Protein 6KFW (pdb70)

Organism: NCBI:txid2039464

Solvent-accessible surface area: 17484 Å² total; per-residue (Å²): 238,156,188,142,127,90,58,0,64,22,88,24,14,24,108,47,36,87,92,18,14,70,64,7,34,102,46,29,86,155,38,48,6,23,77,0,47,0,4,77,70,2,60,0,17,0,0,0,7,14,129,16,0,63,64,0,8,36,18,111,70,9,4,5,28,10,90,60,5,37,52,144,14,82,90,79,3,77,60,1,2,19,20,12,36,2,0,14,14,16,0,36,89,116,49,19,91,87,0,59,108,25,0,32,191,20,9,91,85,80,61,2,48,145,34,99,91,106,1,54,63,6,0,9,62,18,0,66,98,5,56,80,112,13,120,14,44,4,14,75,34,0,0,52,2,0,0,2,11,6,3,2,64,39,0,20,6,59,52,92,40,80,84,68,1,48,90,12,1,84,15,0,16,3,27,10,20,52,49,88,70,69,77,0,87,47,2,17,116,78,2,42,77,43,0,62,155,20,3,51,125,28,86,110,118,68,181,130,29,6,0,0,80,0,0,95,9,75,81,82,62,36,3,55,61,66,19,0,9,0,0,0,0,34,13,1,12,45,15,2,26,53,9,1,17,6,0,0,0,0,2,17,3,1,32,136,44,84,146,30,13,97,66,1,58,82,59,68,146,49,1,65,31,1,3,34,0,1,10,2,11,10,8,9,26,12,13,12,29,32,11,0,0,36,89,108,12,98,7,59,59,35,96,1,56,144,12,2,2,1,21,1,4,9,32,1,0,3,11,12,81,139,73,12,126,104,24,86,21,10,58,0,64,37,94,124,17,174,16,14,15,31,12,75,35,81,48,82,45,39,19,1,37,8,9,77,24,1,0,38,1,0,3,30,7,4,9,129,4,2,50,161,12,72,41,32,36,65,96,148,113,26,39,44,57,54,25,11,6,64,26,11,2,6,104,35,0,36,2,122,0,19,97,64,59,107,128

Structure (mmCIF, N/CA/C/O backbone):
data_6KFW
#
_entry.id   6KFW
#
_cell.length_a   70.460
_cell.length_b   76.291
_cell.length_c   80.029
_cell.angle_alpha   90.000
_cell.angle_beta   90.000
_cell.angle_gamma   90.000
#
_symmetry.space_group_name_H-M   'P 21 21 21'
#
loop_
_entity.id
_entity.type
_entity.pdbx_description
1 polymer CxnD
2 non-polymer 'PROTOPORPHYRIN IX CONTAINING FE'
3 non-polymer 'SULFATE ION'
4 non-polymer '(2R)-3-(1H-indol-3-yl)-2-methylsulfanyl-propanoic acid'
5 water water
#
loop_
_atom_site.group_PDB
_atom_site.id
_atom_site.type_symbol
_atom_site.label_atom_id
_atom_site.label_alt_id
_atom_site.label_comp_id
_atom_site.label_asym_id
_atom_site.label_entity_id
_atom_site.label_seq_id
_atom_site.pdbx_PDB_ins_code
_atom_site.Cartn_x
_atom_site.Cartn_y
_atom_site.Cartn_z
_atom_site.occupancy
_atom_site.B_iso_or_equiv
_atom_site.auth_seq_id
_atom_site.auth_comp_id
_atom_site.auth_asym_id
_atom_site.auth_atom_id
_atom_site.pdbx_PDB_model_num
ATOM 1 N N . HIS A 1 4 ? 56.19200 25.37500 91.28100 1.000 50.88060 -2 HIS A N 1
ATOM 2 C CA . HIS A 1 4 ? 56.01200 24.97000 89.85100 1.000 48.61941 -2 HIS A CA 1
ATOM 3 C C . HIS A 1 4 ? 54.51900 24.75000 89.60300 1.000 45.00755 -2 HIS A C 1
ATOM 4 O O . HIS A 1 4 ? 53.89000 23.99000 90.37100 1.000 49.12734 -2 HIS A O 1
ATOM 11 N N . HIS A 1 5 ? 53.95800 25.39400 88.58700 1.000 41.30078 -1 HIS A N 1
ATOM 12 C CA . HIS A 1 5 ? 52.51800 25.26500 88.24200 1.000 42.19103 -1 HIS A CA 1
ATOM 13 C C . HIS A 1 5 ? 52.40900 24.92100 86.76600 1.000 41.83061 -1 HIS A C 1
ATOM 14 O O . HIS A 1 5 ? 53.24200 25.44300 86.01400 1.000 41.43104 -1 HIS A O 1
ATOM 21 N N . HIS A 1 6 ? 51.44300 24.10200 86.34200 1.000 42.00402 0 HIS A N 1
ATOM 22 C CA . HIS A 1 6 ? 51.36100 23.81600 84.88800 1.000 41.41857 0 HIS A CA 1
ATOM 23 C C . HIS A 1 6 ? 50.59000 24.94900 84.19000 1.000 34.73270 0 HIS A C 1
ATOM 24 O O . HIS A 1 6 ? 49.66800 25.54500 84.80100 1.000 34.92260 0 HIS A O 1
ATOM 31 N N . HIS A 1 7 ? 51.10000 25.32700 83.01500 1.000 33.66349 1 HIS A N 1
ATOM 32 C CA . HIS A 1 7 ? 50.68200 26.49300 82.18900 1.000 33.17408 1 HIS A CA 1
ATOM 33 C C . HIS A 1 7 ? 50.07400 25.94900 80.90300 1.000 31.15204 1 HIS A C 1
ATOM 34 O O . HIS A 1 7 ? 50.63700 24.99600 80.34100 1.000 25.02769 1 HIS A O 1
ATOM 41 N N . THR A 1 8 ? 48.96400 26.53100 80.46200 1.000 22.36500 2 THR A N 1
ATOM 42 C CA . THR A 1 8 ? 48.17000 26.00900 79.32200 1.000 27.69496 2 THR A CA 1
ATOM 43 C C . THR A 1 8 ? 48.04300 27.09200 78.25100 1.000 25.64957 2 THR A C 1
ATOM 44 O O . THR A 1 8 ? 46.99300 27.12800 77.55900 1.000 27.38236 2 THR A O 1
ATOM 48 N N . ASP A 1 9 ? 49.07700 27.91800 78.08700 1.000 24.46554 3 ASP A N 1
ATOM 49 C CA . ASP A 1 9 ? 49.00100 29.07200 77.15300 1.000 25.44236 3 ASP A CA 1
ATOM 50 C C . ASP A 1 9 ? 49.09100 28.58000 75.69800 1.000 22.25983 3 ASP A C 1
ATOM 51 O O . ASP A 1 9 ? 49.76600 27.63600 75.38200 1.000 22.43357 3 ASP A O 1
ATOM 56 N N . VAL A 1 10 ? 48.38300 29.25800 74.83500 1.000 17.65153 4 VAL A N 1
ATOM 57 C CA . VAL A 1 10 ? 48.26900 28.91100 73.40900 1.000 17.44627 4 VAL A CA 1
ATOM 58 C C . VAL A 1 10 ? 48.84400 30.12400 72.67200 1.000 13.80214 4 VAL A C 1
ATOM 59 O O . VAL A 1 10 ? 48.33900 31.22000 72.91100 1.000 13.37887 4 VAL A O 1
ATOM 63 N N . ILE A 1 11 ? 49.88600 29.91500 71.86800 1.000 11.00693 5 ILE A N 1
ATOM 64 C CA . ILE A 1 11 ? 50.52300 30.98900 71.06000 1.000 9.66890 5 ILE A CA 1
ATOM 65 C C . ILE A 1 11 ? 49.42000 31.65400 70.24600 1.000 11.10500 5 ILE A C 1
ATOM 66 O O . ILE A 1 11 ? 48.56300 30.99700 69.67000 1.000 9.64076 5 ILE A O 1
ATOM 71 N N . PRO A 1 12 ? 49.34700 32.99500 70.22000 1.000 12.09285 6 PRO A N 1
ATOM 72 C CA . PRO A 1 12 ? 48.27300 33.65200 69.48500 1.000 12.68704 6 PRO A CA 1
ATOM 73 C C . PRO A 1 12 ? 48.44700 33.47600 67.96500 1.000 13.41875 6 PRO A C 1
ATOM 74 O O . PRO A 1 12 ? 49.56500 33.28500 67.49700 1.000 11.57105 6 PRO A O 1
ATOM 78 N N . THR A 1 13 ? 47.32400 33.52800 67.24500 1.000 11.85940 7 THR A N 1
ATOM 79 C CA . THR A 1 13 ? 47.25000 33.44800 65.77800 1.000 10.11373 7 THR A CA 1
ATOM 80 C C . THR A 1 13 ? 48.27400 34.40100 65.17800 1.000 13.74932 7 THR A C 1
ATOM 81 O O . THR A 1 13 ? 48.86700 34.04900 64.13700 1.000 12.15079 7 THR A O 1
ATOM 85 N N . GLU A 1 14 ? 48.35600 35.61000 65.73400 1.000 10.97140 8 GLU A N 1
ATOM 86 C CA . GLU A 1 14 ? 49.21700 36.71200 65.22400 1.000 12.30626 8 GLU A CA 1
ATOM 87 C C . GLU A 1 14 ? 50.69200 36.27300 65.14500 1.000 13.25412 8 GLU A C 1
ATOM 88 O O . GLU A 1 14 ? 51.40200 36.80200 64.29700 1.000 14.81303 8 GLU A O 1
ATOM 94 N N . PHE A 1 15 ? 51.17200 35.36300 65.98600 1.000 11.27886 9 PHE A N 1
ATOM 95 C CA . PHE A 1 15 ? 52.55100 34.83100 65.87000 1.000 11.41048 9 PHE A CA 1
ATOM 96 C C . PHE A 1 15 ? 52.79100 34.29000 64.45400 1.000 11.39887 9 PHE A C 1
ATOM 97 O O . PHE A 1 15 ? 53.91100 34.35600 63.92900 1.000 11.13835 9 PHE A O 1
ATOM 105 N N . PHE A 1 16 ? 51.75800 33.71600 63.83900 1.000 15.13361 10 PHE A N 1
ATOM 106 C CA . PHE A 1 16 ? 51.78800 33.24900 62.43000 1.000 14.63290 10 PHE A CA 1
ATOM 107 C C . PHE A 1 16 ? 51.40500 34.37200 61.45100 1.000 15.10134 10 PHE A C 1
ATOM 108 O O . PHE A 1 16 ? 52.11000 34.57000 60.46100 1.000 13.65494 10 PHE A O 1
ATOM 116 N N . THR A 1 17 ? 50.25200 35.01100 61.62600 1.000 13.77687 11 THR A N 1
ATOM 117 C CA . THR A 1 17 ? 49.63100 35.89700 60.60200 1.000 15.88065 11 THR A CA 1
ATOM 118 C C . THR A 1 17 ? 50.19200 37.32300 60.59800 1.000 14.65213 11 THR A C 1
ATOM 119 O O . THR A 1 17 ? 50.10600 37.95300 59.56200 1.000 17.40581 11 THR A O 1
ATOM 123 N N . GLU A 1 18 ? 50.71700 37.81500 61.70800 1.000 14.70961 12 GLU A N 1
ATOM 124 C CA . GLU A 1 18 ? 51.10900 39.23600 61.88900 1.000 17.31555 12 GLU A CA 1
ATOM 125 C C . GLU A 1 18 ? 52.34700 39.30900 62.77700 1.000 16.40339 12 GLU A C 1
ATOM 126 O O . GLU A 1 18 ? 52.35300 39.93300 63.84500 1.000 18.89033 12 GLU A O 1
ATOM 132 N N . PRO A 1 19 ? 53.44900 38.65900 62.37700 1.000 17.19981 13 PRO A N 1
ATOM 133 C CA . PRO A 1 19 ? 54.61700 38.57900 63.24900 1.000 23.37194 13 PRO A CA 1
ATOM 134 C C . PRO A 1 19 ? 55.23900 39.93500 63.64000 1.000 26.27977 13 PRO A C 1
ATOM 135 O O . PRO A 1 19 ? 55.64000 40.06100 64.78500 1.000 29.72714 13 PRO A O 1
ATOM 139 N N . GLY A 1 20 ? 55.36300 40.87000 62.69000 1.000 23.46143 14 GLY A N 1
ATOM 140 C CA . GLY A 1 20 ? 56.06100 42.16400 62.89600 1.000 28.84291 14 GLY A CA 1
ATOM 141 C C . GLY A 1 20 ? 57.48000 42.20100 62.34800 1.000 30.69362 14 GLY A C 1
ATOM 142 O O . GLY A 1 20 ? 57.95200 41.20100 61.75200 1.000 22.08185 14 GLY A O 1
ATOM 143 N N . SER A 1 21 ? 58.15600 43.34500 62.50300 1.000 29.68888 15 SER A N 1
ATOM 144 C CA . SER A 1 21 ? 59.50900 43.57500 61.93600 1.000 25.68303 15 SER A CA 1
ATOM 145 C C . SER A 1 21 ? 60.52100 42.61100 62.58200 1.000 25.32032 15 SER A C 1
ATOM 146 O O . SER A 1 21 ? 61.24800 41.96200 61.81100 1.000 26.29442 15 SER A O 1
ATOM 149 N N . ASN A 1 22 ? 60.57100 42.49400 63.92500 1.000 23.95964 16 ASN A N 1
ATOM 150 C CA . ASN A 1 22 ? 61.46200 41.51500 64.63700 1.000 26.52635 16 ASN A CA 1
ATOM 151 C C . ASN A 1 22 ? 60.62700 40.56200 65.49400 1.000 23.10796 16 ASN A C 1
ATOM 152 O O . ASN A 1 22 ? 60.50800 40.74700 66.69900 1.000 24.45953 16 ASN A O 1
ATOM 157 N N . PRO A 1 23 ? 60.13100 39.45700 64.90800 1.000 20.29766 17 PRO A N 1
ATOM 158 C CA . PRO A 1 23 ? 59.48700 38.38200 65.66300 1.000 26.60604 17 PRO A CA 1
ATOM 159 C C . PRO A 1 23 ? 60.45600 37.35500 66.29300 1.000 21.63011 17 PRO A C 1
ATOM 160 O O . PRO A 1 23 ? 60.02000 36.41400 66.98100 1.000 15.47165 17 PRO A O 1
ATOM 164 N N . HIS A 1 24 ? 61.76000 37.54300 66.07500 1.000 18.72261 18 HIS A N 1
ATOM 165 C CA . HIS A 1 24 ? 62.80800 36.57600 66.49500 1.000 17.29212 18 HIS A CA 1
ATOM 166 C C . HIS A 1 24 ? 62.90300 36.49800 68.03000 1.000 14.54162 18 HIS A C 1
ATOM 167 O O . HIS A 1 24 ? 63.00400 35.37800 68.51200 1.000 13.12311 18 HIS A O 1
ATOM 174 N N . ALA A 1 25 ? 62.85100 37.60900 68.78600 1.000 13.84172 19 ALA A N 1
ATOM 175 C CA . ALA A 1 25 ? 62.89900 37.58400 70.27400 1.000 14.70579 19 ALA A CA 1
ATOM 176 C C . ALA A 1 25 ? 61.73000 36.75100 70.84900 1.000 13.69355 19 ALA A C 1
ATOM 177 O O . ALA A 1 25 ? 61.91900 35.94000 71.81100 1.000 13.17666 19 ALA A O 1
ATOM 179 N N . THR A 1 26 ? 60.54300 36.91900 70.29400 1.000 13.76959 20 THR A N 1
ATOM 180 C CA . THR A 1 26 ? 59.31500 36.19500 70.73800 1.000 16.94313 20 THR A CA 1
ATOM 181 C C . THR A 1 26 ? 59.48600 34.69400 70.50900 1.000 12.51289 20 THR A C 1
ATOM 182 O O . THR A 1 26 ? 59.14600 33.88000 71.39400 1.000 13.23247 20 THR A O 1
ATOM 186 N N . ALA A 1 27 ? 59.90300 34.31500 69.31900 1.000 13.97737 21 ALA A N 1
ATOM 187 C CA . ALA A 1 27 ? 60.15400 32.89400 68.98200 1.000 14.77019 21 ALA A CA 1
ATOM 188 C C . ALA A 1 27 ? 61.19300 32.33300 69.95800 1.000 13.82500 21 ALA A C 1
ATOM 189 O O . ALA A 1 27 ? 60.98600 31.21700 70.44700 1.000 14.97294 21 ALA A O 1
ATOM 191 N N . ALA A 1 28 ? 62.25900 33.09300 70.25200 1.000 15.13841 22 ALA A N 1
ATOM 192 C CA . ALA A 1 28 ? 63.34800 32.64700 71.15700 1.000 16.54745 22 ALA A CA 1
ATOM 193 C C . ALA A 1 28 ? 62.78000 32.39400 72.55900 1.000 16.45616 22 ALA A C 1
ATOM 194 O O . ALA A 1 28 ? 63.19300 31.44200 73.20400 1.000 15.73439 22 ALA A O 1
ATOM 196 N N . GLU A 1 29 ? 61.87100 33.24000 73.01900 1.000 18.43325 23 GLU A N 1
ATOM 197 C CA . GLU A 1 29 ? 61.30300 33.13900 74.38800 1.000 17.21360 23 GLU A CA 1
ATOM 198 C C . GLU A 1 29 ? 60.45100 31.86300 74.43200 1.000 15.54044 23 GLU A C 1
ATOM 199 O O . GLU A 1 29 ? 60.58600 31.07500 75.37300 1.000 16.34284 23 GLU A O 1
ATOM 205 N N . TYR A 1 30 ? 59.63700 31.61700 73.41300 1.000 12.20601 24 TYR A N 1
ATOM 206 C CA . TYR A 1 30 ? 58.78700 30.40400 73.37400 1.000 15.35488 24 TYR A CA 1
ATOM 207 C C . TYR A 1 30 ? 59.70200 29.16400 73.30800 1.000 18.76174 24 TYR A C 1
ATOM 208 O O . TYR A 1 30 ? 59.49200 28.18700 74.08800 1.000 17.88350 24 TYR A O 1
ATOM 217 N N . ARG A 1 31 ? 60.70700 29.21400 72.42500 1.000 16.11371 25 ARG A N 1
ATOM 218 C CA . ARG A 1 31 ? 61.64400 28.09600 72.15500 1.000 18.15203 25 ARG A CA 1
ATOM 219 C C . ARG A 1 31 ? 62.43700 27.75600 73.41900 1.000 18.46483 25 ARG A C 1
ATOM 220 O O . ARG A 1 31 ? 62.64200 26.55300 73.62300 1.000 19.67993 25 ARG A O 1
ATOM 228 N N . SER A 1 32 ? 62.84200 28.74700 74.22900 1.000 16.59105 26 SER A N 1
ATOM 229 C CA . SER A 1 32 ? 63.67700 28.53200 75.43800 1.000 21.86288 26 SER A CA 1
ATOM 230 C C . SER A 1 32 ? 62.88200 27.71800 76.47800 1.000 25.88670 26 SER A C 1
ATOM 231 O O . SER A 1 32 ? 63.49600 26.96800 77.22800 1.000 26.72390 26 SER A O 1
ATOM 234 N N . LYS A 1 33 ? 61.55400 27.84600 76.48600 1.000 23.92110 27 LYS A N 1
ATOM 235 C CA . LYS A 1 33 ? 60.64500 27.16500 77.43300 1.000 23.67963 27 LYS A CA 1
ATOM 236 C C . LYS A 1 33 ? 60.34400 25.74700 76.94400 1.000 27.30247 27 LYS A C 1
ATOM 237 O O . LYS A 1 33 ? 60.29900 24.81400 77.77100 1.000 16.73013 27 LYS A O 1
ATOM 243 N N . CYS A 1 34 ? 60.13700 25.58900 75.64200 1.000 20.35574 28 CYS A N 1
ATOM 244 C CA . CYS A 1 34 ? 59.75700 24.28700 75.05000 1.000 23.96696 28 CYS A CA 1
ATOM 245 C C . CYS A 1 34 ? 59.86700 24.30900 73.52300 1.000 20.65995 28 CYS A C 1
ATOM 246 O O . CYS A 1 34 ? 59.51500 25.29200 72.88500 1.000 22.02510 28 CYS A O 1
ATOM 249 N N . PRO A 1 35 ? 60.36400 23.22300 72.89400 1.000 19.26430 29 PRO A N 1
ATOM 250 C CA . PRO A 1 35 ? 60.35600 23.10900 71.43400 1.000 17.56515 29 PRO A CA 1
ATOM 251 C C . PRO A 1 35 ? 58.95600 23.02100 70.78700 1.000 16.75543 29 PRO A C 1
ATOM 252 O O . PRO A 1 35 ? 58.82300 23.30800 69.60900 1.000 13.68641 29 PRO A O 1
ATOM 256 N N . VAL A 1 36 ? 57.93000 22.63000 71.53400 1.000 17.59261 30 VAL A N 1
ATOM 257 C CA . VAL A 1 36 ? 56.59400 22.34900 70.94700 1.000 11.73583 30 VAL A CA 1
ATOM 258 C C . VAL A 1 36 ? 55.50600 22.99800 71.79900 1.000 17.50444 30 VAL A C 1
ATOM 259 O O . VAL A 1 36 ? 55.56400 22.86500 73.04200 1.000 15.62227 30 VAL A O 1
ATOM 263 N N . HIS A 1 37 ? 54.59800 23.74500 71.16500 1.000 10.61280 31 HIS A N 1
ATOM 264 C CA . HIS A 1 37 ? 53.61400 24.61300 71.87200 1.000 12.18394 31 HIS A CA 1
ATOM 265 C C . HIS A 1 37 ? 52.26800 24.52800 71.17500 1.000 13.65978 31 HIS A C 1
ATOM 266 O O . HIS A 1 37 ? 52.24600 24.46700 69.92500 1.000 15.41996 31 HIS A O 1
ATOM 273 N N . ARG A 1 38 ? 51.18900 24.58000 71.93600 1.000 10.70840 32 ARG A N 1
ATOM 274 C CA . ARG A 1 38 ? 49.84900 24.86600 71.37900 1.000 14.76030 32 ARG A CA 1
ATOM 275 C C . ARG A 1 38 ? 49.92300 26.21800 70.62700 1.000 12.02151 32 ARG A C 1
ATOM 276 O O . ARG A 1 38 ? 50.57500 27.15100 71.13300 1.000 12.38138 32 ARG A O 1
ATOM 284 N N . ILE A 1 39 ? 49.31200 26.30300 69.45300 1.000 9.86646 33 ILE A N 1
ATOM 285 C CA . ILE A 1 39 ? 49.19000 27.57200 68.67300 1.000 9.21732 33 ILE A CA 1
ATOM 286 C C . ILE A 1 39 ? 47.77600 27.66500 68.09800 1.000 8.82532 33 ILE A C 1
ATOM 287 O O . ILE A 1 39 ? 47.24000 26.65100 67.69000 1.000 12.52642 33 ILE A O 1
ATOM 292 N N . ASN A 1 40 ? 47.22900 28.87700 68.02300 1.000 11.44391 34 ASN A N 1
ATOM 293 C CA . ASN A 1 40 ? 45.84000 29.14800 67.58600 1.000 11.83899 34 ASN A CA 1
ATOM 294 C C . ASN A 1 40 ? 45.79500 29.34300 66.07000 1.000 12.66303 34 ASN A C 1
ATOM 295 O O . ASN A 1 40 ? 45.27500 30.35500 65.63200 1.000 12.37975 34 ASN A O 1
ATOM 300 N N . VAL A 1 41 ? 46.32800 28.40200 65.28800 1.000 13.81578 35 VAL A N 1
ATOM 301 C CA . VAL A 1 41 ? 46.33500 28.51000 63.80100 1.000 14.49838 35 VAL A CA 1
ATOM 302 C C . VAL A 1 41 ? 45.89200 27.18800 63.17700 1.000 11.67360 35 VAL A C 1
ATOM 303 O O . VAL A 1 41 ? 46.47800 26.15200 63.46600 1.000 10.92554 35 VAL A O 1
ATOM 307 N N . PRO A 1 42 ? 44.85100 27.15700 62.31200 1.000 13.11125 36 PRO A N 1
ATOM 308 C CA . PRO A 1 42 ? 43.88900 28.25700 62.17800 1.000 15.68018 36 PRO A CA 1
ATOM 309 C C . PRO A 1 42 ? 43.13500 28.54400 63.48000 1.000 13.56489 36 PRO A C 1
ATOM 310 O O . PRO A 1 42 ? 43.07500 27.68800 64.36000 1.000 10.22699 36 PRO A O 1
ATOM 314 N N . PRO A 1 43 ? 42.48100 29.71700 63.64000 1.000 13.26358 37 PRO A N 1
ATOM 315 C CA . PRO A 1 43 ? 41.73300 29.99900 64.86300 1.000 12.85840 37 PRO A CA 1
ATOM 316 C C . PRO A 1 43 ? 40.71400 28.91100 65.25100 1.000 16.63877 37 PRO A C 1
ATOM 317 O O . PRO A 1 43 ? 39.93600 28.44600 64.42600 1.000 16.11529 37 PRO A O 1
ATOM 321 N N . GLY A 1 44 ? 40.75000 28.50700 66.51300 1.000 13.24479 38 GLY A N 1
ATOM 322 C CA . GLY A 1 44 ? 39.81500 27.52600 67.09100 1.000 13.68876 38 GLY A CA 1
ATOM 323 C C . GLY A 1 44 ? 40.29000 26.09900 66.93200 1.000 15.17283 38 GLY A C 1
ATOM 324 O O . GLY A 1 44 ? 39.66000 25.21500 67.49000 1.000 13.63705 38 GLY A O 1
ATOM 325 N N . ALA A 1 45 ? 41.37700 25.85300 66.20900 1.000 12.82569 39 ALA A N 1
ATOM 326 C CA . ALA A 1 45 ? 41.81000 24.48300 65.87000 1.000 12.91532 39 ALA A CA 1
ATOM 327 C C . ALA A 1 45 ? 42.78400 23.97300 66.92000 1.000 13.56155 39 ALA A C 1
ATOM 328 O O . ALA A 1 45 ? 43.59000 24.76000 67.43100 1.000 15.21528 39 ALA A O 1
ATOM 330 N N . ASP A 1 46 ? 42.77500 22.66900 67.12200 1.000 12.40232 40 ASP A N 1
ATOM 331 C CA . ASP A 1 46 ? 43.84600 21.95000 67.83700 1.000 13.19113 40 ASP A CA 1
ATOM 332 C C . ASP A 1 46 ? 45.04900 21.94900 66.89800 1.000 14.86550 40 ASP A C 1
ATOM 333 O O . ASP A 1 46 ? 44.97900 21.37300 65.78400 1.000 11.54506 40 ASP A O 1
ATOM 338 N N . ALA A 1 47 ? 46.10300 22.62500 67.33200 1.000 12.44471 41 ALA A N 1
ATOM 339 C CA . ALA A 1 47 ? 47.29200 22.89700 66.51600 1.000 12.97194 41 ALA A CA 1
ATOM 340 C C . ALA A 1 47 ? 48.47000 23.16400 67.44400 1.000 11.24627 41 ALA A C 1
ATOM 341 O O . ALA A 1 47 ? 48.28800 23.71000 68.57800 1.000 12.10656 41 ALA A O 1
ATOM 343 N N . TYR A 1 48 ? 49.63800 22.78800 66.96000 1.000 11.82270 42 TYR A N 1
ATOM 344 C CA . TYR A 1 48 ? 50.93700 22.92600 67.64500 1.000 11.31696 42 TYR A CA 1
ATOM 345 C C . TYR A 1 48 ? 51.92500 23.65400 66.73200 1.000 12.65753 42 TYR A C 1
ATOM 346 O O . TYR A 1 48 ? 51.84900 23.44800 65.50300 1.000 10.05612 42 TYR A O 1
ATOM 355 N N . ALA A 1 49 ? 52.82300 24.45000 67.33200 1.000 11.13694 43 ALA A N 1
ATOM 356 C CA . ALA A 1 49 ? 54.01900 25.03400 66.69400 1.000 10.08352 43 ALA A CA 1
ATOM 357 C C . ALA A 1 49 ? 55.25600 24.30300 67.20300 1.000 8.69981 43 ALA A C 1
ATOM 358 O O . ALA A 1 49 ? 55.38100 24.01300 68.41000 1.000 10.96628 43 ALA A O 1
ATOM 360 N N . VAL A 1 50 ? 56.17100 24.03000 66.30600 1.000 8.81085 44 VAL A N 1
ATOM 361 C CA . VAL A 1 50 ? 57.45900 23.38700 66.63700 1.000 10.07549 44 VAL A CA 1
ATOM 362 C C . VAL A 1 50 ? 58.51800 24.44700 66.36300 1.000 8.94547 44 VAL A C 1
ATOM 363 O O . VAL A 1 50 ? 58.56300 24.93200 65.21900 1.000 9.66978 44 VAL A O 1
ATOM 367 N N . LEU A 1 51 ? 59.32600 24.78000 67.35100 1.000 9.85008 45 LEU A N 1
ATOM 368 C CA . LEU A 1 51 ? 60.23600 25.95500 67.31100 1.000 8.21381 45 LEU A CA 1
ATOM 369 C C . LEU A 1 51 ? 61.71500 25.55200 67.38200 1.000 10.84569 45 LEU A C 1
ATOM 370 O O . LEU A 1 51 ? 62.56600 26.34400 66.94200 1.000 14.39687 45 LEU A O 1
ATOM 375 N N . GLY A 1 52 ? 62.03700 24.41800 67.96600 1.000 9.63621 46 GLY A N 1
ATOM 376 C CA . GLY A 1 52 ? 63.44200 23.99700 68.11300 1.000 13.90990 46 GLY A CA 1
ATOM 377 C C . GLY A 1 52 ? 63.97500 23.47200 66.80000 1.000 12.09836 46 GLY A C 1
ATOM 378 O O . GLY A 1 52 ? 63.22300 22.77300 66.11000 1.000 12.61683 46 GLY A O 1
ATOM 379 N N . ASN A 1 53 ? 65.21200 23.80000 66.43800 1.000 12.71138 47 ASN A N 1
ATOM 380 C CA . ASN A 1 53 ? 65.84300 23.28100 65.19800 1.000 11.36217 47 ASN A CA 1
ATOM 381 C C . ASN A 1 53 ? 65.74800 21.74900 65.14200 1.000 11.73677 47 ASN A C 1
ATOM 382 O O . ASN A 1 53 ? 65.24300 21.24000 64.13600 1.000 8.80081 47 ASN A O 1
ATOM 387 N N . LYS A 1 54 ? 66.25600 21.01700 66.15200 1.000 15.49263 48 LYS A N 1
ATOM 388 C CA . LYS A 1 54 ? 66.38800 19.54000 66.03200 1.000 12.07287 48 LYS A CA 1
ATOM 389 C C . LYS A 1 54 ? 64.98300 18.91700 65.90000 1.000 13.43658 48 LYS A C 1
ATOM 390 O O . LYS A 1 54 ? 64.81600 17.99900 65.04200 1.000 16.99326 48 LYS A O 1
ATOM 396 N N . VAL A 1 55 ? 63.98700 19.40400 66.65000 1.000 9.73564 49 VAL A N 1
ATOM 397 C CA . VAL A 1 55 ? 62.60400 18.85800 66.59900 1.000 12.76747 49 VAL A CA 1
ATOM 398 C C . VAL A 1 55 ? 61.93200 19.25200 65.27300 1.000 10.76888 49 VAL A C 1
ATOM 399 O O . VAL A 1 55 ? 61.17300 18.44400 64.75100 1.000 10.47302 49 VAL A O 1
ATOM 403 N N . VAL A 1 56 ? 62.21400 20.42900 64.73400 1.000 9.95583 50 VAL A N 1
ATOM 404 C CA . VAL A 1 56 ? 61.71900 20.79200 63.37600 1.000 11.12497 5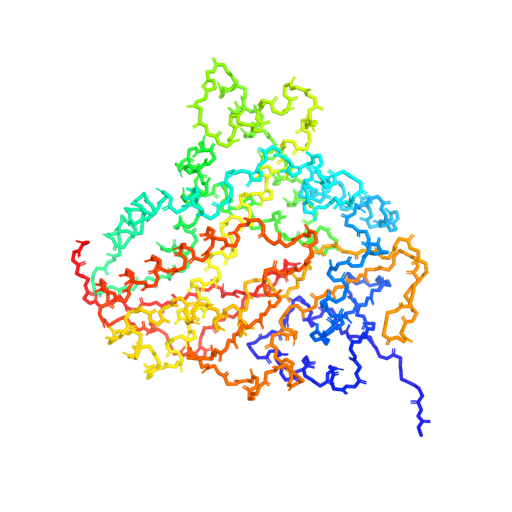0 VAL A CA 1
ATOM 405 C C . VAL A 1 56 ? 62.28900 19.75900 62.40600 1.000 10.71786 50 VAL A C 1
ATOM 406 O O . VAL A 1 56 ? 61.51000 19.22600 61.58100 1.000 9.87555 50 VAL A O 1
ATOM 410 N N . GLU A 1 57 ? 63.59800 19.49000 62.49100 1.000 11.05536 51 GLU A N 1
ATOM 411 C CA . GLU A 1 57 ? 64.27400 18.53000 61.58400 1.000 11.96859 51 GLU A CA 1
ATOM 412 C C . GLU A 1 57 ? 63.59100 17.15900 61.68000 1.000 12.27074 51 GLU A C 1
ATOM 413 O O . GLU A 1 57 ? 63.26400 16.58300 60.64400 1.000 12.32230 51 GLU A O 1
ATOM 419 N N . GLU A 1 58 ? 63.37100 16.64400 62.88100 1.000 11.46783 52 GLU A N 1
ATOM 420 C CA . GLU A 1 58 ? 62.63200 15.36700 63.04200 1.000 12.09436 52 GLU A CA 1
ATOM 421 C C . GLU A 1 58 ? 61.25300 15.48300 62.39600 1.000 11.44552 52 GLU A C 1
ATOM 422 O O . GLU A 1 58 ? 60.88100 14.57400 61.64400 1.000 13.84384 52 GLU A O 1
ATOM 428 N N . ALA A 1 59 ? 60.48100 16.51900 62.71900 1.000 9.30859 53 ALA A N 1
ATOM 429 C CA . ALA A 1 59 ? 59.06600 16.59200 62.31300 1.000 13.11258 53 ALA A CA 1
ATOM 430 C C . ALA A 1 59 ? 58.97800 16.63300 60.78200 1.000 12.42700 53 ALA A C 1
ATOM 431 O O . ALA A 1 59 ? 58.08500 15.96400 60.21600 1.000 13.26386 53 ALA A O 1
ATOM 433 N N . LEU A 1 60 ? 59.88800 17.36000 60.14500 1.000 12.53635 54 LEU A N 1
ATOM 434 C CA . LEU A 1 60 ? 59.94700 17.54900 58.66700 1.000 13.85727 54 LEU A CA 1
ATOM 435 C C . LEU A 1 60 ? 59.87500 16.18600 57.98700 1.000 13.38889 54 LEU A C 1
ATOM 436 O O . LEU A 1 60 ? 59.21000 16.10700 56.93800 1.000 21.28627 54 LEU A O 1
ATOM 441 N N . GLY A 1 61 ? 60.52000 15.17100 58.58800 1.000 14.22865 55 GLY A N 1
ATOM 442 C CA . GLY A 1 61 ? 60.62100 13.81500 58.02600 1.000 16.39047 55 GLY A CA 1
ATOM 443 C C . GLY A 1 61 ? 59.69700 12.79100 58.67200 1.000 20.64199 55 GLY A C 1
ATOM 444 O O . GLY A 1 61 ? 59.70300 11.65100 58.18200 1.000 20.24067 55 GLY A O 1
ATOM 445 N N . ASP A 1 62 ? 58.92600 13.14400 59.70900 1.000 16.37069 56 ASP A N 1
ATOM 446 C CA . ASP A 1 62 ? 58.12700 12.17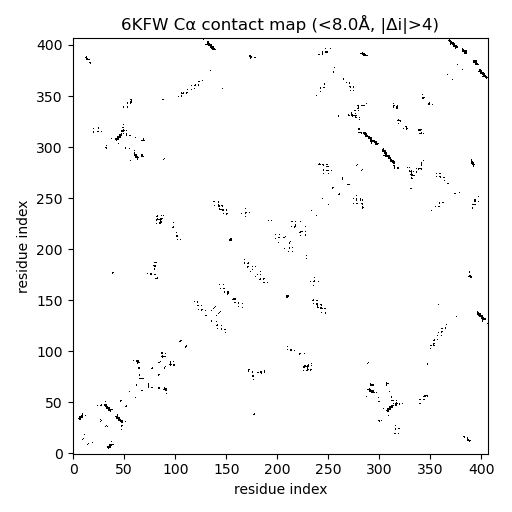300 60.51300 1.000 13.92263 56 ASP A CA 1
ATOM 447 C C . ASP A 1 62 ? 56.86400 11.74800 59.75800 1.000 13.54923 56 ASP A C 1
ATOM 448 O O . ASP A 1 62 ? 55.97500 12.58800 59.53900 1.000 14.89592 56 ASP A O 1
ATOM 453 N N . SER A 1 63 ? 56.76400 10.48400 59.36700 1.000 15.31671 57 SER A N 1
ATOM 454 C CA . SER A 1 63 ? 55.63200 9.98900 58.54200 1.000 12.52448 57 SER A CA 1
ATOM 455 C C . SER A 1 63 ? 54.33000 9.92500 59.36500 1.000 13.41630 57 SER A C 1
ATOM 456 O O . SER A 1 63 ? 53.27500 9.68200 58.75600 1.000 13.01115 57 SER A O 1
ATOM 459 N N . ARG A 1 64 ? 54.35100 10.13200 60.68900 1.000 11.45411 58 ARG A N 1
ATOM 460 C CA . ARG A 1 64 ? 53.09400 10.22800 61.47300 1.000 14.04396 58 ARG A CA 1
ATOM 461 C C . ARG A 1 64 ? 52.41700 11.57900 61.21300 1.000 15.40267 58 ARG A C 1
ATOM 462 O O . ARG A 1 64 ? 51.24300 11.73000 61.60300 1.000 16.18959 58 ARG A O 1
ATOM 470 N N . LEU A 1 65 ? 53.12700 12.55400 60.64400 1.000 12.52335 59 LEU A N 1
ATOM 471 C CA . LEU A 1 65 ? 52.51400 13.82100 60.17800 1.000 14.41855 59 LEU A CA 1
ATOM 472 C C . LEU A 1 65 ? 52.16000 13.65000 58.70000 1.000 16.21619 59 LEU A C 1
ATOM 473 O O . LEU A 1 65 ? 53.08700 13.47700 57.91500 1.000 23.77343 59 LEU A O 1
ATOM 478 N N . SER A 1 66 ? 50.87800 13.71300 58.33800 1.000 13.69358 60 SER A N 1
ATOM 479 C CA . SER A 1 66 ? 50.40500 13.60500 56.93100 1.000 13.81251 60 SER A CA 1
ATOM 480 C C . SER A 1 66 ? 50.33500 14.99000 56.26300 1.000 10.81521 60 SER A C 1
ATOM 481 O O . SER A 1 66 ? 49.96200 15.97300 56.94000 1.000 10.91372 60 SER A O 1
ATOM 484 N N . LYS A 1 67 ? 50.65600 15.06900 54.97200 1.000 11.88652 61 LYS A N 1
ATOM 485 C CA . LYS A 1 67 ? 50.46200 16.29100 54.14100 1.000 9.46376 61 LYS A CA 1
ATOM 486 C C . LYS A 1 67 ? 49.22100 16.13400 53.25700 1.000 13.22961 61 LYS A C 1
ATOM 487 O O . LYS A 1 67 ? 49.01500 16.99200 52.40800 1.000 11.79896 61 LYS A O 1
ATOM 493 N N . GLN A 1 68 ? 48.43100 15.06700 53.44900 1.000 11.31468 62 GLN A N 1
ATOM 494 C CA . GLN A 1 68 ? 47.23900 14.78400 52.61600 1.000 11.25771 62 GLN A CA 1
ATOM 495 C C . GLN A 1 68 ? 46.02200 15.43400 53.27500 1.000 12.84574 62 GLN A C 1
ATOM 496 O O . GLN A 1 68 ? 45.74000 15.20100 54.48500 1.000 13.98679 62 GLN A O 1
ATOM 502 N N . VAL A 1 69 ? 45.30000 16.22500 52.49500 1.000 13.73939 63 VAL A N 1
ATOM 503 C CA . VAL A 1 69 ? 44.21600 17.10900 53.00700 1.000 15.28481 63 VAL A CA 1
ATOM 504 C C . VAL A 1 69 ? 43.06800 16.26500 53.60000 1.000 14.90358 63 VAL A C 1
ATOM 505 O O . VAL A 1 69 ? 42.39700 16.77800 54.53100 1.000 19.04681 63 VAL A O 1
ATOM 509 N N . GLU A 1 70 ? 42.89100 15.01900 53.15900 1.000 18.01559 64 GLU A N 1
ATOM 510 C CA . GLU A 1 70 ? 41.83500 14.06800 53.65000 1.000 24.54387 64 GLU A CA 1
ATOM 511 C C . GLU A 1 70 ? 42.07500 13.70000 55.11800 1.000 22.49678 64 GLU A C 1
ATOM 512 O O . GLU A 1 70 ? 41.15200 13.17800 55.72200 1.000 20.80426 64 GLU A O 1
ATOM 518 N N . ASN A 1 71 ? 43.26900 13.93900 55.65300 1.000 17.64849 65 ASN A N 1
ATOM 519 C CA . ASN A 1 71 ? 43.60800 13.61100 57.05900 1.000 15.36108 65 ASN A CA 1
ATOM 520 C C . ASN A 1 71 ? 43.30300 14.79300 57.97400 1.000 14.74653 65 ASN A C 1
ATOM 521 O O . ASN A 1 71 ? 43.48000 14.62900 59.20000 1.000 17.20532 65 ASN A O 1
ATOM 526 N N . LEU A 1 72 ? 42.84900 15.92600 57.42100 1.000 13.56389 66 LEU A N 1
ATOM 527 C CA . LEU A 1 72 ? 42.33400 17.06900 58.21800 1.000 13.13856 66 LEU A CA 1
ATOM 528 C C . LEU A 1 72 ? 40.99300 16.65900 58.80900 1.000 15.99867 66 LEU A C 1
ATOM 529 O O . LEU A 1 72 ? 40.28600 15.83700 58.22300 1.000 15.30316 66 LEU A O 1
ATOM 534 N N . PRO A 1 73 ? 40.62100 17.22200 59.97700 1.000 16.90536 67 PRO A N 1
ATOM 535 C CA . PRO A 1 73 ? 39.24000 17.12800 60.46500 1.000 20.10128 67 PRO A CA 1
ATOM 536 C C . PRO A 1 73 ? 38.30200 17.67600 59.36300 1.000 18.41873 67 PRO A C 1
ATOM 537 O O . PRO A 1 73 ? 38.66900 18.56700 58.66200 1.000 15.68335 67 PRO A O 1
ATOM 541 N N . ALA A 1 74 ? 37.11000 17.08800 59.24000 1.000 24.56699 68 ALA A N 1
ATOM 542 C CA . ALA A 1 74 ? 36.14600 17.25500 58.12500 1.000 24.00567 68 ALA A CA 1
ATOM 543 C C . ALA A 1 74 ? 35.88200 18.73500 57.85100 1.000 18.20094 68 ALA A C 1
ATOM 544 O O . ALA A 1 74 ? 35.91100 19.11700 56.67100 1.000 26.04379 68 ALA A O 1
ATOM 546 N N . ARG A 1 75 ? 35.63600 19.52000 58.89200 1.000 18.85759 69 ARG A N 1
ATOM 547 C CA . ARG A 1 75 ? 35.29000 20.95400 58.75000 1.000 19.10668 69 ARG A CA 1
ATOM 548 C C . ARG A 1 75 ? 36.47300 21.70300 58.11100 1.000 24.56690 69 ARG A C 1
ATOM 549 O O . ARG A 1 75 ? 36.19900 22.64900 57.34500 1.000 24.49064 69 ARG A O 1
ATOM 557 N N . TYR A 1 76 ? 37.72300 21.27500 58.33700 1.000 18.79372 70 TYR A N 1
ATOM 558 C CA . TYR A 1 76 ? 38.92700 21.93200 57.75000 1.000 17.01085 70 TYR A CA 1
ATOM 559 C C . TYR A 1 76 ? 39.19400 21.36600 56.35000 1.000 15.70587 70 TYR A C 1
ATOM 560 O O . TYR A 1 76 ? 39.44900 22.15500 55.40500 1.000 17.17573 70 TYR A O 1
ATOM 569 N N . ARG A 1 77 ? 39.07900 20.04100 56.20200 1.000 16.38573 71 ARG A N 1
ATOM 570 C CA . ARG A 1 77 ? 39.24400 19.31200 54.91600 1.000 15.89678 71 ARG A CA 1
ATOM 571 C C . ARG A 1 77 ? 38.28000 19.88500 53.87800 1.000 18.30682 71 ARG A C 1
ATOM 572 O O . ARG A 1 77 ? 38.73500 20.20300 52.75900 1.000 13.94775 71 ARG A O 1
ATOM 580 N N . ASP A 1 78 ? 36.99100 19.96400 54.23600 1.000 18.85932 72 ASP A N 1
ATOM 581 C CA . ASP A 1 78 ? 35.90100 20.40300 53.32300 1.000 19.87116 72 ASP A CA 1
ATOM 582 C C . ASP A 1 78 ? 36.18100 21.83800 52.87200 1.000 15.46149 72 ASP A C 1
ATOM 583 O O . ASP A 1 78 ? 36.06800 22.12700 51.66900 1.000 13.99219 72 ASP A O 1
ATOM 588 N N . LYS A 1 79 ? 36.56000 22.69800 53.80600 1.000 13.88809 73 LYS A N 1
ATOM 589 C CA . LYS A 1 79 ? 36.86400 24.12200 53.53800 1.000 16.23335 73 LYS A CA 1
ATOM 590 C C . LYS A 1 79 ? 38.09000 24.23100 52.61600 1.000 13.28167 73 LYS A C 1
ATOM 591 O O . LYS A 1 79 ? 38.04900 25.02400 51.68400 1.000 15.66438 73 LYS A O 1
ATOM 597 N N . ALA A 1 80 ? 39.18000 23.53300 52.91700 1.000 13.50988 74 ALA A N 1
ATOM 598 C CA . ALA A 1 80 ? 40.43600 23.59100 52.12900 1.000 13.44064 74 ALA A CA 1
ATOM 599 C C . ALA A 1 80 ? 40.14100 23.13500 50.69900 1.000 15.45761 74 ALA A C 1
ATOM 600 O O . ALA A 1 80 ? 40.46400 23.85400 49.73100 1.000 16.04739 74 ALA A O 1
ATOM 602 N N . VAL A 1 81 ? 39.51800 21.97800 50.54700 1.000 11.92328 75 VAL A N 1
ATOM 603 C CA . VAL A 1 81 ? 39.25400 21.40400 49.19300 1.000 16.37395 75 VAL A CA 1
ATOM 604 C C . VAL A 1 81 ? 38.33200 22.31400 48.37200 1.000 15.46718 75 VAL A C 1
ATOM 605 O O . VAL A 1 81 ? 38.53300 22.38700 47.13400 1.000 17.32201 75 VAL A O 1
ATOM 609 N N . ALA A 1 82 ? 37.29100 22.89700 48.96400 1.000 15.72817 76 ALA A N 1
ATOM 610 C CA . ALA A 1 82 ? 36.32500 23.72700 48.19300 1.000 17.00417 76 ALA A CA 1
ATOM 611 C C . ALA A 1 82 ? 37.03400 24.98000 47.65700 1.000 13.57985 76 ALA A C 1
ATOM 612 O O . ALA A 1 82 ? 36.59700 25.50600 46.66600 1.000 17.18459 76 ALA A O 1
ATOM 614 N N . SER A 1 83 ? 38.11700 25.43100 48.29000 1.000 16.75268 77 SER A N 1
ATOM 615 C CA . SER A 1 83 ? 38.76000 26.75900 48.03600 1.000 18.75002 77 SER A CA 1
ATOM 616 C C . SER A 1 83 ? 40.01700 26.67100 47.18200 1.000 14.34263 77 SER A C 1
ATOM 617 O O . SER A 1 83 ? 40.16800 27.53400 46.31200 1.000 15.60220 77 SER A O 1
ATOM 620 N N . SER A 1 84 ? 40.94400 25.78300 47.55300 1.000 13.79877 78 SER A N 1
ATOM 621 C CA . SER A 1 84 ? 42.36600 25.83100 47.13400 1.000 13.95414 78 SER A CA 1
ATOM 622 C C . SER A 1 84 ? 42.74500 24.61800 46.27400 1.000 13.17810 78 SER A C 1
ATOM 623 O O . SER A 1 84 ? 42.81200 23.47800 46.80000 1.000 13.60713 78 SER A O 1
ATOM 626 N N . LEU A 1 85 ? 43.08600 24.87600 45.01200 1.000 15.02653 79 LEU A N 1
ATOM 627 C CA . LEU A 1 85 ? 43.64000 23.85200 44.07700 1.000 11.31686 79 LEU A CA 1
ATOM 628 C C . LEU A 1 85 ? 45.03400 23.42800 44.54200 1.000 10.86556 79 LEU A C 1
ATOM 629 O O . LEU A 1 85 ? 45.50600 22.33200 44.15700 1.000 10.41857 79 LEU A O 1
ATOM 634 N N . LEU A 1 86 ? 45.68100 24.24000 45.37700 1.000 10.99219 80 LEU A N 1
ATOM 635 C CA . LEU A 1 86 ? 47.07500 23.98300 45.81700 1.000 11.17213 80 LEU A CA 1
ATOM 636 C C . LEU A 1 86 ? 47.14700 22.74200 46.70900 1.000 11.59035 80 LEU A C 1
ATOM 637 O O . LEU A 1 86 ? 48.15400 22.00300 46.61000 1.000 11.42319 80 LEU A O 1
ATOM 642 N N . VAL A 1 87 ? 46.16600 22.52700 47.57700 1.000 13.17752 81 VAL A N 1
ATOM 643 C CA . VAL A 1 87 ? 46.34300 21.55700 48.70400 1.000 15.10076 81 VAL A CA 1
ATOM 644 C C . VAL A 1 87 ? 45.95700 20.13400 48.27600 1.000 15.54822 81 VAL A C 1
ATOM 645 O O . VAL A 1 87 ? 46.09300 19.24100 49.12100 1.000 17.06354 81 VAL A O 1
ATOM 649 N N . VAL A 1 88 ? 45.52400 19.89900 47.02800 1.000 16.67908 82 VAL A N 1
ATOM 650 C CA . VAL A 1 88 ? 44.75900 18.65100 46.71700 1.000 17.04935 82 VAL A CA 1
ATOM 651 C C . VAL A 1 88 ? 45.60100 17.66200 45.92600 1.000 20.11175 82 VAL A C 1
ATOM 652 O O . VAL A 1 88 ? 45.38100 16.47600 46.19800 1.000 25.63404 82 VAL A O 1
ATOM 656 N N . GLY A 1 89 ? 46.46300 18.05900 44.98300 1.000 15.57087 83 GLY A N 1
ATOM 657 C CA . GLY A 1 89 ? 47.06800 17.03500 44.10000 1.000 12.54186 83 GLY A CA 1
ATOM 658 C C . GLY A 1 89 ? 48.45300 17.33800 43.59100 1.000 12.86164 83 GLY A C 1
ATOM 659 O O . GLY A 1 89 ? 48.65900 17.38800 42.33900 1.000 16.98654 83 GLY A O 1
ATOM 660 N N . ASN A 1 90 ? 49.43000 17.41700 44.47500 1.000 13.96293 84 ASN A N 1
ATOM 661 C CA . ASN A 1 90 ? 50.83700 17.56900 44.03900 1.000 11.90295 84 ASN A CA 1
ATOM 662 C C . ASN A 1 90 ? 51.72300 16.91300 45.09100 1.000 10.74833 84 ASN A C 1
ATOM 663 O O . ASN A 1 90 ? 51.22500 16.65500 46.19500 1.000 10.41040 84 ASN A O 1
ATOM 668 N N . LEU A 1 91 ? 53.00000 16.74100 44.77100 1.000 10.75962 85 LEU A N 1
ATOM 669 C CA . LEU A 1 91 ? 53.97200 16.07700 45.68600 1.000 11.01753 85 LEU A CA 1
ATOM 670 C C . LEU A 1 91 ? 54.08500 16.85000 47.01100 1.000 11.46091 85 LEU A C 1
ATOM 671 O O . LEU A 1 91 ? 54.36900 16.20300 48.04100 1.000 11.91463 85 LEU A O 1
ATOM 676 N N . GLY A 1 92 ? 53.86900 18.16900 46.99600 1.000 12.63980 86 GLY A N 1
ATOM 677 C CA . GLY A 1 92 ? 53.93500 19.01600 48.20000 1.000 10.83495 86 GLY A CA 1
ATOM 678 C C . GLY A 1 92 ? 52.92600 18.58800 49.25100 1.000 11.78564 86 GLY A C 1
ATOM 679 O O . GLY A 1 92 ? 53.17000 18.86300 50.46600 1.000 12.04447 86 GLY A O 1
ATOM 680 N N . PHE A 1 93 ? 51.79100 18.01200 48.82400 1.000 11.72497 87 PHE A N 1
ATOM 681 C CA . PHE A 1 93 ? 50.63900 17.66900 49.71100 1.000 12.16781 87 PHE A CA 1
ATOM 682 C C . PHE A 1 93 ? 50.28300 16.18300 49.54300 1.000 13.16708 87 PHE A C 1
ATOM 683 O O . PHE A 1 93 ? 49.07300 15.84100 49.38800 1.000 10.96660 87 PHE A O 1
ATOM 691 N N . ALA A 1 94 ? 51.34100 15.35200 49.57100 1.000 13.82415 88 ALA A N 1
ATOM 692 C CA . ALA A 1 94 ? 51.35400 13.89600 49.30100 1.000 14.59025 88 ALA A CA 1
ATOM 693 C C . ALA A 1 94 ? 52.30500 13.19900 50.28800 1.000 14.80750 88 ALA A C 1
ATOM 694 O O . ALA A 1 94 ? 53.40900 13.74000 50.54600 1.000 11.68256 88 ALA A O 1
ATOM 696 N N . ASP A 1 95 ? 51.83600 12.07900 50.85200 1.000 13.53772 89 ASP A N 1
ATOM 697 C CA . ASP A 1 95 ? 52.62500 11.13700 51.68500 1.000 16.35431 89 ASP A CA 1
ATOM 698 C C . ASP A 1 95 ? 53.09800 10.00600 50.77500 1.000 15.14513 89 ASP A C 1
ATOM 699 O O . ASP A 1 95 ? 52.57100 9.88200 49.64100 1.000 13.70938 89 ASP A O 1
ATOM 704 N N . ALA A 1 96 ? 54.05800 9.20900 51.24000 1.000 14.14757 90 ALA A N 1
ATOM 705 C CA . ALA A 1 96 ? 54.44300 7.94400 50.57500 1.000 17.07338 90 ALA A CA 1
ATOM 706 C C . ALA A 1 96 ? 53.19400 7.07000 50.53000 1.000 19.10778 90 ALA A C 1
ATOM 707 O O . ALA A 1 96 ? 52.47000 7.03000 51.50500 1.000 18.47577 90 ALA A O 1
ATOM 709 N N . PRO A 1 97 ? 52.87200 6.33200 49.44200 1.000 20.28688 91 PRO A N 1
ATOM 710 C CA . PRO A 1 97 ? 53.65200 6.30300 48.20500 1.000 19.17445 91 PRO A CA 1
ATOM 711 C C . PRO A 1 97 ? 53.19300 7.31000 47.13100 1.000 15.59776 91 PRO A C 1
ATOM 712 O O . PRO A 1 97 ? 53.83200 7.37800 46.13500 1.000 17.65943 91 PRO A O 1
ATOM 716 N N . LYS A 1 98 ? 52.09700 8.04900 47.33100 1.000 13.86527 92 LYS A N 1
ATOM 717 C CA . LYS A 1 98 ? 51.61700 9.02700 46.32900 1.000 13.79851 92 LYS A CA 1
ATOM 718 C C . LYS A 1 98 ? 52.74800 10.01400 46.00400 1.000 14.33704 92 LYS A C 1
ATOM 719 O O . LYS A 1 98 ? 52.91500 10.37900 44.81400 1.000 13.04632 92 LYS A O 1
ATOM 725 N N . HIS A 1 99 ? 53.51300 10.41800 47.01700 1.000 14.33963 93 HIS A N 1
ATOM 726 C CA . HIS A 1 99 ? 54.61000 11.40500 46.86200 1.000 14.51721 93 HIS A CA 1
ATOM 727 C C . HIS A 1 99 ? 55.53200 10.95700 45.72600 1.000 14.48933 93 HIS A C 1
ATOM 728 O O . HIS A 1 99 ? 55.74900 11.75900 44.83000 1.000 11.08935 93 HIS A O 1
ATOM 735 N N . THR A 1 100 ? 56.03700 9.71200 45.73500 1.000 16.01326 94 THR A N 1
ATOM 736 C CA . THR A 1 100 ? 56.97000 9.22500 44.68600 1.000 18.80464 94 THR A CA 1
ATOM 737 C C . THR A 1 100 ? 56.31900 9.28700 43.30000 1.000 14.12994 94 THR A C 1
ATOM 738 O O . THR A 1 100 ? 57.00400 9.67600 42.35000 1.000 14.35529 94 THR A O 1
ATOM 742 N N . ARG A 1 101 ? 55.07300 8.83700 43.17500 1.000 16.58106 95 ARG A N 1
ATOM 743 C CA . ARG A 1 101 ? 54.35000 8.86200 41.87000 1.000 17.01857 95 ARG A CA 1
ATOM 744 C C . ARG A 1 101 ? 54.26800 10.31300 41.36500 1.000 17.07882 95 ARG A C 1
ATOM 745 O O . ARG A 1 101 ? 54.51600 10.57000 40.19100 1.000 13.39337 95 ARG A O 1
ATOM 753 N N . LEU A 1 102 ? 53.86700 11.23700 42.23700 1.000 15.55669 96 LEU A N 1
ATOM 754 C CA . LEU A 1 102 ? 53.64900 12.65700 41.86600 1.000 15.64848 96 LEU A CA 1
ATOM 755 C C . LEU A 1 102 ? 54.99300 13.35100 41.63100 1.000 13.38975 96 LEU A C 1
ATOM 756 O O . LEU A 1 102 ? 54.99800 14.35200 40.87100 1.000 15.85906 96 LEU A O 1
ATOM 761 N N . LYS A 1 103 ? 56.08800 12.85400 42.21300 1.000 14.10379 97 LYS A N 1
ATOM 762 C CA . LYS A 1 103 ? 57.41100 13.52200 42.08300 1.000 13.71887 97 LYS A CA 1
ATOM 763 C C . LYS A 1 103 ? 58.13900 13.05200 40.81700 1.000 16.54068 97 LYS A C 1
ATOM 764 O O . LYS A 1 103 ? 58.90200 13.85300 40.20900 1.000 15.32326 97 LYS A O 1
ATOM 770 N N . LYS A 1 104 ? 57.94600 11.79500 40.44400 1.000 16.01605 98 LYS A N 1
ATOM 771 C CA . LYS A 1 104 ? 58.78500 11.10900 39.41000 1.000 21.47402 98 LYS A CA 1
ATOM 772 C C . LYS A 1 104 ? 58.78200 11.86900 38.08300 1.000 18.62213 98 LYS A C 1
ATOM 773 O O . LYS A 1 104 ? 59.83900 12.05600 37.50700 1.000 16.20392 98 LYS A O 1
ATOM 779 N N . PRO A 1 105 ? 57.65100 12.35400 37.52100 1.000 19.95093 99 PRO A N 1
ATOM 780 C CA . PRO A 1 105 ? 57.71600 13.03100 36.22400 1.000 17.55958 99 PRO A CA 1
ATOM 781 C C . PRO A 1 105 ? 58.54700 14.32500 36.18200 1.000 16.87472 99 PRO A C 1
ATOM 782 O O . PRO A 1 105 ? 58.91800 14.71200 35.09600 1.000 15.88087 99 PRO A O 1
ATOM 786 N N . ILE A 1 106 ? 58.78300 14.99600 37.32000 1.000 14.72579 100 ILE A N 1
ATOM 787 C CA . ILE A 1 106 ? 59.40200 16.36600 37.35100 1.000 17.69784 100 ILE A CA 1
ATOM 788 C C . ILE A 1 106 ? 60.81600 16.32900 37.94200 1.000 18.87256 100 ILE A C 1
ATOM 789 O O . ILE A 1 106 ? 61.46000 17.34500 37.84700 1.000 18.13792 100 ILE A O 1
ATOM 794 N N . SER A 1 107 ? 61.27100 15.25100 38.58500 1.000 16.51804 101 SER A N 1
ATOM 795 C CA . SER A 1 107 ? 62.50800 15.29100 39.42400 1.000 23.29056 101 SER A CA 1
ATOM 796 C C . SER A 1 107 ? 63.76300 15.55600 38.57500 1.000 18.27448 101 SER A C 1
ATOM 797 O O . SER A 1 107 ? 64.56700 16.42700 38.98900 1.000 19.11935 101 SER A O 1
ATOM 800 N N . ARG A 1 108 ? 63.88700 14.93100 37.40000 1.000 19.59334 102 ARG A N 1
ATOM 801 C CA . ARG A 1 108 ? 65.05300 15.08700 36.47200 1.000 23.36627 102 ARG A CA 1
ATOM 802 C C . ARG A 1 108 ? 65.26200 16.56300 36.06700 1.000 18.33267 102 ARG A C 1
ATOM 803 O O . ARG A 1 108 ? 66.42600 17.05200 36.10400 1.000 21.18136 102 ARG A O 1
ATOM 811 N N . ALA A 1 109 ? 64.17700 17.28000 35.75100 1.000 18.54800 103 ALA A N 1
ATOM 812 C CA . ALA A 1 109 ? 64.20000 18.71600 35.35200 1.000 19.21369 103 ALA A CA 1
ATOM 813 C C . ALA A 1 109 ? 64.87300 19.57600 36.43300 1.000 16.88388 103 ALA A C 1
ATOM 814 O O . ALA A 1 109 ? 65.34300 20.66900 36.08600 1.000 13.35754 103 ALA A O 1
ATOM 816 N N . PHE A 1 110 ? 64.94200 19.12300 37.69100 1.000 13.53440 104 PHE A N 1
ATOM 817 C CA . PHE A 1 110 ? 65.43200 19.96900 38.81200 1.000 13.97449 104 PHE A CA 1
ATOM 818 C C . PHE A 1 110 ? 66.81200 19.53700 39.31900 1.000 16.38142 104 PHE A C 1
ATOM 819 O O . PHE A 1 110 ? 67.35200 20.22800 40.22200 1.000 16.08382 104 PHE A O 1
ATOM 827 N N . LEU A 1 111 ? 67.44100 18.53000 38.71000 1.000 17.62603 105 LEU A N 1
ATOM 828 C CA . LEU A 1 111 ? 68.80900 18.11400 39.14200 1.000 23.14365 105 LEU A CA 1
ATOM 829 C C . LEU A 1 111 ? 69.81400 19.25600 38.92900 1.000 20.56810 105 LEU A C 1
ATOM 830 O O . LEU A 1 111 ? 69.72100 20.04300 37.97100 1.000 17.81135 105 LEU A O 1
ATOM 835 N N . PRO A 1 112 ? 70.82200 19.35800 39.83200 1.000 19.00467 106 PRO A N 1
ATOM 836 C CA . PRO A 1 112 ? 71.81100 20.43000 39.79400 1.000 18.41224 106 PRO A CA 1
ATOM 837 C C . PRO A 1 112 ? 72.49000 20.65800 38.43400 1.000 19.51064 106 PRO A C 1
ATOM 838 O O . PRO A 1 112 ? 72.57700 21.77600 38.02800 1.000 16.83404 106 PRO A O 1
ATOM 842 N N . ALA A 1 113 ? 72.99600 19.61400 37.78800 1.000 21.33060 107 ALA A N 1
ATOM 843 C CA . ALA A 1 113 ? 73.80100 19.76400 36.55100 1.000 21.79735 107 ALA A CA 1
ATOM 844 C C . ALA A 1 113 ? 72.88600 20.22500 35.40200 1.000 22.31216 107 ALA A C 1
ATOM 845 O O . ALA A 1 113 ? 73.37300 20.99300 34.53100 1.000 18.16837 107 ALA A O 1
ATOM 847 N N . THR A 1 114 ? 71.62200 19.76000 35.39700 1.000 17.00210 108 THR A N 1
ATOM 848 C CA . THR A 1 114 ? 70.54600 20.14900 34.44800 1.000 19.46843 108 THR A CA 1
ATOM 849 C C . THR A 1 114 ? 70.18000 21.62500 34.62500 1.000 22.06784 108 THR A C 1
ATOM 850 O O . THR A 1 114 ? 70.21300 22.37500 33.61700 1.000 18.10889 108 THR A O 1
ATOM 854 N N . VAL A 1 115 ? 69.81600 22.00200 35.85200 1.000 16.02794 109 VAL A N 1
ATOM 855 C CA . VAL A 1 115 ? 69.45700 23.39200 36.23200 1.000 17.01888 109 VAL A CA 1
ATOM 856 C C . VAL A 1 115 ? 70.64800 24.27900 35.86900 1.000 17.22399 109 VAL A C 1
ATOM 857 O O . VAL A 1 115 ? 70.43100 25.41800 35.41700 1.000 13.31757 109 VAL A O 1
ATOM 861 N N . ALA A 1 116 ? 71.87800 23.77900 36.03700 1.000 16.07447 110 ALA A N 1
ATOM 862 C CA . ALA A 1 116 ? 73.09100 24.59500 35.79500 1.000 15.83289 110 ALA A CA 1
ATOM 863 C C . ALA A 1 116 ? 73.14200 25.05800 34.33400 1.000 15.23193 110 ALA A C 1
ATOM 864 O O . ALA A 1 116 ? 73.76300 26.11000 34.08400 1.000 16.32626 110 ALA A O 1
ATOM 866 N N . GLN A 1 117 ? 72.52200 24.34000 33.39600 1.000 16.64503 111 GLN A N 1
ATOM 867 C CA . GLN A 1 117 ? 72.50600 24.76300 31.96900 1.000 17.08463 111 GLN A CA 1
ATOM 868 C C . GLN A 1 117 ? 71.57200 25.97300 31.77400 1.000 18.99486 111 GLN A C 1
ATOM 869 O O . GLN A 1 117 ? 71.65400 26.59100 30.69300 1.000 13.51336 111 GLN A O 1
ATOM 875 N N . LEU A 1 118 ? 70.72600 26.33700 32.75200 1.000 12.40815 112 LEU A N 1
ATOM 876 C CA . LEU A 1 118 ? 69.83500 27.52900 32.57100 1.000 14.20814 112 LEU A CA 1
ATOM 877 C C . LEU A 1 118 ? 70.62000 28.82500 32.80000 1.000 14.75571 112 LEU A C 1
ATOM 878 O O . LEU A 1 118 ? 70.05700 29.91900 32.54800 1.000 13.17723 112 LEU A O 1
ATOM 883 N N . ARG A 1 119 ? 71.84700 28.73500 33.31100 1.000 12.31459 113 ARG A N 1
ATOM 884 C CA . ARG A 1 119 ? 72.65500 29.92400 33.69200 1.000 14.80871 113 ARG A CA 1
ATOM 885 C C . ARG A 1 119 ? 72.61800 30.99300 32.59000 1.000 13.38297 113 ARG A C 1
ATOM 886 O O . ARG A 1 119 ? 72.29200 32.15100 32.87100 1.000 13.83443 113 ARG A O 1
ATOM 894 N N . PRO A 1 120 ? 72.98100 30.72000 31.31900 1.000 15.47934 114 PRO A N 1
ATOM 895 C CA . PRO A 1 120 ? 72.95800 31.78500 30.31300 1.000 12.78050 114 PRO A CA 1
ATOM 896 C C . PRO A 1 120 ? 71.60500 32.48700 30.13200 1.000 15.04393 114 PRO A C 1
ATOM 897 O O . PRO A 1 120 ? 71.61800 33.69600 30.06300 1.000 14.27241 114 PRO A O 1
ATOM 901 N N . ARG A 1 121 ? 70.49500 31.74100 30.06200 1.000 12.12094 115 ARG A N 1
ATOM 902 C CA . ARG A 1 121 ? 69.15100 32.33700 29.89900 1.000 14.05105 115 ARG A CA 1
ATOM 903 C C . ARG A 1 121 ? 68.78700 33.13100 31.16200 1.000 16.70914 115 ARG A C 1
ATOM 904 O O . ARG A 1 121 ? 68.25900 34.22900 31.00900 1.000 13.59074 115 ARG A O 1
ATOM 912 N N . ILE A 1 122 ? 69.05800 32.60600 32.36200 1.000 10.28418 116 ILE A N 1
ATOM 913 C CA . ILE A 1 122 ? 68.80100 33.34600 33.63100 1.000 11.35961 116 ILE A CA 1
ATOM 914 C C . ILE A 1 122 ? 69.55300 34.68600 33.60200 1.000 12.14202 116 ILE A C 1
ATOM 915 O O . ILE A 1 122 ? 68.92500 35.70800 33.96300 1.000 13.59960 116 ILE A O 1
ATOM 920 N N . GLN A 1 123 ? 70.83900 34.67400 33.23500 1.000 10.95305 117 GLN A N 1
ATOM 921 C CA . GLN A 1 123 ? 71.71400 35.88000 33.10500 1.000 16.05101 117 GLN A CA 1
ATOM 922 C C . GLN A 1 123 ? 71.05800 36.89400 32.15200 1.000 12.13880 117 GLN A C 1
ATOM 923 O O . GLN A 1 123 ? 70.97100 38.04500 32.53100 1.000 12.25669 117 GLN A O 1
ATOM 929 N N . ASP A 1 124 ? 70.57900 36.46900 30.98100 1.000 13.41789 118 ASP A N 1
ATOM 930 C CA . ASP A 1 124 ? 69.91300 37.37200 30.01100 1.000 14.45259 118 ASP A CA 1
ATOM 931 C C . ASP A 1 124 ? 68.63800 37.95100 30.64600 1.000 13.36112 118 ASP A C 1
ATOM 932 O O . ASP A 1 124 ? 68.42500 39.12700 30.47400 1.000 15.36375 118 ASP A O 1
ATOM 937 N N . ILE A 1 125 ? 67.81900 37.14000 31.34100 1.000 12.44775 119 ILE A N 1
ATOM 938 C CA . ILE A 1 125 ? 66.55900 37.61100 31.98200 1.000 11.82033 119 ILE A CA 1
ATOM 939 C C . ILE A 1 125 ? 66.89300 38.71200 32.99300 1.000 11.87390 119 ILE A C 1
ATOM 940 O O . ILE A 1 125 ? 66.19700 39.75700 32.99400 1.000 10.56905 119 ILE A O 1
ATOM 945 N N . VAL A 1 126 ? 67.92500 38.48300 33.81500 1.000 10.32919 120 VAL A N 1
ATOM 946 C CA . VAL A 1 126 ? 68.40200 39.40000 34.88900 1.000 12.51758 120 VAL A CA 1
ATOM 947 C C . VAL A 1 126 ? 68.89100 40.69900 34.23300 1.000 13.44810 120 VAL A C 1
ATOM 948 O O . VAL A 1 126 ? 68.47500 41.77800 34.67200 1.000 11.47179 120 VAL A O 1
ATOM 952 N N . ASP A 1 127 ? 69.69600 40.59200 33.18400 1.000 13.22732 121 ASP A N 1
ATOM 953 C CA . ASP A 1 127 ? 70.23800 41.77500 32.46300 1.000 17.01067 121 ASP A CA 1
ATOM 954 C C . ASP A 1 127 ? 69.07900 42.54400 31.80700 1.000 14.61379 121 ASP A C 1
ATOM 955 O O . ASP A 1 127 ? 69.12300 43.74000 31.82300 1.000 13.95229 121 ASP A O 1
ATOM 960 N N . ASP A 1 128 ? 68.11000 41.84300 31.21600 1.000 15.79264 122 ASP A N 1
ATOM 961 C CA . ASP A 1 128 ? 66.96700 42.45600 30.47700 1.000 16.12285 122 ASP A CA 1
ATOM 962 C C . ASP A 1 128 ? 66.16400 43.29100 31.47000 1.000 13.70067 122 ASP A C 1
ATOM 963 O O . ASP A 1 128 ? 65.74000 44.38800 31.10400 1.000 10.68358 122 ASP A O 1
ATOM 968 N N . LEU A 1 129 ? 66.00100 42.78100 32.69200 1.000 11.98307 123 LEU A N 1
ATOM 969 C CA . LEU A 1 129 ? 65.23000 43.45100 33.77700 1.000 11.42175 123 LEU A CA 1
ATOM 970 C C . LEU A 1 129 ? 66.00500 44.68200 34.27000 1.000 13.82574 123 LEU A C 1
ATOM 971 O O . LEU A 1 129 ? 65.37900 45.76300 34.39400 1.000 12.47043 123 LEU A O 1
ATOM 976 N N . ILE A 1 130 ? 67.30400 44.54700 34.53900 1.000 10.92898 124 ILE A N 1
ATOM 977 C CA . ILE A 1 130 ? 68.15100 45.68400 35.01900 1.000 9.88061 124 ILE A CA 1
ATOM 978 C C . ILE A 1 130 ? 68.18400 46.79100 33.94900 1.000 13.81421 124 ILE A C 1
ATOM 979 O O . ILE A 1 130 ? 68.14200 47.99000 34.33900 1.000 11.88546 124 ILE A O 1
ATOM 984 N N . ASP A 1 131 ? 68.21800 46.41900 32.65900 1.000 13.45128 125 ASP A N 1
ATOM 985 C CA . ASP A 1 131 ? 68.12300 47.36300 31.51300 1.000 14.68256 125 ASP A CA 1
ATOM 986 C C . ASP A 1 131 ? 66.84300 48.19900 31.60100 1.000 15.84852 125 ASP A C 1
ATOM 987 O O . ASP A 1 131 ? 66.85400 49.30400 31.05000 1.000 17.09772 125 ASP A O 1
ATOM 992 N N . THR A 1 132 ? 65.76600 47.73300 32.24900 1.000 14.59353 126 THR A N 1
ATOM 993 C CA . THR A 1 132 ? 64.49900 48.51300 32.35000 1.000 14.86162 126 THR A CA 1
ATOM 994 C C . THR A 1 132 ? 64.49800 49.45600 33.57000 1.000 15.60764 126 THR A C 1
ATOM 995 O O . THR A 1 132 ? 63.53400 50.21800 33.71800 1.000 14.14875 126 THR A O 1
ATOM 999 N N . PHE A 1 133 ? 65.49600 49.39800 34.44500 1.000 15.33987 127 PHE A N 1
ATOM 1000 C CA . PHE A 1 133 ? 65.58200 50.31000 35.62600 1.000 16.48589 127 PHE A CA 1
ATOM 1001 C C . PHE A 1 133 ? 65.77800 51.75400 35.13900 1.000 18.67324 127 PHE A C 1
ATOM 1002 O O . PHE A 1 133 ? 66.48900 51.97000 34.18000 1.000 17.31917 127 PHE A O 1
ATOM 1010 N N . PRO A 1 134 ? 65.19100 52.79800 35.77200 1.000 20.73521 128 PRO A N 1
ATOM 1011 C CA . PRO A 1 134 ? 65.55100 54.17600 35.42800 1.000 21.87427 128 PRO A CA 1
ATOM 1012 C C . PRO A 1 134 ? 66.95000 54.48300 35.97900 1.000 17.88993 128 PRO A C 1
ATOM 1013 O O . PRO A 1 134 ? 67.12200 54.41400 37.19300 1.000 17.33015 128 PRO A O 1
ATOM 1017 N N . GLU A 1 135 ? 67.91000 54.89700 35.14400 1.000 26.20699 129 GLU A N 1
ATOM 1018 C CA . GLU A 1 135 ? 69.26200 55.20600 35.68700 1.000 21.26054 129 GLU A CA 1
ATOM 1019 C C . GL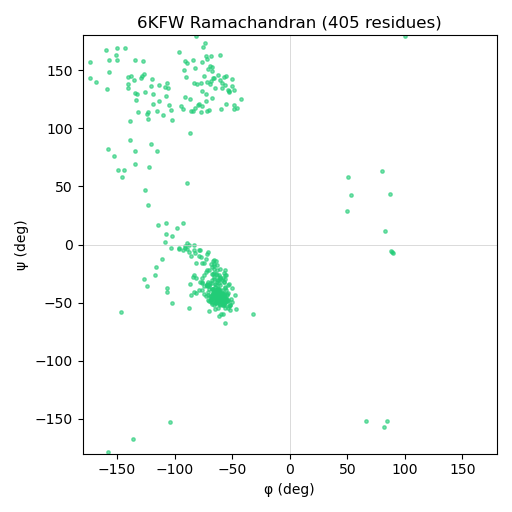U A 1 135 ? 69.16100 56.46300 36.54600 1.000 19.26092 129 GLU A C 1
ATOM 1020 O O . GLU A 1 135 ? 68.41300 57.37000 36.21300 1.000 21.92644 129 GLU A O 1
ATOM 1026 N N . ASN A 1 136 ? 69.83500 56.42700 37.68600 1.000 22.95616 130 ASN A N 1
ATOM 1027 C CA . ASN A 1 136 ? 69.71200 57.44100 38.74800 1.000 21.18692 130 ASN A CA 1
ATOM 1028 C C . ASN A 1 136 ? 68.23800 57.68200 39.07400 1.000 23.18972 130 ASN A C 1
ATOM 1029 O O . ASN A 1 136 ? 67.97800 58.71400 39.62600 1.000 21.27803 130 ASN A O 1
ATOM 1034 N N . GLY A 1 137 ? 67.34500 56.71200 38.90900 1.000 16.92026 131 GLY A N 1
ATOM 1035 C CA . GLY A 1 137 ? 65.97900 56.83100 39.44500 1.000 17.43075 131 GLY A CA 1
ATOM 1036 C C . GLY A 1 137 ? 65.75900 55.99000 40.69900 1.000 19.50488 131 GLY A C 1
ATOM 1037 O O . GLY A 1 137 ? 66.73700 55.65100 41.42900 1.000 15.53979 131 GLY A O 1
ATOM 1038 N N . GLU A 1 138 ? 64.50300 55.61800 40.88300 1.000 13.97468 132 GLU A N 1
ATOM 1039 C CA . GLU A 1 138 ? 63.90000 55.00200 42.08700 1.000 15.99862 132 GLU A CA 1
ATOM 1040 C C . GLU A 1 138 ? 63.07900 53.80800 41.59300 1.000 17.88841 132 GLU A C 1
ATOM 1041 O O . GLU A 1 138 ? 62.32600 54.01900 40.62500 1.000 16.63300 132 GLU A O 1
ATOM 1047 N N . ILE A 1 139 ? 63.25500 52.61400 42.16800 1.000 12.27450 133 ILE A N 1
ATOM 1048 C CA . ILE A 1 139 ? 62.40600 51.41500 41.86700 1.000 11.42985 133 ILE A CA 1
ATOM 1049 C C . ILE A 1 139 ? 61.88900 50.84900 43.18400 1.000 11.65153 133 ILE A C 1
ATOM 1050 O O . ILE A 1 139 ? 62.54000 51.07600 44.23500 1.000 15.00078 133 ILE A O 1
ATOM 1055 N N . ASP A 1 140 ? 60.78800 50.10400 43.11600 1.000 13.76101 134 ASP A N 1
ATOM 1056 C CA . ASP A 1 140 ? 60.48100 49.04100 44.10700 1.000 14.81885 134 ASP A CA 1
ATOM 1057 C C . ASP A 1 140 ? 61.19400 47.79100 43.61200 1.000 15.14472 134 ASP A C 1
ATOM 1058 O O . ASP A 1 140 ? 60.82900 47.31200 42.52900 1.000 12.81008 134 ASP A O 1
ATOM 1063 N N . LEU A 1 141 ? 62.18800 47.29000 44.35200 1.000 13.79683 135 LEU A N 1
ATOM 1064 C CA . LEU A 1 141 ? 62.95700 46.13300 43.85300 1.000 11.96663 135 LEU A CA 1
ATOM 1065 C C . LEU A 1 141 ? 62.03800 44.92100 43.65700 1.000 11.64560 135 LEU A C 1
ATOM 1066 O O . LEU A 1 141 ? 62.30200 44.14000 42.72700 1.000 10.89738 135 LEU A O 1
ATOM 1071 N N . LEU A 1 142 ? 61.00000 44.74200 44.48100 1.000 12.90317 136 LEU A N 1
ATOM 1072 C CA . LEU A 1 142 ? 60.04900 43.59700 44.32000 1.000 13.34358 136 LEU A CA 1
ATOM 1073 C C . LEU A 1 142 ? 59.35400 43.63200 42.95200 1.000 13.26106 136 LEU A C 1
ATOM 1074 O O . LEU A 1 142 ? 59.47200 42.64200 42.15900 1.000 13.00526 136 LEU A O 1
ATOM 1079 N N . SER A 1 143 ? 58.61900 44.70400 42.65000 1.000 16.15805 137 SER A N 1
ATOM 1080 C CA . SER A 1 143 ? 57.80300 44.77700 41.41000 1.000 14.69152 137 SER A CA 1
ATOM 1081 C C . SER A 1 143 ? 58.70400 44.90800 40.17700 1.000 15.12177 137 SER A C 1
ATOM 1082 O O . SER A 1 143 ? 58.28400 44.44100 39.11600 1.000 13.54951 137 SER A O 1
ATOM 1085 N N . SER A 1 144 ? 59.86700 45.55600 40.28400 1.000 12.40699 138 SER A N 1
ATOM 1086 C CA . SER A 1 144 ? 60.77300 45.83200 39.13400 1.000 14.56034 138 SER A CA 1
ATOM 1087 C C . SER A 1 144 ? 61.62600 44.60900 38.80700 1.000 11.10730 138 SER A C 1
ATOM 1088 O O . SER A 1 144 ? 62.08600 44.49200 37.67100 1.000 10.62142 138 SER A O 1
ATOM 1091 N N . PHE A 1 145 ? 61.91600 43.77000 39.79900 1.000 9.96304 139 PHE A N 1
ATOM 1092 C CA . PHE A 1 145 ? 62.99500 42.76000 39.65900 1.000 10.78468 139 PHE A CA 1
ATOM 1093 C C . PHE A 1 145 ? 62.71000 41.46100 40.41100 1.000 9.63854 139 PHE A C 1
ATOM 1094 O O . PHE A 1 145 ? 62.70900 40.37500 39.75300 1.000 9.92089 139 PHE A O 1
ATOM 1102 N N . ALA A 1 146 ? 62.49900 41.51300 41.72900 1.000 9.80942 140 ALA A N 1
ATOM 1103 C CA . ALA A 1 146 ? 62.54200 40.28000 42.54600 1.000 8.97082 140 ALA A CA 1
ATOM 1104 C C . ALA A 1 146 ? 61.39500 39.33800 42.17200 1.000 11.89974 140 ALA A C 1
ATOM 1105 O O . ALA A 1 146 ? 61.63700 38.14000 42.10600 1.000 10.04440 140 ALA A O 1
ATOM 1107 N N . LEU A 1 147 ? 60.18700 39.86000 41.95800 1.000 12.38429 141 LEU A N 1
ATOM 1108 C CA . LEU A 1 147 ? 59.03300 39.04500 41.46700 1.000 11.26454 141 LEU A CA 1
ATOM 1109 C C . LEU A 1 147 ? 59.21200 38.62600 40.00600 1.000 11.23650 141 LEU A C 1
ATOM 1110 O O . LEU A 1 147 ? 59.19200 37.43100 39.69200 1.000 12.40192 141 LEU A O 1
ATOM 1115 N N . PRO A 1 148 ? 59.38800 39.54400 39.02900 1.000 12.28682 142 PRO A N 1
ATOM 1116 C CA . PRO A 1 148 ? 59.39800 39.12500 37.62800 1.000 10.26869 142 PRO A CA 1
ATOM 1117 C C . PRO A 1 148 ? 60.59200 38.24700 37.21600 1.000 11.05684 142 PRO A C 1
ATOM 1118 O O . PRO A 1 148 ? 60.45400 37.44200 36.31800 1.000 13.72527 142 PRO A O 1
ATOM 1122 N N . MET A 1 149 ? 61.75500 38.40700 37.82400 1.000 10.40472 143 MET A N 1
ATOM 1123 C CA . MET A 1 149 ? 62.90100 37.55800 37.43300 1.000 11.11609 143 MET A CA 1
ATOM 1124 C C . MET A 1 149 ? 62.51500 36.09900 37.57200 1.000 10.27468 143 MET A C 1
ATOM 1125 O O . MET A 1 149 ? 62.57000 35.39800 36.58600 1.000 10.00751 143 MET A O 1
ATOM 1130 N N . PRO A 1 150 ? 62.27600 35.53900 38.78500 1.000 11.82007 144 PRO A N 1
ATOM 1131 C CA . PRO A 1 150 ? 62.01700 34.10300 38.89400 1.000 12.22380 144 PRO A CA 1
ATOM 1132 C C . PRO A 1 150 ? 60.70300 33.63200 38.25000 1.000 12.40556 144 PRO A C 1
ATOM 1133 O O . PRO A 1 150 ? 60.63500 32.46900 37.80500 1.000 10.33998 144 PRO A O 1
ATOM 1137 N N . LEU A 1 151 ? 59.71600 34.52700 38.13400 1.000 11.09385 145 LEU A N 1
ATOM 1138 C CA . LEU A 1 151 ? 58.46700 34.19600 37.40000 1.000 10.91997 145 LEU A CA 1
ATOM 1139 C C . LEU A 1 151 ? 58.82900 33.95800 35.93600 1.000 11.14200 145 LEU A C 1
ATOM 1140 O O . LEU A 1 151 ? 58.33100 32.99100 35.33700 1.000 11.90525 145 LEU A O 1
ATOM 1145 N N . THR A 1 152 ? 59.66500 34.81400 35.35200 1.000 11.92421 146 THR A N 1
ATOM 1146 C CA . THR A 1 152 ? 60.07000 34.64700 33.94700 1.000 12.10954 146 THR A CA 1
ATOM 1147 C C . THR A 1 152 ? 60.80900 33.31500 33.81700 1.000 11.35654 146 THR A C 1
ATOM 1148 O O . THR A 1 152 ? 60.58500 32.60500 32.84500 1.000 10.99152 146 THR A O 1
ATOM 1152 N N . VAL A 1 153 ? 61.71100 33.02200 34.74500 1.000 12.23255 147 VAL A N 1
ATOM 1153 C CA . VAL A 1 153 ? 62.56700 31.80600 34.64600 1.000 11.56635 147 VAL A CA 1
ATOM 1154 C C . VAL A 1 153 ? 61.64500 30.57600 34.64400 1.000 12.69169 147 VAL A C 1
ATOM 1155 O O . VAL A 1 153 ? 61.82000 29.73900 33.74200 1.000 10.56956 147 VAL A O 1
ATOM 1159 N N . ILE A 1 154 ? 60.72600 30.45800 35.60400 1.000 10.44565 148 ILE A N 1
ATOM 1160 C CA . ILE A 1 154 ? 59.89200 29.22200 35.72200 1.000 12.96368 148 ILE A CA 1
ATOM 1161 C C . ILE A 1 154 ? 58.87400 29.17700 34.58800 1.000 15.96982 148 ILE A C 1
ATOM 1162 O O . ILE A 1 154 ? 58.59900 28.04600 34.11300 1.000 11.98723 148 ILE A O 1
ATOM 1167 N N . CYS A 1 155 ? 58.35400 30.33700 34.15600 1.000 12.84201 149 CYS A N 1
ATOM 1168 C CA . CYS A 1 155 ? 57.51500 30.40700 32.92900 1.000 15.08888 149 CYS A CA 1
ATOM 1169 C C . CYS A 1 155 ? 58.25500 29.84500 31.72200 1.000 12.40119 149 CYS A C 1
ATOM 1170 O O . CYS A 1 155 ? 57.65900 29.00100 31.04300 1.000 16.46904 149 CYS A O 1
ATOM 1173 N N . GLU A 1 156 ? 59.45600 30.33400 31.41400 1.000 13.60851 150 GLU A N 1
ATOM 1174 C CA . GLU A 1 156 ? 60.22100 29.83300 30.23800 1.000 14.27220 150 GLU A CA 1
ATOM 1175 C C . GLU A 1 156 ? 60.53100 28.35000 30.43000 1.000 15.22440 150 GLU A C 1
ATOM 1176 O O . GLU A 1 156 ? 60.47200 27.59200 29.44400 1.000 12.91283 150 GLU A O 1
ATOM 1182 N N . TYR A 1 157 ? 60.84400 27.93600 31.65300 1.000 12.74609 151 TYR A N 1
ATOM 1183 C CA . TYR A 1 157 ? 61.27800 26.54700 31.89800 1.000 14.38278 151 TYR A CA 1
ATOM 1184 C C . TYR A 1 157 ? 60.07500 25.61100 31.75500 1.000 15.48996 151 TYR A C 1
ATOM 1185 O O . TYR A 1 157 ? 60.26500 24.50100 31.24900 1.000 15.21238 151 TYR A O 1
ATOM 1194 N N . LEU A 1 158 ? 58.86900 26.04300 32.13000 1.000 16.21254 152 LEU A N 1
ATOM 1195 C CA . LEU A 1 158 ? 57.65800 25.21700 31.89300 1.000 18.81434 152 LEU A CA 1
ATOM 1196 C C . LEU A 1 158 ? 57.24700 25.29100 30.41400 1.000 24.84575 152 LEU A C 1
ATOM 1197 O O . LEU A 1 158 ? 56.85400 24.22500 29.87000 1.000 29.85820 152 LEU A O 1
ATOM 1202 N N . GLY A 1 159 ? 57.48600 26.42900 29.74700 1.000 20.14534 153 GLY A N 1
ATOM 1203 C CA . GLY A 1 159 ? 56.96800 26.72000 28.39500 1.000 21.80548 153 GLY A CA 1
ATOM 1204 C C . GLY A 1 159 ? 55.59000 27.34000 28.47400 1.000 23.73307 153 GLY A C 1
ATOM 1205 O O . GLY A 1 159 ? 54.67200 26.92100 27.70800 1.000 21.52109 153 GLY A O 1
ATOM 1206 N N . ILE A 1 160 ? 55.44900 28.28000 29.40300 1.000 14.23158 154 ILE A N 1
ATOM 1207 C CA . ILE A 1 160 ? 54.25100 29.11700 29.65500 1.000 15.03959 154 ILE A CA 1
ATOM 1208 C C . ILE A 1 160 ? 54.55300 30.52300 29.12800 1.000 15.15078 154 ILE A C 1
ATOM 1209 O O . ILE A 1 160 ? 55.63900 31.03200 29.40000 1.000 16.10683 154 ILE A O 1
ATOM 1214 N N . PRO A 1 161 ? 53.64000 31.20300 28.38900 1.000 14.74786 155 PRO A N 1
ATOM 1215 C CA . PRO A 1 161 ? 53.90600 32.55900 27.88700 1.000 15.82207 155 PRO A CA 1
ATOM 1216 C C . PRO A 1 161 ? 54.29200 33.58500 28.97800 1.000 12.87223 155 PRO A C 1
ATOM 1217 O O . PRO A 1 161 ? 53.52600 33.82300 29.89700 1.000 13.85970 155 PRO A O 1
ATOM 1221 N N . VAL A 1 162 ? 55.46900 34.18300 28.86600 1.000 12.16223 156 VAL A N 1
ATOM 1222 C CA . VAL A 1 162 ? 55.93900 35.25100 29.79800 1.000 9.96501 156 VAL A CA 1
ATOM 1223 C C . VAL A 1 162 ? 54.92100 36.40800 29.79100 1.000 12.19517 156 VAL A C 1
ATOM 1224 O O . VAL A 1 162 ? 54.72900 37.09000 30.81300 1.000 11.61019 156 VAL A O 1
ATOM 1228 N N . ALA A 1 163 ? 54.27500 36.65200 28.66700 1.000 12.45833 157 ALA A N 1
ATOM 1229 C CA . ALA A 1 163 ? 53.34000 37.78100 28.49200 1.000 16.69514 157 ALA A CA 1
ATOM 1230 C C . ALA A 1 163 ? 52.23600 37.74300 29.56700 1.000 12.77539 157 ALA A C 1
ATOM 1231 O O . ALA A 1 163 ? 51.73700 38.80300 29.91600 1.000 14.11695 157 ALA A O 1
ATOM 1233 N N . ASP A 1 164 ? 51.88900 36.58900 30.13000 1.000 13.99686 158 ASP A N 1
ATOM 1234 C CA . ASP A 1 164 ? 50.70600 36.49800 31.02700 1.000 13.39936 158 ASP A CA 1
ATOM 1235 C C . ASP A 1 164 ? 51.13100 36.69300 32.49000 1.000 13.00797 158 ASP A C 1
ATOM 1236 O O . ASP A 1 164 ? 50.34200 36.39900 33.37700 1.000 11.55175 158 ASP A O 1
ATOM 1241 N N . ARG A 1 165 ? 52.31700 37.26400 32.72100 1.000 15.28844 159 ARG A N 1
ATOM 1242 C CA . ARG A 1 165 ? 52.90100 37.65000 34.02500 1.000 12.96631 159 ARG A CA 1
ATOM 1243 C C . ARG A 1 165 ? 51.87400 38.08700 35.07700 1.000 10.66434 159 ARG A C 1
ATOM 1244 O O . ARG A 1 165 ? 51.85900 37.52600 36.18000 1.000 8.68755 159 ARG A O 1
ATOM 1252 N N . PRO A 1 166 ? 51.04400 39.14000 34.86500 1.000 11.39529 160 PRO A N 1
ATOM 1253 C CA . PRO A 1 166 ? 50.24200 39.68700 35.95000 1.000 9.71814 160 PRO A CA 1
ATOM 1254 C C . PRO A 1 166 ? 49.16300 38.68200 36.38900 1.000 10.78249 160 PRO A C 1
ATOM 1255 O O . PRO A 1 166 ? 48.75200 38.72900 37.53100 1.000 11.91253 160 PRO A O 1
ATOM 1259 N N . LEU A 1 167 ? 48.74100 37.78400 35.49900 1.000 10.01902 161 LEU A N 1
ATOM 1260 C CA . LEU A 1 167 ? 47.74500 36.74700 35.86100 1.000 13.10966 161 LEU A CA 1
ATOM 1261 C C . LEU A 1 167 ? 48.43600 35.79100 36.83000 1.000 9.83060 161 LEU A C 1
ATOM 1262 O O . LEU A 1 167 ? 47.87300 35.51000 37.86700 1.000 12.25023 161 LEU A O 1
ATOM 1267 N N . PHE A 1 168 ? 49.62400 35.31900 36.47500 1.000 12.04623 162 PHE A N 1
ATOM 1268 C CA . PHE A 1 168 ? 50.42900 34.41200 37.32400 1.000 11.40681 162 PHE A CA 1
ATOM 1269 C C . PHE A 1 168 ? 50.74400 35.08200 38.66300 1.000 10.49873 162 PHE A C 1
ATOM 1270 O O . PHE A 1 168 ? 50.60600 34.37800 39.66300 1.000 12.25267 162 PHE A O 1
ATOM 1278 N N . LEU A 1 169 ? 51.18300 36.33800 38.69000 1.000 9.14847 163 LEU A N 1
ATOM 1279 C CA . LEU A 1 169 ? 51.47600 37.07100 39.96800 1.000 10.60290 163 LEU A CA 1
ATOM 1280 C C . LEU A 1 169 ? 50.23000 37.06500 40.87600 1.000 12.92469 163 LEU A C 1
ATOM 1281 O O . LEU A 1 169 ? 50.38100 36.78200 42.06600 1.000 13.01841 163 LEU A O 1
ATOM 1286 N N . GLU A 1 170 ? 49.04900 37.40900 40.35100 1.000 11.74811 164 GLU A N 1
ATOM 1287 C CA . GLU A 1 170 ? 47.79700 37.50900 41.15500 1.000 13.54584 164 GLU A CA 1
ATOM 1288 C C . GLU A 1 170 ? 47.40200 36.08700 41.61800 1.000 13.09975 164 GLU A C 1
ATOM 1289 O O . GLU A 1 170 ? 47.09100 35.89100 42.79300 1.000 12.46596 164 GLU A O 1
ATOM 1295 N N . TRP A 1 171 ? 47.36600 35.12000 40.70900 1.000 10.56935 165 TRP A N 1
ATOM 1296 C CA . TRP A 1 171 ? 46.88700 33.76100 41.07200 1.000 14.43844 165 TRP A CA 1
ATOM 1297 C C . TRP A 1 171 ? 47.81000 33.15900 42.12700 1.000 13.15220 165 TRP A C 1
ATOM 1298 O O . TRP A 1 171 ? 47.30400 32.53200 43.05400 1.000 12.85980 165 TRP A O 1
ATOM 1309 N N . SER A 1 172 ? 49.10800 33.37600 41.97300 1.000 11.66817 166 SER A N 1
ATOM 1310 C CA . SER A 1 172 ? 50.13800 32.85000 42.89000 1.000 12.35104 166 SER A CA 1
ATOM 1311 C C . SER A 1 172 ? 49.96800 33.45500 44.27800 1.000 11.65522 166 SER A C 1
ATOM 1312 O O . SER A 1 172 ? 50.08700 32.70500 45.26600 1.000 11.36874 166 SER A O 1
ATOM 1315 N N . TYR A 1 173 ? 49.78900 34.76600 44.34900 1.000 11.55214 167 TYR A N 1
ATOM 1316 C CA . TYR A 1 173 ? 49.68000 35.48300 45.64000 1.000 11.55837 167 TYR A CA 1
ATOM 1317 C C . TYR A 1 173 ? 48.44200 34.91300 46.35900 1.000 13.94134 167 TYR A C 1
ATOM 1318 O O . TYR A 1 173 ? 48.54400 34.46200 47.52100 1.000 9.63891 167 TYR A O 1
ATOM 1327 N N . ILE A 1 174 ? 47.29900 34.87800 45.65200 1.000 10.36921 168 ILE A N 1
ATOM 1328 C CA . ILE A 1 174 ? 46.00700 34.44500 46.26100 1.000 9.74702 168 ILE A CA 1
ATOM 1329 C C . ILE A 1 174 ? 46.12800 32.97100 46.67200 1.000 10.03690 168 ILE A C 1
ATOM 1330 O O . ILE A 1 174 ? 45.77900 32.65800 47.83200 1.000 8.11334 168 ILE A O 1
ATOM 1335 N N . LEU A 1 175 ? 46.59000 32.09400 45.76300 1.000 8.70367 169 LEU A N 1
ATOM 1336 C CA . LEU A 1 175 ? 46.52700 30.63500 46.02700 1.000 10.71163 169 LEU A CA 1
ATOM 1337 C C . LEU A 1 175 ? 47.65600 30.18300 46.96900 1.000 11.77901 169 LEU A C 1
ATOM 1338 O O . LEU A 1 175 ? 47.63400 28.99600 47.37600 1.000 11.70393 169 LEU A O 1
ATOM 1343 N N . SER A 1 176 ? 48.58100 31.06900 47.34300 1.000 7.56217 170 SER A N 1
ATOM 1344 C CA . SER A 1 176 ? 49.61700 30.78300 48.35300 1.000 10.47729 170 SER A CA 1
ATOM 1345 C C . SER A 1 176 ? 48.99500 30.97600 49.73800 1.000 9.63357 170 SER A C 1
ATOM 1346 O O . SER A 1 176 ? 49.62700 30.57800 50.70100 1.000 7.91438 170 SER A O 1
ATOM 1349 N N . GLN A 1 177 ? 47.83800 31.63800 49.82900 1.000 8.54248 171 GLN A N 1
ATOM 1350 C CA . GLN A 1 177 ? 47.22000 31.99700 51.12700 1.000 10.80875 171 GLN A CA 1
ATOM 1351 C C . GLN A 1 177 ? 46.57900 30.72700 51.71500 1.000 12.71286 171 GLN A C 1
ATOM 1352 O O . GLN A 1 177 ? 46.37500 29.73200 50.97100 1.000 10.03877 171 GLN A O 1
ATOM 1358 N N . ASP A 1 178 ? 46.39400 30.71700 53.02500 1.000 12.01809 172 ASP A N 1
ATOM 1359 C CA . ASP A 1 178 ? 45.83100 29.54800 53.76400 1.000 14.28378 172 ASP A CA 1
ATOM 1360 C C . ASP A 1 178 ? 44.33600 29.54700 53.50000 1.000 14.94086 172 ASP A C 1
ATOM 1361 O O . ASP A 1 178 ? 43.66500 30.53400 53.81500 1.000 9.77027 172 ASP A O 1
ATOM 1366 N N . PRO A 1 179 ? 43.76800 28.47900 52.88900 1.000 14.07027 173 PRO A N 1
ATOM 1367 C CA . PRO A 1 179 ? 42.32900 28.46200 52.63500 1.000 16.62235 173 PRO A CA 1
ATOM 1368 C C . PRO A 1 179 ? 41.49700 28.39500 53.92900 1.000 16.13425 173 PRO A C 1
ATOM 1369 O O . PRO A 1 179 ? 40.32100 28.62100 53.85900 1.000 19.99726 173 PRO A O 1
ATOM 1373 N N . LEU A 1 180 ? 42.11400 28.07800 55.06700 1.000 14.99252 174 LEU A N 1
ATOM 1374 C CA . LEU A 1 180 ? 41.43200 28.02100 56.38700 1.000 17.15836 174 LEU A CA 1
ATOM 1375 C C . LEU A 1 180 ? 41.39400 29.39000 57.05200 1.000 14.87216 174 LEU A C 1
ATOM 1376 O O . LEU A 1 180 ? 40.78000 29.48200 58.09300 1.000 16.59744 174 LEU A O 1
ATOM 1381 N N . GLN A 1 181 ? 42.10200 30.38800 56.54100 1.000 16.49269 175 GLN A N 1
ATOM 1382 C CA . GLN A 1 181 ? 42.16400 31.70900 57.21800 1.000 15.21387 175 GLN A CA 1
ATOM 1383 C C . GLN A 1 181 ? 41.77800 32.81400 56.22600 1.000 22.38754 175 GLN A C 1
ATOM 1384 O O . GLN A 1 181 ? 41.23000 33.81800 56.66400 1.000 26.92067 175 GLN A O 1
ATOM 1390 N N . HIS A 1 182 ? 42.03600 32.63600 54.93100 1.000 19.03544 176 HIS A N 1
ATOM 1391 C CA . HIS A 1 182 ? 41.90500 33.70800 53.90700 1.000 20.12020 176 HIS A CA 1
ATOM 1392 C C . HIS A 1 182 ? 40.49800 33.70800 53.29900 1.000 23.33265 176 HIS A C 1
ATOM 1393 O O . HIS A 1 182 ? 39.81400 32.65300 53.34600 1.000 24.21405 176 HIS A O 1
ATOM 1400 N N . ASP A 1 183 ? 40.08100 34.84200 52.73000 1.000 22.61334 177 ASP A N 1
ATOM 1401 C CA . ASP A 1 183 ? 38.78400 34.96800 52.00800 1.000 23.23612 177 ASP A CA 1
ATOM 1402 C C . ASP A 1 183 ? 38.61300 33.79700 51.00800 1.000 24.80431 177 ASP A C 1
ATOM 1403 O O . ASP A 1 183 ? 39.37600 33.68200 50.02100 1.000 21.18829 177 ASP A O 1
ATOM 1408 N N . GLU A 1 184 ? 37.59000 32.97900 51.26000 1.000 23.82424 178 GLU A N 1
ATOM 1409 C CA . GLU A 1 184 ? 37.15200 31.76900 50.52300 1.000 21.67013 178 GLU A CA 1
ATOM 1410 C C . GLU A 1 184 ? 36.79000 32.05800 49.05300 1.000 24.81541 178 GLU A C 1
ATOM 1411 O O . GLU A 1 184 ? 37.17400 31.25600 48.16900 1.000 20.69774 178 GLU A O 1
ATOM 1417 N N . ALA A 1 185 ? 36.01300 33.11500 48.79200 1.000 21.30020 179 ALA A N 1
ATOM 1418 C CA . ALA A 1 185 ? 35.49400 33.47500 47.44700 1.000 22.56912 179 ALA A CA 1
ATOM 1419 C C . ALA A 1 185 ? 36.67000 33.80700 46.52400 1.000 16.59972 179 ALA A C 1
ATOM 1420 O O . ALA A 1 185 ? 36.70300 33.32600 45.39900 1.000 17.48894 179 ALA A O 1
ATOM 1422 N N . GLU A 1 186 ? 37.62200 34.58400 47.02600 1.000 15.58402 180 GLU A N 1
ATOM 1423 C CA . GLU A 1 186 ? 38.85900 34.96500 46.31100 1.000 17.82347 180 GLU A CA 1
ATOM 1424 C C . GLU A 1 186 ? 39.60100 33.70700 45.83900 1.000 14.33833 180 GLU A C 1
ATOM 1425 O O . GLU A 1 186 ? 40.02800 33.66600 44.64800 1.000 12.17869 180 GLU A O 1
ATOM 1431 N N . LEU A 1 187 ? 39.76800 32.71200 46.71200 1.000 11.32015 181 LEU A N 1
ATOM 1432 C CA . LEU A 1 187 ? 40.61100 31.53200 46.37900 1.000 13.61320 181 LEU A CA 1
ATOM 1433 C C . LEU A 1 187 ? 39.87200 30.66600 45.35800 1.000 12.60013 181 LEU A C 1
ATOM 1434 O O . LEU A 1 187 ? 40.49500 30.20600 44.42500 1.000 13.91120 181 LEU A O 1
ATOM 1439 N N . LYS A 1 188 ? 38.58700 30.44200 45.56500 1.000 15.24044 182 LYS A N 1
ATOM 1440 C CA . LYS A 1 188 ? 37.74800 29.69900 44.58400 1.000 13.91377 182 LYS A CA 1
ATOM 1441 C C . LYS A 1 188 ? 37.87400 30.33700 43.18900 1.000 14.27609 182 LYS A C 1
ATOM 1442 O O . LYS A 1 188 ? 38.04000 29.59500 42.21300 1.000 15.22043 182 LYS A O 1
ATOM 1448 N N . ALA A 1 189 ? 37.72700 31.66100 43.08400 1.000 15.85706 183 ALA A N 1
ATOM 1449 C CA . ALA A 1 189 ? 37.82900 32.38900 41.78500 1.000 14.54269 183 ALA A CA 1
ATOM 1450 C C . ALA A 1 189 ? 39.23400 32.18900 41.18600 1.000 15.81407 183 ALA A C 1
ATOM 1451 O O . ALA A 1 189 ? 39.32900 31.78500 39.99800 1.000 15.88118 183 ALA A O 1
ATOM 1453 N N . ALA A 1 190 ? 40.30100 32.35000 41.98200 1.000 15.09453 184 ALA A N 1
ATOM 1454 C CA . ALA A 1 190 ? 41.69900 32.09800 41.53900 1.000 13.74982 184 ALA A CA 1
ATOM 1455 C C . ALA A 1 190 ? 41.84000 30.64200 41.07600 1.000 12.80722 184 ALA A C 1
ATOM 1456 O O . ALA A 1 190 ? 42.35300 30.41200 39.94100 1.000 14.16660 184 ALA A O 1
ATOM 1458 N N . SER A 1 191 ? 41.32000 29.68000 41.84700 1.000 13.02739 185 SER A N 1
ATOM 1459 C CA . SER A 1 191 ? 41.37400 28.23600 41.47100 1.000 13.98630 185 SER A CA 1
ATOM 1460 C C . SER A 1 191 ? 40.71000 28.00700 40.10000 1.000 14.83072 185 SER A C 1
ATOM 1461 O O . SER A 1 191 ? 41.25300 27.25200 39.27400 1.000 14.77912 185 SER A O 1
ATOM 1464 N N . GLU A 1 192 ? 39.58000 28.65100 39.85600 1.000 13.86760 186 GLU A N 1
ATOM 1465 C CA . GLU A 1 192 ? 38.77200 28.43300 38.62800 1.000 16.03600 186 GLU A CA 1
ATOM 1466 C C . GLU A 1 192 ? 39.44700 29.14800 37.45900 1.000 15.92176 186 GLU A C 1
ATOM 1467 O O . GLU A 1 192 ? 39.45800 28.58800 36.36200 1.000 15.89606 186 GLU A O 1
ATOM 1473 N N . GLU A 1 193 ? 39.99300 30.34400 37.68000 1.000 15.31738 187 GLU A N 1
ATOM 1474 C CA . GLU A 1 193 ? 40.64900 31.12400 36.59700 1.000 14.94686 187 GLU A CA 1
ATOM 1475 C C . GLU A 1 193 ? 41.93300 30.40000 36.20000 1.000 13.59556 187 GLU A C 1
ATOM 1476 O O . GLU A 1 193 ? 42.12800 30.23500 35.00100 1.000 10.96071 187 GLU A O 1
ATOM 1482 N N . PHE A 1 194 ? 42.72400 29.92400 37.17200 1.000 11.68218 188 PHE A N 1
ATOM 1483 C CA . PHE A 1 194 ? 43.95100 29.13400 36.90000 1.000 11.00615 188 PHE A CA 1
ATOM 1484 C C . PHE A 1 194 ? 43.57500 27.87700 36.12200 1.000 14.33820 188 PHE A C 1
ATOM 1485 O O . PHE A 1 194 ? 44.24400 27.54800 35.13900 1.000 13.08096 188 PHE A O 1
ATOM 1493 N N . THR A 1 195 ? 42.54900 27.14600 36.57800 1.000 13.12617 189 THR A N 1
ATOM 1494 C CA . THR A 1 195 ? 42.09000 25.90700 35.90800 1.000 13.44199 189 THR A CA 1
ATOM 1495 C C . THR A 1 195 ? 41.81300 26.18000 34.41200 1.000 12.11722 189 THR A C 1
ATOM 1496 O O . THR A 1 195 ? 42.35300 25.42700 33.55800 1.000 13.03849 189 THR A O 1
ATOM 1500 N N . ASP A 1 196 ? 41.00000 27.19100 34.10900 1.000 16.50509 190 ASP A N 1
ATOM 1501 C CA . ASP A 1 196 ? 40.52000 27.50600 32.73000 1.000 18.64043 190 ASP A CA 1
ATOM 1502 C C . ASP A 1 196 ? 41.70500 27.86500 31.83900 1.000 17.07188 190 ASP A C 1
ATOM 1503 O O . ASP A 1 196 ? 41.78400 27.35200 30.70300 1.000 17.24270 190 ASP A O 1
ATOM 1508 N N . TYR A 1 197 ? 42.61000 28.69800 32.35000 1.000 14.36515 191 TYR A N 1
ATOM 1509 C CA . TYR A 1 197 ? 43.82400 29.12300 31.61500 1.000 14.67549 191 TYR A CA 1
ATOM 1510 C C . TYR A 1 197 ? 44.63700 27.88700 31.23000 1.000 16.55335 191 TYR A C 1
ATOM 1511 O O . TYR A 1 197 ? 45.04400 27.72300 30.02300 1.000 15.04950 191 TYR A O 1
ATOM 1520 N N . PHE A 1 198 ? 44.92500 27.03100 32.22200 1.000 12.99320 192 PHE A N 1
ATOM 1521 C CA . PHE A 1 198 ? 45.86900 25.90700 32.01600 1.000 17.54660 192 PHE A CA 1
ATOM 1522 C C . PHE A 1 198 ? 45.18900 24.76300 31.24700 1.000 17.05551 192 PHE A C 1
ATOM 1523 O O . PHE A 1 198 ? 45.89700 24.11200 30.46200 1.000 18.98865 192 PHE A O 1
ATOM 1531 N N . THR A 1 199 ? 43.88400 24.55100 31.41200 1.000 14.59291 193 THR A N 1
ATOM 1532 C CA . THR A 1 199 ? 43.10100 23.60500 30.57000 1.000 15.89708 193 THR A CA 1
ATOM 1533 C C . THR A 1 199 ? 43.34400 23.94000 29.09300 1.000 18.27449 193 THR A C 1
ATOM 1534 O O . THR A 1 199 ? 43.72700 23.04000 28.31100 1.000 16.40542 193 THR A O 1
ATOM 1538 N N . LYS A 1 200 ? 43.15100 25.19700 28.73500 1.000 15.90171 194 LYS A N 1
ATOM 1539 C CA . LYS A 1 200 ? 43.32900 25.68800 27.34200 1.000 18.26124 194 LYS A CA 1
ATOM 1540 C C . LYS A 1 200 ? 44.79700 25.60600 26.89700 1.000 17.32911 194 LYS A C 1
ATOM 1541 O O . LYS A 1 200 ? 45.03000 25.18900 25.74100 1.000 14.69040 194 LYS A O 1
ATOM 1547 N N . LEU A 1 201 ? 45.75400 26.00000 27.73800 1.000 15.03038 195 LEU A N 1
ATOM 1548 C CA . LEU A 1 201 ? 47.19600 26.00200 27.36100 1.000 15.32729 195 LEU A CA 1
ATOM 1549 C C . LEU A 1 201 ? 47.62900 24.55800 27.11000 1.000 14.30487 195 LEU A C 1
ATOM 1550 O O . LEU A 1 201 ? 48.34300 24.28200 26.12500 1.000 14.04763 195 LEU A O 1
ATOM 1555 N N . VAL A 1 202 ? 47.23700 23.65100 27.99800 1.000 16.84046 196 VAL A N 1
ATOM 1556 C CA . VAL A 1 202 ? 47.63900 22.22000 27.89600 1.000 13.89837 196 VAL A CA 1
ATOM 1557 C C . VAL A 1 202 ? 47.08300 21.65300 26.57800 1.000 17.24505 196 VAL A C 1
ATOM 1558 O O . VAL A 1 202 ? 47.81600 20.93200 25.89100 1.000 17.74850 196 VAL A O 1
ATOM 1562 N N . ALA A 1 203 ? 45.82300 21.94600 26.25900 1.000 16.80247 197 ALA A N 1
ATOM 1563 C CA . ALA A 1 203 ? 45.14200 21.41900 25.05400 1.000 23.08567 197 ALA A CA 1
ATOM 1564 C C . ALA A 1 203 ? 45.94400 21.85800 23.82900 1.000 19.57281 197 ALA A C 1
ATOM 1565 O O . ALA A 1 203 ? 46.18100 21.01100 22.94000 1.000 20.77472 197 ALA A O 1
ATOM 1567 N N . GLU A 1 204 ? 46.42100 23.10600 23.82000 1.000 17.75973 198 GLU A N 1
ATOM 1568 C CA . GLU A 1 204 ? 47.26400 23.63700 22.71700 1.000 19.73919 198 GLU A CA 1
ATOM 1569 C C . GLU A 1 204 ? 48.59500 22.88900 22.69500 1.000 20.63859 198 GLU A C 1
ATOM 1570 O O . GLU A 1 204 ? 48.96900 22.37800 21.61400 1.000 18.10768 198 GLU A O 1
ATOM 1576 N N . ARG A 1 205 ? 49.27500 22.82000 23.84200 1.000 19.01695 199 ARG A N 1
ATOM 1577 C CA . ARG A 1 205 ? 50.65100 22.28200 23.94200 1.000 18.39668 199 ARG A CA 1
ATOM 1578 C C . ARG A 1 205 ? 50.67400 20.79100 23.59800 1.000 23.72238 199 ARG A C 1
ATOM 1579 O O . ARG A 1 205 ? 51.72700 20.32700 23.10100 1.000 26.58422 199 ARG A O 1
ATOM 1587 N N . ARG A 1 206 ? 49.60500 20.07300 23.94300 1.000 20.70924 200 ARG A N 1
ATOM 1588 C CA . ARG A 1 206 ? 49.43600 18.61500 23.67500 1.000 23.55020 200 ARG A CA 1
ATOM 1589 C C . ARG A 1 206 ? 49.60400 18.35000 22.16400 1.000 28.29580 200 ARG A C 1
ATOM 1590 O O . ARG A 1 206 ? 50.37000 17.45400 21.80300 1.000 27.70710 200 ARG A O 1
ATOM 1598 N N . THR A 1 207 ? 48.96100 19.16800 21.32900 1.000 24.36609 201 THR A N 1
ATOM 1599 C CA . THR A 1 207 ? 48.85700 18.98800 19.85700 1.000 36.98174 201 THR A CA 1
ATOM 1600 C C . THR A 1 207 ? 50.23100 19.13500 19.19000 1.000 38.40976 201 THR A C 1
ATOM 1601 O O . THR A 1 207 ? 50.34300 18.74700 18.01800 1.000 44.63093 201 THR A O 1
ATOM 1605 N N . ASP A 1 208 ? 51.24100 19.65200 19.88700 1.000 40.75733 202 ASP A N 1
ATOM 1606 C CA . ASP A 1 208 ? 52.65100 19.59100 19.41800 1.000 38.48668 202 ASP A CA 1
ATOM 1607 C C . ASP A 1 208 ? 53.56300 19.74000 20.63400 1.000 41.48446 202 ASP A C 1
ATOM 1608 O O . ASP A 1 208 ? 54.01600 20.87900 20.90300 1.000 46.87482 202 ASP A O 1
ATOM 1613 N N . LEU A 1 209 ? 53.77900 18.63000 21.34700 1.000 34.87624 203 LEU A N 1
ATOM 1614 C CA . LEU A 1 209 ? 54.66900 18.51800 22.53600 1.000 38.33669 203 LEU A CA 1
ATOM 1615 C C . LEU A 1 209 ? 56.01400 19.14200 22.14200 1.000 46.11045 203 LEU A C 1
ATOM 1616 O O . LEU A 1 209 ? 56.37900 19.00300 20.96700 1.000 54.04226 203 LEU A O 1
ATOM 1621 N N . ARG A 1 210 ? 56.70000 19.86200 23.03900 1.000 48.86268 204 ARG A N 1
ATOM 1622 C CA . ARG A 1 210 ? 57.72700 20.86700 22.62300 1.000 55.80874 204 ARG A CA 1
ATOM 1623 C C . ARG A 1 210 ? 59.15000 20.51600 23.08000 1.000 58.01276 204 ARG A C 1
ATOM 1624 O O . ARG A 1 210 ? 60.10000 21.10200 22.48200 1.000 64.38393 204 ARG A O 1
ATOM 1632 N N . ASP A 1 211 ? 59.28400 19.63600 24.08200 1.000 52.75933 205 ASP A N 1
ATOM 1633 C CA . ASP A 1 211 ? 60.52900 19.32500 24.84900 1.000 56.07215 205 ASP A CA 1
ATOM 1634 C C . ASP A 1 211 ? 60.75100 20.40500 25.91900 1.000 54.86139 205 ASP A C 1
ATOM 1635 O O . ASP A 1 211 ? 61.78500 21.10400 25.87900 1.000 61.22526 205 ASP A O 1
ATOM 1640 N N . ASP A 1 212 ? 59.80600 20.49300 26.85500 1.000 43.39409 206 ASP A N 1
ATOM 1641 C CA . ASP A 1 212 ? 59.91600 21.27100 28.11000 1.000 40.01686 206 ASP A CA 1
ATOM 1642 C C . ASP A 1 212 ? 59.36600 20.43600 29.28100 1.000 38.68525 206 ASP A C 1
ATOM 1643 O O . ASP A 1 212 ? 59.19400 19.19700 29.16000 1.000 35.48194 206 ASP A O 1
ATOM 1648 N N . LEU A 1 213 ? 59.15100 21.08900 30.41500 1.000 35.94968 207 LEU A N 1
ATOM 1649 C CA . LEU A 1 213 ? 58.65600 20.42300 31.64400 1.000 33.08044 207 LEU A CA 1
ATOM 1650 C C . LEU A 1 213 ? 57.14700 20.22800 31.48500 1.000 26.82164 207 LEU A C 1
ATOM 1651 O O . LEU A 1 213 ? 56.63700 19.21200 31.92200 1.000 27.45498 207 LEU A O 1
ATOM 1656 N N . LEU A 1 214 ? 56.47200 21.21600 30.90900 1.000 24.93338 208 LEU A N 1
ATOM 1657 C CA . LEU A 1 214 ? 55.00500 21.19300 30.69300 1.000 31.59128 208 LEU A CA 1
ATOM 1658 C C . LEU A 1 214 ? 54.67400 19.99400 29.79500 1.000 27.05063 208 LEU A C 1
ATOM 1659 O O . LEU A 1 214 ? 53.66200 19.33500 30.06400 1.000 21.28355 208 LEU A O 1
ATOM 1664 N N . SER A 1 215 ? 55.55300 19.67300 28.84500 1.000 27.47058 209 SER A N 1
ATOM 1665 C CA . SER A 1 215 ? 55.38200 18.53300 27.91200 1.000 29.30307 209 SER A CA 1
ATOM 1666 C C . SER A 1 215 ? 55.56500 17.22200 28.68000 1.000 28.51439 209 SER A C 1
ATOM 1667 O O . SER A 1 215 ? 54.74900 16.30500 28.45400 1.000 24.51280 209 SER A O 1
ATOM 1670 N N . GLU A 1 216 ? 56.58300 17.14700 29.55000 1.000 28.99824 210 GLU A N 1
ATOM 1671 C CA . GLU A 1 216 ? 56.78900 16.00600 30.47400 1.000 26.86899 210 GLU A CA 1
ATOM 1672 C C . GLU A 1 216 ? 55.54500 15.84700 31.36300 1.000 23.71891 210 GLU A C 1
ATOM 1673 O O . GLU A 1 216 ? 55.09700 14.68800 31.53700 1.000 19.59587 210 GLU A O 1
ATOM 1679 N N . ILE A 1 217 ? 55.00100 16.94800 31.90000 1.000 17.34519 211 ILE A N 1
ATOM 1680 C CA . ILE A 1 217 ? 53.79500 16.89700 32.77900 1.000 16.41525 211 ILE A CA 1
ATOM 1681 C C . ILE A 1 217 ? 52.57900 16.41800 31.96500 1.000 18.22655 211 ILE A C 1
ATOM 1682 O O . ILE A 1 217 ? 51.82100 15.54900 32.46300 1.000 12.56907 211 ILE A O 1
ATOM 1687 N N . ILE A 1 218 ? 52.39800 16.92700 30.74000 1.000 16.93861 212 ILE A N 1
ATOM 1688 C CA . ILE A 1 218 ? 51.27300 16.50800 29.85800 1.000 16.87071 212 ILE A CA 1
ATOM 1689 C C . ILE A 1 218 ? 51.38900 15.00600 29.55800 1.000 16.67466 212 ILE A C 1
ATOM 1690 O O . ILE A 1 218 ? 50.34800 14.30800 29.65000 1.000 16.56806 212 ILE A O 1
ATOM 1695 N N . ARG A 1 219 ? 52.59300 14.53200 29.22700 1.000 16.46496 213 ARG A N 1
ATOM 1696 C CA . ARG A 1 219 ? 52.88800 13.09900 28.99100 1.000 17.00616 213 ARG A CA 1
ATOM 1697 C C . ARG A 1 219 ? 52.43800 12.26900 30.19500 1.000 19.03375 213 ARG A C 1
ATOM 1698 O O . ARG A 1 219 ? 51.76200 11.25300 29.99200 1.000 17.62580 213 ARG A O 1
ATOM 1706 N N . ALA A 1 220 ? 52.78600 12.67600 31.41400 1.000 16.41988 214 ALA A N 1
ATOM 1707 C CA . ALA A 1 220 ? 52.42900 11.90800 32.62900 1.000 15.48421 214 ALA A CA 1
ATOM 1708 C C . ALA A 1 220 ? 50.90600 11.86000 32.72100 1.000 19.22122 214 ALA A C 1
ATOM 1709 O O . ALA A 1 220 ? 50.33100 10.77000 32.98600 1.000 12.72120 214 ALA A O 1
ATOM 1711 N N . ARG A 1 221 ? 50.26000 13.00000 32.46700 1.000 14.82050 215 ARG A N 1
ATOM 1712 C CA . ARG A 1 221 ? 48.78800 13.05700 32.49300 1.000 13.37759 215 ARG A CA 1
ATOM 1713 C C . ARG A 1 221 ? 48.23100 12.05200 31.49100 1.000 15.37059 215 ARG A C 1
ATOM 1714 O O . ARG A 1 221 ? 47.31700 11.30000 31.85800 1.000 18.71326 215 ARG A O 1
ATOM 1722 N N . ASP A 1 222 ? 48.73200 12.08400 30.25500 1.000 16.59920 216 ASP A N 1
ATOM 1723 C CA . ASP A 1 222 ? 48.22000 11.25600 29.12600 1.000 15.10461 216 ASP A CA 1
ATOM 1724 C C . ASP A 1 222 ? 48.49400 9.77000 29.41700 1.000 15.64118 216 ASP A C 1
ATOM 1725 O O . ASP A 1 222 ? 47.74800 8.94800 28.91800 1.000 17.42749 216 ASP A O 1
ATOM 1730 N N . ALA A 1 223 ? 49.52900 9.43800 30.19300 1.000 16.19739 217 ALA A N 1
ATOM 1731 C CA . ALA A 1 223 ? 49.89700 8.04500 30.53100 1.000 20.02354 217 ALA A CA 1
ATOM 1732 C C . ALA A 1 223 ? 49.18000 7.55400 31.80100 1.000 17.34950 217 ALA A C 1
ATOM 1733 O O . ALA A 1 223 ? 49.38200 6.39400 32.17900 1.000 18.02926 217 ALA A O 1
ATOM 1735 N N . GLY A 1 224 ? 48.40400 8.39300 32.48200 1.000 14.48163 218 GLY A N 1
ATOM 1736 C CA . GLY A 1 224 ? 47.73300 7.99700 33.72400 1.000 15.50836 218 GLY A CA 1
ATOM 1737 C C . GLY A 1 224 ? 48.62700 8.10900 34.94500 1.000 16.84979 218 GLY A C 1
ATOM 1738 O O . GLY A 1 224 ? 48.21600 7.63400 35.98900 1.000 19.18508 218 GLY A O 1
ATOM 1739 N N . VAL A 1 225 ? 49.79300 8.74200 34.87000 1.000 18.46344 219 VAL A N 1
ATOM 1740 C CA . VAL A 1 225 ? 50.62200 8.99400 36.08200 1.000 15.62271 219 VAL A CA 1
ATOM 1741 C C . VAL A 1 225 ? 50.01600 10.15500 36.88200 1.000 18.22572 219 VAL A C 1
ATOM 1742 O O . VAL A 1 225 ? 50.14000 10.15600 38.09800 1.000 16.50882 219 VAL A O 1
ATOM 1746 N N . TYR A 1 226 ? 49.41300 11.13800 36.21400 1.000 18.74650 220 TYR A N 1
ATOM 1747 C CA . TYR A 1 226 ? 48.69600 12.27100 36.85100 1.000 15.00343 220 TYR A CA 1
ATOM 1748 C C . TYR A 1 226 ? 47.24300 12.25300 36.41000 1.000 13.07478 220 TYR A C 1
ATOM 1749 O O . TYR A 1 226 ? 46.96500 12.00900 35.19700 1.000 17.33275 220 TYR A O 1
ATOM 1758 N N . SER A 1 227 ? 46.34600 12.58000 37.31900 1.000 15.09818 221 SER A N 1
ATOM 1759 C CA . SER A 1 227 ? 44.96300 12.97600 36.97600 1.000 15.60998 221 SER A CA 1
ATOM 1760 C C . SER A 1 227 ? 45.00500 14.40500 36.43200 1.000 16.48910 221 SER A C 1
ATOM 1761 O O . SER A 1 227 ? 46.04100 15.09000 36.62600 1.000 11.61004 221 SER A O 1
ATOM 1764 N N . GLU A 1 228 ? 43.88600 14.86300 35.87400 1.000 14.48071 222 GLU A N 1
ATOM 1765 C CA . GLU A 1 228 ? 43.73400 16.26500 35.42100 1.000 18.57396 222 GLU A CA 1
ATOM 1766 C C . GLU A 1 228 ? 44.01900 17.18600 36.62000 1.000 14.19943 222 GLU A C 1
ATOM 1767 O O . GLU A 1 228 ? 44.80300 18.13100 36.45800 1.000 13.36260 222 GLU A O 1
ATOM 1773 N N . THR A 1 229 ? 43.39500 16.93000 37.77000 1.000 15.84094 223 THR A N 1
ATOM 1774 C CA . THR A 1 229 ? 43.55500 17.74800 39.01200 1.000 14.20121 223 THR A CA 1
ATOM 1775 C C . THR A 1 229 ? 45.03800 17.76900 39.40200 1.000 15.73008 223 THR A C 1
ATOM 1776 O O . THR A 1 229 ? 45.54200 18.85300 39.76000 1.000 16.06330 223 THR A O 1
ATOM 1780 N N . GLU A 1 230 ? 45.73100 16.63100 39.31900 1.000 14.22526 224 GLU A N 1
ATOM 1781 C CA . GLU A 1 230 ? 47.15300 16.51500 39.75200 1.000 13.24636 224 GLU A CA 1
ATOM 1782 C C . GLU A 1 230 ? 48.05500 17.28200 38.78000 1.000 13.60403 224 GLU A C 1
ATOM 1783 O O . GLU A 1 230 ? 49.01100 17.91500 39.25400 1.000 14.92259 224 GLU A O 1
ATOM 1789 N N . LEU A 1 231 ? 47.78200 17.24700 37.46800 1.000 12.18494 225 LEU A N 1
ATOM 1790 C CA . LEU A 1 231 ? 48.49600 18.11000 36.49400 1.000 14.28532 225 LEU A CA 1
ATOM 1791 C C . LEU A 1 231 ? 48.30000 19.58100 36.88500 1.000 11.76077 225 LEU A C 1
ATOM 1792 O O . LEU A 1 231 ? 49.32000 20.30100 36.93800 1.000 14.43818 225 LEU A O 1
ATOM 1797 N N . LEU A 1 232 ? 47.05900 20.01900 37.14500 1.000 14.52572 226 LEU A N 1
ATOM 1798 C CA . LEU A 1 232 ? 46.72100 21.44600 37.44800 1.000 13.89479 226 LEU A CA 1
ATOM 1799 C C . LEU A 1 232 ? 47.31600 21.85000 38.81100 1.000 13.91805 226 LEU A C 1
ATOM 1800 O O . LEU A 1 232 ? 48.00800 22.85900 38.89300 1.000 10.44359 226 LEU A O 1
ATOM 1805 N N . SER A 1 233 ? 47.15500 21.03200 39.83700 1.000 12.33001 227 SER A N 1
ATOM 1806 C CA . SER A 1 233 ? 47.72600 21.31200 41.17300 1.000 12.79628 227 SER A CA 1
ATOM 1807 C C . SER A 1 233 ? 49.26600 21.34000 41.12700 1.000 11.54672 227 SER A C 1
ATOM 1808 O O . SER A 1 233 ? 49.87600 22.21100 41.80200 1.000 11.44537 227 SER A O 1
ATOM 1811 N N . THR A 1 234 ? 49.89100 20.45300 40.36200 1.000 10.30619 228 THR A N 1
ATOM 1812 C CA . THR A 1 234 ? 51.36500 20.38600 40.21700 1.000 12.72410 228 THR A CA 1
ATOM 1813 C C . THR A 1 234 ? 51.87000 21.67300 39.53700 1.000 12.59109 228 THR A C 1
ATOM 1814 O O . THR A 1 234 ? 52.85600 22.27700 40.02300 1.000 8.98414 228 THR A O 1
ATOM 1818 N N . LEU A 1 235 ? 51.26500 22.06400 38.41300 1.000 11.37488 229 LEU A N 1
ATOM 1819 C CA . LEU A 1 235 ? 51.63500 23.32800 37.73600 1.000 11.19993 229 LEU A CA 1
ATOM 1820 C C . LEU A 1 235 ? 51.52100 24.47400 38.73700 1.000 10.63492 229 LEU A C 1
ATOM 1821 O O . LEU A 1 235 ? 52.45500 25.28300 38.75200 1.000 10.65943 229 LEU A O 1
ATOM 1826 N N . LEU A 1 236 ? 50.46400 24.51600 39.55600 1.000 8.57256 230 LEU A N 1
ATOM 1827 C CA . LEU A 1 236 ? 50.23900 25.63700 40.50400 1.000 9.75012 230 LEU A CA 1
ATOM 1828 C C . LEU A 1 236 ? 51.37900 25.68200 41.53600 1.000 11.17910 230 LEU A C 1
ATOM 1829 O O . LEU A 1 236 ? 52.03800 26.71700 41.61100 1.000 10.00721 230 LEU A O 1
ATOM 1834 N N . LEU A 1 237 ? 51.72000 24.56000 42.17500 1.000 11.88976 231 LEU A N 1
ATOM 1835 C CA . LEU A 1 237 ? 52.87400 24.51500 43.12000 1.000 11.73679 231 LEU A CA 1
ATOM 1836 C C . LEU A 1 237 ? 54.14500 25.04500 42.44400 1.000 11.30604 231 LEU A C 1
ATOM 1837 O O . LEU A 1 237 ? 54.80100 25.90600 43.02800 1.000 11.37896 231 LEU A O 1
ATOM 1842 N N . LEU A 1 238 ? 54.51800 24.48400 41.29100 1.000 11.32040 232 LEU A N 1
ATOM 1843 C CA . LEU A 1 238 ? 55.75700 24.86800 40.56200 1.000 11.81889 232 LEU A CA 1
ATOM 1844 C C . LEU A 1 238 ? 55.74900 26.38600 40.32600 1.000 13.14664 232 LEU A C 1
ATOM 1845 O O . LEU A 1 238 ? 56.81000 27.02700 40.45700 1.000 13.07139 232 LEU A O 1
ATOM 1850 N N . ILE A 1 239 ? 54.61500 26.95500 39.92900 1.000 10.80734 233 ILE A N 1
ATOM 1851 C CA . ILE A 1 239 ? 54.56300 28.42000 39.65300 1.000 14.47527 233 ILE A CA 1
ATOM 1852 C C . ILE A 1 239 ? 54.74900 29.16300 40.98200 1.000 13.40305 233 ILE A C 1
ATOM 1853 O O . ILE A 1 239 ? 55.65100 30.00900 41.05600 1.000 14.38192 233 ILE A O 1
ATOM 1858 N N . ILE A 1 240 ? 53.97500 28.82700 42.00800 1.000 13.26223 234 ILE A N 1
ATOM 1859 C CA . ILE A 1 240 ? 54.05200 29.55900 43.31100 1.000 13.94200 234 ILE A CA 1
ATOM 1860 C C . ILE A 1 240 ? 55.45700 29.40500 43.88800 1.000 14.34558 234 ILE A C 1
ATOM 1861 O O . ILE A 1 240 ? 56.11900 30.43200 44.09400 1.000 13.56641 234 ILE A O 1
ATOM 1866 N N . ALA A 1 241 ? 55.88000 28.17500 44.17400 1.000 11.99515 235 ALA A N 1
ATOM 1867 C CA . ALA A 1 241 ? 57.15900 27.86900 44.84900 1.000 12.87144 235 ALA A CA 1
ATOM 1868 C C . ALA A 1 241 ? 58.31000 28.33600 43.96300 1.000 15.21034 235 ALA A C 1
ATOM 1869 O O . ALA A 1 241 ? 59.33600 28.76000 44.49700 1.000 17.64513 235 ALA A O 1
ATOM 1871 N N . GLY A 1 242 ? 58.11800 28.27500 42.65000 1.000 14.88463 236 GLY A N 1
ATOM 1872 C CA . GLY A 1 242 ? 59.04500 28.79300 41.62900 1.000 15.99020 236 GLY A CA 1
ATOM 1873 C C . GLY A 1 242 ? 59.38900 30.27300 41.78100 1.000 19.65615 236 GLY A C 1
ATOM 1874 O O . GLY A 1 242 ? 60.52000 30.63800 41.42900 1.000 18.51642 236 GLY A O 1
ATOM 1875 N N . HIS A 1 243 ? 58.47600 31.15500 42.18300 1.000 13.53738 237 HIS A N 1
ATOM 1876 C CA . HIS A 1 243 ? 58.84000 32.58900 42.14700 1.000 16.47226 237 HIS A CA 1
ATOM 1877 C C . HIS A 1 243 ? 58.67900 33.27700 43.49800 1.000 13.59943 237 HIS A C 1
ATOM 1878 O O . HIS A 1 243 ? 59.47700 34.15400 43.71200 1.000 13.70788 237 HIS A O 1
ATOM 1885 N N . LYS A 1 244 ? 57.69400 32.95200 44.33600 1.000 11.31198 238 LYS A N 1
ATOM 1886 C CA . LYS A 1 244 ? 57.48300 33.68000 45.62100 1.000 14.51226 238 LYS A CA 1
ATOM 1887 C C . LYS A 1 244 ? 58.73800 33.58600 46.49400 1.000 11.28753 238 LYS A C 1
ATOM 1888 O O . LYS A 1 244 ? 59.15600 34.59800 47.01800 1.000 12.46159 238 LYS A O 1
ATOM 1894 N N . THR A 1 245 ? 59.30400 32.38500 46.62200 1.000 11.14381 239 THR A N 1
ATOM 1895 C CA . THR A 1 245 ? 60.48600 32.07100 47.44800 1.000 10.25808 239 THR A CA 1
ATOM 1896 C C . THR A 1 245 ? 61.72300 32.80600 46.91600 1.000 8.50428 239 THR A C 1
ATOM 1897 O O . THR A 1 245 ? 62.40000 33.44000 47.70200 1.000 8.44748 239 THR A O 1
ATOM 1901 N N . VAL A 1 246 ? 62.00200 32.72600 45.61800 1.000 10.39411 240 VAL A N 1
ATOM 1902 C CA . VAL A 1 246 ? 63.17500 33.42200 45.02800 1.000 8.90749 240 VAL A CA 1
ATOM 1903 C C . VAL A 1 246 ? 62.94300 34.93400 45.15100 1.000 10.46915 240 VAL A C 1
ATOM 1904 O O . VAL A 1 246 ? 63.90500 35.68500 45.49400 1.000 9.51120 240 VAL A O 1
ATOM 1908 N N . ALA A 1 247 ? 61.72400 35.39300 44.89800 1.000 8.57104 241 ALA A N 1
ATOM 1909 C CA . ALA A 1 247 ? 61.39600 36.83300 45.04200 1.000 11.86482 241 ALA A CA 1
ATOM 1910 C C . ALA A 1 247 ? 61.77000 37.30100 46.44800 1.000 9.08966 241 ALA A C 1
ATOM 1911 O O . ALA A 1 247 ? 62.43700 38.34500 46.56700 1.000 9.73925 241 ALA A O 1
ATOM 1913 N N . ASN A 1 248 ? 61.36700 36.56100 47.47600 1.000 8.77538 242 ASN A N 1
ATOM 1914 C CA . ASN A 1 248 ? 61.57700 36.99300 48.89000 1.000 10.07162 242 ASN A CA 1
ATOM 1915 C C . ASN A 1 248 ? 63.03800 36.81400 49.28100 1.000 9.66746 242 ASN A C 1
ATOM 1916 O O . ASN A 1 248 ? 63.52700 37.57800 50.10900 1.000 8.06796 242 ASN A O 1
ATOM 1921 N N . MET A 1 249 ? 63.73500 35.88900 48.64700 1.000 8.91210 243 MET A N 1
ATOM 1922 C CA . MET A 1 249 ? 65.17600 35.70200 48.89400 1.000 8.58047 243 MET A CA 1
ATOM 1923 C C . MET A 1 249 ? 65.91700 36.94200 48.39800 1.000 9.47226 243 MET A C 1
ATOM 1924 O O . MET A 1 249 ? 66.79600 37.45900 49.12800 1.000 10.24066 243 MET A O 1
ATOM 1929 N N . ILE A 1 250 ? 65.56500 37.42800 47.21200 1.000 10.73658 244 ILE A N 1
ATOM 1930 C CA . ILE A 1 250 ? 66.19800 38.65500 46.64600 1.000 9.08960 244 ILE A CA 1
ATOM 1931 C C . ILE A 1 250 ? 65.78000 39.87600 47.49000 1.000 9.04904 244 ILE A C 1
ATOM 1932 O O . ILE A 1 250 ? 66.65400 40.71100 47.83500 1.000 10.81049 244 ILE A O 1
ATOM 1937 N N . GLY A 1 251 ? 64.49200 40.03300 47.79100 1.000 11.93364 245 GLY A N 1
ATOM 1938 C CA . GLY A 1 251 ? 64.01900 41.16800 48.61900 1.000 8.62387 245 GLY A CA 1
ATOM 1939 C C . GLY A 1 251 ? 64.61200 41.14700 50.02300 1.000 9.59210 245 GLY A C 1
ATOM 1940 O O . GLY A 1 251 ? 65.26200 42.15100 50.42500 1.000 12.06125 245 GLY A O 1
ATOM 1941 N N . ASN A 1 252 ? 64.45400 40.04500 50.75200 1.000 8.99681 246 ASN A N 1
ATOM 1942 C CA . ASN A 1 252 ? 64.94000 39.93100 52.15300 1.000 8.42511 246 ASN A CA 1
ATOM 1943 C C . ASN A 1 252 ? 66.45800 40.15900 52.12400 1.000 10.45729 246 ASN A C 1
ATOM 1944 O O . ASN A 1 252 ? 66.98400 40.86400 53.01700 1.000 6.98337 246 ASN A O 1
ATOM 1949 N N . GLY A 1 253 ? 67.12500 39.54800 51.13300 1.000 7.22073 247 GLY A N 1
ATOM 1950 C CA . GLY A 1 253 ? 68.58900 39.53600 51.03900 1.000 9.24714 247 GLY A CA 1
ATOM 1951 C C . GLY A 1 253 ? 69.14600 40.91600 50.78300 1.000 9.47981 247 GLY A C 1
ATOM 1952 O O . GLY A 1 253 ? 70.15200 41.28000 51.42400 1.000 10.50661 247 GLY A O 1
ATOM 1953 N N . THR A 1 254 ? 68.49700 41.67100 49.90000 1.000 8.02394 248 THR A N 1
ATOM 1954 C CA . THR A 1 254 ? 68.90700 43.04500 49.53900 1.000 10.41424 248 THR A CA 1
ATOM 1955 C C . THR A 1 254 ? 68.72700 43.94600 50.76400 1.000 9.92126 248 THR A C 1
ATOM 1956 O O . THR A 1 254 ? 69.66800 44.68900 51.06700 1.000 11.06590 248 THR A O 1
ATOM 1960 N N . ALA A 1 255 ? 67.58500 43.86500 51.44200 1.000 8.40321 249 ALA A N 1
ATOM 1961 C CA . ALA A 1 255 ? 67.32400 44.64100 52.67500 1.000 10.83788 249 ALA A CA 1
ATOM 1962 C C . ALA A 1 255 ? 68.39300 44.34200 53.72800 1.000 12.20874 249 ALA A C 1
ATOM 1963 O O . ALA A 1 255 ? 68.86300 45.29300 54.39600 1.000 11.45945 249 ALA A O 1
ATOM 1965 N N . LEU A 1 256 ? 68.73400 43.05500 53.90900 1.000 12.79363 250 LEU A N 1
ATOM 1966 C CA . LEU A 1 256 ? 69.70000 42.58100 54.94600 1.000 11.62051 250 LEU A CA 1
ATOM 1967 C C . LEU A 1 256 ? 71.10200 43.12700 54.59600 1.000 12.85868 250 LEU A C 1
ATOM 1968 O O . LEU A 1 256 ? 71.82600 43.63500 55.51300 1.000 12.93671 250 LEU A O 1
ATOM 1973 N N . LEU A 1 257 ? 71.46900 43.09800 53.32200 1.000 11.33500 251 LEU A N 1
ATOM 1974 C CA . LEU A 1 257 ? 72.78900 43.61500 52.86600 1.000 10.76899 251 LEU A CA 1
ATOM 1975 C C . LEU A 1 257 ? 72.86000 45.13100 53.07400 1.000 13.11176 251 LEU A C 1
ATOM 1976 O O . LEU A 1 257 ? 73.89800 45.61100 53.52700 1.000 11.94895 251 LEU A O 1
ATOM 1981 N N . LEU A 1 258 ? 71.78600 45.85300 52.76900 1.000 13.84797 252 LEU A N 1
ATOM 1982 C CA . LEU A 1 258 ? 71.74700 47.32100 52.97900 1.000 13.81426 252 LEU A CA 1
ATOM 1983 C C . LEU A 1 258 ? 71.76700 47.62100 54.47500 1.000 13.29960 252 LEU A C 1
ATOM 1984 O O . LEU A 1 258 ? 72.38100 48.59300 54.84300 1.000 11.86250 252 LEU A O 1
ATOM 1989 N N . ARG A 1 259 ? 71.16400 46.77200 55.29600 1.000 12.74494 253 ARG A N 1
ATOM 1990 C CA . ARG A 1 259 ? 71.18900 46.90300 56.77500 1.000 15.46872 253 ARG A CA 1
ATOM 1991 C C . ARG A 1 259 ? 72.58100 46.56100 57.31900 1.000 13.91187 253 ARG A C 1
ATOM 1992 O O . ARG A 1 259 ? 72.90600 47.02300 58.42300 1.000 15.33853 253 ARG A O 1
ATOM 2000 N N . HIS A 1 260 ? 73.38400 45.80200 56.57700 1.000 13.83721 254 HIS A N 1
ATOM 2001 C CA . HIS A 1 260 ? 74.75900 45.36600 56.95300 1.000 12.30481 254 HIS A CA 1
ATOM 2002 C C . HIS A 1 260 ? 75.75500 45.83600 55.88700 1.000 14.85758 254 HIS A C 1
ATOM 2003 O O . HIS A 1 260 ? 76.39500 45.04200 55.20600 1.000 13.29752 254 HIS A O 1
ATOM 2010 N N . PRO A 1 261 ? 75.95000 47.16100 55.75400 1.000 12.44181 255 PRO A N 1
ATOM 2011 C CA . PRO A 1 261 ? 76.65800 47.72900 54.60100 1.000 12.51365 255 PRO A CA 1
ATOM 2012 C C . PRO A 1 261 ? 78.12500 47.30100 54.43900 1.000 13.59538 255 PRO A C 1
ATOM 2013 O O . PRO A 1 261 ? 78.58800 47.22500 53.32000 1.000 12.03069 255 PRO A O 1
ATOM 2017 N N . GLN A 1 262 ? 78.81600 47.01500 55.54300 1.000 14.58791 256 GLN A N 1
ATOM 2018 C CA . GLN A 1 262 ? 80.22900 46.55800 55.50400 1.000 17.23600 256 GLN A CA 1
ATOM 2019 C C . GLN A 1 262 ? 80.27600 45.18100 54.83400 1.000 14.65801 256 GLN A C 1
ATOM 2020 O O . GLN A 1 262 ? 81.23300 44.91200 54.11300 1.000 15.38097 256 GLN A O 1
ATOM 2026 N N . GLN A 1 263 ? 79.29300 44.32300 55.10600 1.000 13.24624 257 GLN A N 1
ATOM 2027 C CA . GLN A 1 263 ? 79.24700 42.97200 54.51000 1.000 15.52538 257 GLN A CA 1
ATOM 2028 C C . GLN A 1 263 ? 78.88100 43.08800 53.02300 1.000 11.27165 257 GLN A C 1
ATOM 2029 O O . GLN A 1 263 ? 79.41100 42.31600 52.25300 1.000 13.05627 257 GLN A O 1
ATOM 2035 N N . LEU A 1 264 ? 78.03600 44.04300 52.64900 1.000 10.30446 258 LEU A N 1
ATOM 2036 C CA . LEU A 1 264 ? 77.73800 44.34400 51.22700 1.000 11.88955 258 LEU A CA 1
ATOM 2037 C C . LEU A 1 264 ? 79.04100 44.76800 50.52100 1.000 12.34652 258 LEU A C 1
ATOM 2038 O O . LEU A 1 264 ? 79.26600 44.31300 49.37900 1.000 12.21612 258 LEU A O 1
ATOM 2043 N N . GLU A 1 265 ? 79.85700 45.60800 51.16200 1.000 12.27869 259 GLU A N 1
ATOM 2044 C CA . GLU A 1 265 ? 81.15800 46.04600 50.61100 1.000 12.55976 259 GLU A CA 1
ATOM 2045 C C . GLU A 1 265 ? 82.05000 44.81700 50.43500 1.000 13.48613 259 GLU A C 1
ATOM 2046 O O . GLU A 1 265 ? 82.75100 44.72000 49.38800 1.000 13.57072 259 GLU A O 1
ATOM 2052 N N . MET A 1 266 ? 82.01700 43.89100 51.39800 1.000 12.70639 260 MET A N 1
ATOM 2053 C CA . MET A 1 266 ? 82.79700 42.63100 51.30400 1.000 12.82943 260 MET A CA 1
ATOM 2054 C C . MET A 1 266 ? 82.38100 41.85800 50.04200 1.000 17.25255 260 MET A C 1
ATOM 2055 O O . MET A 1 266 ? 83.26500 41.29400 49.36900 1.000 14.45073 260 MET A O 1
ATOM 2060 N N . LEU A 1 267 ? 81.07500 41.77700 49.77100 1.000 13.13125 261 LEU A N 1
ATOM 2061 C CA . LEU A 1 267 ? 80.51000 41.01300 48.61000 1.000 13.89272 261 LEU A CA 1
ATOM 2062 C C . LEU A 1 267 ? 80.92500 41.70900 47.31000 1.000 13.26358 261 LEU A C 1
ATOM 2063 O O . LEU A 1 267 ? 81.23700 41.01100 46.33200 1.000 14.56661 261 LEU A O 1
ATOM 2068 N N . ARG A 1 268 ? 80.94600 43.04000 47.30900 1.000 12.36370 262 ARG A N 1
ATOM 2069 C CA . ARG A 1 268 ? 81.38400 43.85300 46.13900 1.000 13.88986 262 ARG A CA 1
ATOM 2070 C C . ARG A 1 268 ? 82.84100 43.52700 45.80700 1.000 13.66642 262 ARG A C 1
ATOM 2071 O O . ARG A 1 268 ? 83.11900 43.28300 44.64100 1.000 16.17317 262 ARG A O 1
ATOM 2079 N N . ALA A 1 269 ? 83.71100 43.47800 46.81200 1.000 16.49043 263 ALA A N 1
ATOM 2080 C CA . ALA A 1 269 ? 85.17300 43.25500 46.68900 1.000 19.72783 263 ALA A CA 1
ATOM 2081 C C . ALA A 1 269 ? 85.44100 41.80000 46.31100 1.000 19.44471 263 ALA A C 1
ATOM 2082 O O . ALA A 1 269 ? 86.39500 41.56600 45.56300 1.000 17.48981 263 ALA A O 1
ATOM 2084 N N . THR A 1 270 ? 84.64400 40.85100 46.82500 1.000 16.48428 264 THR A N 1
ATOM 2085 C CA . THR A 1 270 ? 84.89300 39.40100 46.62800 1.000 17.48720 264 THR A CA 1
ATOM 2086 C C . THR A 1 270 ? 83.58900 38.68500 46.25600 1.000 18.45178 264 THR A C 1
ATOM 2087 O O . THR A 1 270 ? 82.96600 38.04500 47.10900 1.000 16.35889 264 THR A O 1
ATOM 2091 N N . PRO A 1 271 ? 83.17800 38.75700 44.96300 1.000 16.81943 265 PRO A N 1
ATOM 2092 C CA . PRO A 1 271 ? 81.90800 38.20100 44.49000 1.000 14.31227 265 PRO A CA 1
ATOM 2093 C C . PRO A 1 271 ? 81.72300 36.70800 44.76700 1.000 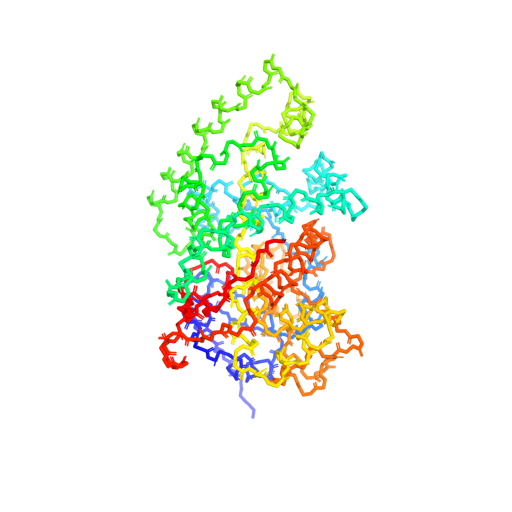15.55617 265 PRO A C 1
ATOM 2094 O O . PRO A 1 271 ? 80.59000 36.32000 44.86200 1.000 12.16666 265 PRO A O 1
ATOM 2098 N N . GLU A 1 272 ? 82.82700 35.96200 44.92800 1.000 13.85801 266 GLU A N 1
ATOM 2099 C CA . GLU A 1 272 ? 82.86500 34.49800 45.19500 1.000 13.97534 266 GLU A CA 1
ATOM 2100 C C . GLU A 1 272 ? 82.14200 34.17700 46.51900 1.000 14.96023 266 GLU A C 1
ATOM 2101 O O . GLU A 1 272 ? 81.60900 33.06800 46.62700 1.000 17.07997 266 GLU A O 1
ATOM 2107 N N . LEU A 1 273 ? 82.11000 35.12100 47.46400 1.000 11.67608 267 LEU A N 1
ATOM 2108 C CA . LEU A 1 273 ? 81.39900 34.99900 48.77600 1.000 11.13278 267 LEU A CA 1
ATOM 2109 C C . LEU A 1 273 ? 79.87300 35.04400 48.61600 1.000 11.56246 267 LEU A C 1
ATOM 2110 O O . LEU A 1 273 ? 79.18600 34.87000 49.62200 1.000 10.31841 267 LEU A O 1
ATOM 2115 N N . ILE A 1 274 ? 79.33600 35.30400 47.42000 1.000 10.99915 268 ILE A N 1
ATOM 2116 C CA . ILE A 1 274 ? 77.86600 35.54100 47.26600 1.000 11.47316 268 ILE A CA 1
ATOM 2117 C C . ILE A 1 274 ? 77.05800 34.27500 47.57100 1.000 10.59185 268 ILE A C 1
ATOM 2118 O O . ILE A 1 274 ? 76.10100 34.36000 48.35400 1.000 11.34032 268 ILE A O 1
ATOM 2123 N N . PRO A 1 275 ? 77.42500 33.07000 47.06500 1.000 11.20097 269 PRO A N 1
ATOM 2124 C CA . PRO A 1 275 ? 76.74700 31.83500 47.48700 1.000 9.09052 269 PRO A CA 1
ATOM 2125 C C . PRO A 1 275 ? 76.70200 31.62600 49.01600 1.000 11.87511 269 PRO A C 1
ATOM 2126 O O . PRO A 1 275 ? 75.66300 31.21800 49.53900 1.000 9.82102 269 PRO A O 1
ATOM 2130 N N . SER A 1 276 ? 77.80200 31.91700 49.72600 1.000 9.35461 270 SER A N 1
ATOM 2131 C CA . SER A 1 276 ? 77.86200 31.92000 51.21300 1.000 9.63918 270 SER A CA 1
ATOM 2132 C C . SER A 1 276 ? 76.84900 32.93200 51.77400 1.000 9.28998 270 SER A C 1
ATOM 2133 O O . SER A 1 276 ? 76.16300 32.58300 52.72900 1.000 10.43297 270 SER A O 1
ATOM 2136 N N . ALA A 1 277 ? 76.73600 34.12600 51.20600 1.000 8.35525 271 ALA A N 1
ATOM 2137 C CA . ALA A 1 277 ? 75.80300 35.18000 51.67200 1.000 9.90597 271 ALA A CA 1
ATOM 2138 C C . ALA A 1 277 ? 74.35400 34.72700 51.48600 1.000 10.67085 271 ALA A C 1
ATOM 2139 O O . ALA A 1 277 ? 73.54100 34.92900 52.42100 1.000 9.18306 271 ALA A O 1
ATOM 2141 N N . ILE A 1 278 ? 74.08700 34.01100 50.40800 1.000 9.73211 272 ILE A N 1
ATOM 2142 C CA . ILE A 1 278 ? 72.74800 33.47300 50.06100 1.000 12.42844 272 ILE A CA 1
ATOM 2143 C C . ILE A 1 278 ? 72.33400 32.49100 51.16200 1.000 10.76612 272 ILE A C 1
ATOM 2144 O O . ILE A 1 278 ? 71.20100 32.59100 51.62600 1.000 10.54482 272 ILE A O 1
ATOM 2149 N N . GLU A 1 279 ? 73.23300 31.59000 51.56700 1.000 10.02024 273 GLU A N 1
ATOM 2150 C CA . GLU A 1 279 ? 72.94600 30.60800 52.64100 1.000 12.00118 273 GLU A CA 1
ATOM 2151 C C . GLU A 1 279 ? 72.61900 31.34600 53.94000 1.000 11.14089 273 GLU A C 1
ATOM 2152 O O . GLU A 1 279 ? 71.70000 30.90600 54.64800 1.000 9.21793 273 GLU A O 1
ATOM 2158 N N . GLU A 1 280 ? 73.32000 32.44900 54.23700 1.000 11.22003 274 GLU A N 1
ATOM 2159 C CA . GLU A 1 280 ? 73.10900 33.20900 55.49400 1.000 12.61050 274 GLU A CA 1
ATOM 2160 C C . GLU A 1 280 ? 71.79100 33.99000 55.37600 1.000 10.17231 274 GLU A C 1
ATOM 2161 O O . GLU A 1 280 ? 71.04100 34.04100 56.36100 1.000 12.48974 274 GLU A O 1
ATOM 2167 N N . ILE A 1 281 ? 71.45600 34.49700 54.19600 1.000 10.58478 275 ILE A N 1
ATOM 2168 C CA . ILE A 1 281 ? 70.11900 35.10500 53.95500 1.000 9.78374 275 ILE A CA 1
ATOM 2169 C C . ILE A 1 281 ? 69.05100 34.03400 54.21900 1.000 10.42086 275 ILE A C 1
ATOM 2170 O O . ILE A 1 281 ? 68.07400 34.33500 54.89400 1.000 10.20277 275 ILE A O 1
ATOM 2175 N N . LEU A 1 282 ? 69.23600 32.81800 53.74300 1.000 10.88704 276 LEU A N 1
ATOM 2176 C CA . LEU A 1 282 ? 68.18900 31.76600 53.89000 1.000 11.36958 276 LEU A CA 1
ATOM 2177 C C . LEU A 1 282 ? 68.06200 31.34600 55.35800 1.000 12.49338 276 LEU A C 1
ATOM 2178 O O . LEU A 1 282 ? 66.94200 31.08400 55.79200 1.000 10.34418 276 LEU A O 1
ATOM 2183 N N . ARG A 1 283 ? 69.14900 31.34600 56.13300 1.000 9.55652 277 ARG A N 1
ATOM 2184 C CA . ARG A 1 283 ? 69.07800 30.96700 57.56700 1.000 10.80028 277 ARG A CA 1
ATOM 2185 C C . ARG A 1 283 ? 68.33100 32.06200 58.32300 1.000 10.44672 277 ARG A C 1
ATOM 2186 O O . ARG A 1 283 ? 67.47100 31.74000 59.11800 1.000 8.94314 277 ARG A O 1
ATOM 2194 N N . TYR A 1 284 ? 68.72100 33.31200 58.08700 1.000 10.58807 278 TYR A N 1
ATOM 2195 C CA . TYR A 1 284 ? 68.39900 34.49100 58.91800 1.000 10.55464 278 TYR A CA 1
ATOM 2196 C C . TYR A 1 284 ? 66.99400 35.01800 58.60000 1.000 11.23641 278 TYR A C 1
ATOM 2197 O O . TYR A 1 284 ? 66.28400 35.35700 59.54100 1.000 10.39227 278 TYR A O 1
ATOM 2206 N N . GLU A 1 285 ? 66.60400 35.07200 57.31600 1.000 8.84111 279 GLU A N 1
ATOM 2207 C CA . GLU A 1 285 ? 65.23600 35.48300 56.89900 1.000 11.22465 279 GLU A CA 1
ATOM 2208 C C . GLU A 1 285 ? 64.81400 34.65500 55.67400 1.000 11.02867 279 GLU A C 1
ATOM 2209 O O . GLU A 1 285 ? 64.57400 35.24200 54.59900 1.000 9.62657 279 GLU A O 1
ATOM 2215 N N . GLY A 1 286 ? 64.68500 33.35000 55.88300 1.000 10.32702 280 GLY A N 1
ATOM 2216 C CA . GLY A 1 286 ? 64.25900 32.36300 54.87600 1.000 11.29630 280 GLY A CA 1
ATOM 2217 C C . GLY A 1 286 ? 62.89100 32.72600 54.35000 1.000 10.33871 280 GLY A C 1
ATOM 2218 O O . GLY A 1 286 ? 62.06000 33.15200 55.15500 1.000 12.20647 280 GLY A O 1
ATOM 2219 N N . SER A 1 287 ? 62.72500 32.66900 53.03500 1.000 10.06061 281 SER A N 1
ATOM 2220 C CA . SER A 1 287 ? 61.48200 32.99000 52.29000 1.000 11.85109 281 SER A CA 1
ATOM 2221 C C . SER A 1 287 ? 60.28000 32.20600 52.83400 1.000 11.59360 281 SER A C 1
ATOM 2222 O O . SER A 1 287 ? 59.15100 32.75400 52.79800 1.000 11.27101 281 SER A O 1
ATOM 2225 N N . ALA A 1 288 ? 60.49700 30.97200 53.30200 1.000 10.05350 282 ALA A N 1
ATOM 2226 C CA . ALA A 1 288 ? 59.43800 30.18000 53.96800 1.000 12.55928 282 ALA A CA 1
ATOM 2227 C C . ALA A 1 288 ? 59.69300 30.23300 55.46500 1.000 10.13723 282 ALA A C 1
ATOM 2228 O O . ALA A 1 288 ? 60.67400 29.63400 55.94600 1.000 9.85951 282 ALA A O 1
ATOM 2230 N N . ALA A 1 289 ? 58.86200 30.98300 56.18000 1.000 10.59291 283 ALA A N 1
ATOM 2231 C CA . ALA A 1 289 ? 58.97200 31.10900 57.64700 1.000 9.47475 283 ALA A CA 1
ATOM 2232 C C . ALA A 1 289 ? 58.41900 29.83500 58.30500 1.000 10.42858 283 ALA A C 1
ATOM 2233 O O . ALA A 1 289 ? 58.86900 29.49200 59.40700 1.000 7.89954 283 ALA A O 1
ATOM 2235 N N . TRP A 1 290 ? 57.47100 29.17100 57.64600 1.000 10.79651 284 TRP A N 1
ATOM 2236 C CA . TRP A 1 290 ? 56.79900 27.94500 58.13600 1.000 7.05813 284 TRP A CA 1
ATOM 2237 C C . TRP A 1 290 ? 56.86300 26.88700 57.03700 1.000 9.23173 284 TRP A C 1
ATOM 2238 O O . TRP A 1 290 ? 56.72800 27.25600 55.85000 1.000 9.68972 284 TRP A O 1
ATOM 2249 N N . ALA A 1 291 ? 57.03400 25.62100 57.41700 1.000 7.75657 285 ALA A N 1
ATOM 2250 C CA . ALA A 1 291 ? 56.83000 24.47300 56.50700 1.000 10.87451 285 ALA A CA 1
ATOM 2251 C C . ALA A 1 291 ? 55.33400 24.37600 56.18900 1.000 12.58407 285 ALA A C 1
ATOM 2252 O O . ALA A 1 291 ? 54.52700 24.96300 56.92500 1.000 8.81632 285 ALA A O 1
ATOM 2254 N N . SER A 1 292 ? 54.97200 23.66200 55.12100 1.000 13.25120 286 SER A N 1
ATOM 2255 C CA . SER A 1 292 ? 53.56500 23.55500 54.66200 1.000 11.34904 286 SER A CA 1
ATOM 2256 C C . SER A 1 292 ? 52.77900 22.51100 55.46900 1.000 14.01768 286 SER A C 1
ATOM 2257 O O . SER A 1 292 ? 53.37000 21.83100 56.34500 1.000 12.81217 286 SER A O 1
ATOM 2260 N N . LEU A 1 293 ? 51.49500 22.37900 55.11500 1.000 9.05169 287 LEU A N 1
ATOM 2261 C CA . LEU A 1 293 ? 50.43700 21.62700 55.83300 1.000 12.20511 287 LEU A CA 1
ATOM 2262 C C . LEU A 1 293 ? 50.97400 20.30000 56.33600 1.000 10.21450 287 LEU A C 1
ATOM 2263 O O . LEU A 1 293 ? 51.39200 19.51300 55.51400 1.000 10.09366 287 LEU A O 1
ATOM 2268 N N . ARG A 1 294 ? 50.83800 20.07000 57.63100 1.000 8.97651 288 ARG A N 1
ATOM 2269 C CA . ARG A 1 294 ? 51.05400 18.77300 58.29500 1.000 11.35955 288 ARG A CA 1
ATOM 2270 C C . ARG A 1 294 ? 49.98600 18.58800 59.37400 1.000 11.43514 288 ARG A C 1
ATOM 2271 O O . ARG A 1 294 ? 49.70500 19.54400 60.11500 1.000 13.05051 288 ARG A O 1
ATOM 2279 N N . VAL A 1 295 ? 49.45200 17.37600 59.46100 1.000 10.38413 289 VAL A N 1
ATOM 2280 C CA . VAL A 1 295 ? 48.43800 16.99000 60.46600 1.000 11.52133 289 VAL A CA 1
ATOM 2281 C C . VAL A 1 295 ? 48.83900 15.63100 61.03600 1.000 11.14442 289 VAL A C 1
ATOM 2282 O O . VAL A 1 295 ? 49.31200 14.78500 60.29000 1.000 11.87542 289 VAL A O 1
ATOM 2286 N N . ALA A 1 296 ? 48.64800 15.44500 62.34700 1.000 10.74451 290 ALA A N 1
ATOM 2287 C CA . ALA A 1 296 ? 48.80200 14.14200 63.02100 1.000 11.05948 290 ALA A CA 1
ATOM 2288 C C . ALA A 1 296 ? 47.81400 13.14500 62.38900 1.000 12.84907 290 ALA A C 1
ATOM 2289 O O . ALA A 1 296 ? 46.60500 13.38000 62.46100 1.000 10.43370 290 ALA A O 1
ATOM 2291 N N . ALA A 1 297 ? 48.32800 12.08600 61.76400 1.00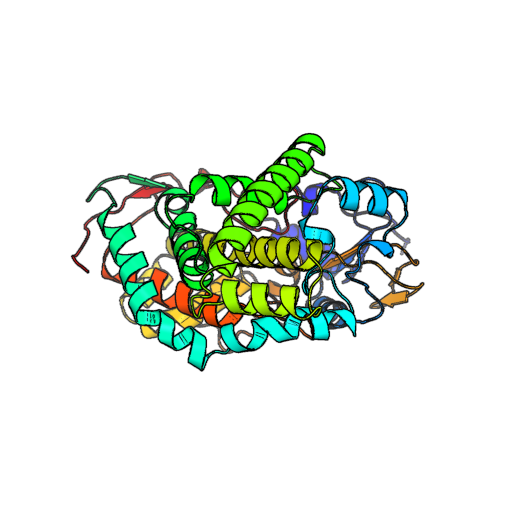0 14.14808 291 ALA A N 1
ATOM 2292 C CA . ALA A 1 297 ? 47.57000 10.94700 61.19400 1.000 16.22842 291 ALA A CA 1
ATOM 2293 C C . ALA A 1 297 ? 47.09600 10.01700 62.32200 1.000 18.33659 291 ALA A C 1
ATOM 2294 O O . ALA A 1 297 ? 46.23600 9.15700 62.03400 1.000 20.20907 291 ALA A O 1
ATOM 2296 N N . GLU A 1 298 ? 47.67700 10.15100 63.51700 1.000 15.77145 292 GLU A N 1
ATOM 2297 C CA . GLU A 1 298 ? 47.43800 9.28200 64.69500 1.000 18.44254 292 GLU A CA 1
ATOM 2298 C C . GLU A 1 298 ? 47.80900 10.07800 65.94800 1.000 20.13384 292 GLU A C 1
ATOM 2299 O O . GLU A 1 298 ? 48.58700 11.05800 65.84000 1.000 18.41057 292 GLU A O 1
ATOM 2305 N N . ASP A 1 299 ? 47.28400 9.67400 67.09900 1.000 20.56329 293 ASP A N 1
ATOM 2306 C CA . ASP A 1 299 ? 47.75400 10.21000 68.41000 1.000 19.63814 293 ASP A CA 1
ATOM 2307 C C . ASP A 1 299 ? 49.25900 10.00500 68.40300 1.000 19.63478 293 ASP A C 1
ATOM 2308 O O . ASP A 1 299 ? 49.70300 8.94900 67.93400 1.000 16.93769 293 ASP A O 1
ATOM 2313 N N . MET A 1 300 ? 50.02700 11.02600 68.75900 1.000 14.58761 294 MET A N 1
ATOM 2314 C CA . MET A 1 300 ? 51.48200 10.91400 68.67300 1.000 14.51045 294 MET A CA 1
ATOM 2315 C C . MET A 1 300 ? 52.08400 11.78400 69.74600 1.000 19.31741 294 MET A C 1
ATOM 2316 O O . MET A 1 300 ? 51.39500 12.65000 70.29600 1.000 20.03669 294 MET A O 1
ATOM 2321 N N . GLN A 1 301 ? 53.31300 11.46800 70.07600 1.000 17.29350 295 GLN A N 1
ATOM 2322 C CA . GLN A 1 301 ? 54.10500 12.30400 70.97800 1.000 19.77537 295 GLN A CA 1
ATOM 2323 C C . GLN A 1 301 ? 55.32400 12.71000 70.17500 1.000 18.85207 295 GLN A C 1
ATOM 2324 O O . GLN A 1 301 ? 55.94800 11.81500 69.51200 1.000 21.72262 295 GLN A O 1
ATOM 2330 N N . LEU A 1 302 ? 55.65100 13.99000 70.29900 1.000 15.24738 296 LEU A N 1
ATOM 2331 C CA . LEU A 1 302 ? 56.82000 14.65700 69.68900 1.000 19.94722 296 LEU A CA 1
ATOM 2332 C C . LEU A 1 302 ? 57.52200 15.47900 70.77400 1.000 15.32731 296 LEU A C 1
ATOM 2333 O O . LEU A 1 302 ? 56.89800 16.39800 71.30900 1.000 15.79829 296 LEU A O 1
ATOM 2338 N N . ALA A 1 303 ? 58.75200 15.11000 71.14500 1.000 18.94232 297 ALA A N 1
ATOM 2339 C CA . ALA A 1 303 ? 59.56600 15.84700 72.13700 1.000 18.88314 297 ALA A CA 1
ATOM 2340 C C . ALA A 1 303 ? 58.75900 16.03300 73.43100 1.000 22.01407 297 ALA A C 1
ATOM 2341 O O . ALA A 1 303 ? 58.76900 17.13100 73.99600 1.000 26.59421 297 ALA A O 1
ATOM 2343 N N . GLY A 1 304 ? 58.04400 14.99100 73.87100 1.000 19.69567 298 GLY A N 1
ATOM 2344 C CA . GLY A 1 304 ? 57.36800 14.94100 75.18300 1.000 19.35589 298 GLY A CA 1
ATOM 2345 C C . GLY A 1 304 ? 55.96100 15.51000 75.15900 1.000 19.47426 298 GLY A C 1
ATOM 2346 O O . GLY A 1 304 ? 55.27400 15.38300 76.18000 1.000 18.41043 298 GLY A O 1
ATOM 2347 N N . VAL A 1 305 ? 55.48800 16.08400 74.05400 1.000 15.57411 299 VAL A N 1
ATOM 2348 C CA . VAL A 1 305 ? 54.11600 16.67600 74.04900 1.000 16.17554 299 VAL A CA 1
ATOM 2349 C C . VAL A 1 305 ? 53.18200 15.77600 73.21700 1.000 17.93354 299 VAL A C 1
ATOM 2350 O O . VAL A 1 305 ? 53.53500 15.37900 72.04900 1.000 18.36657 299 VAL A O 1
ATOM 2354 N N . ASP A 1 306 ? 52.05400 15.39700 73.81700 1.000 18.99308 300 ASP A N 1
ATOM 2355 C CA . ASP A 1 306 ? 51.03900 14.52700 73.17400 1.000 18.86508 300 ASP A CA 1
ATOM 2356 C C . ASP A 1 306 ? 50.21200 15.38300 72.22100 1.000 22.30007 300 ASP A C 1
ATOM 2357 O O . ASP A 1 306 ? 49.59700 16.35000 72.66300 1.000 16.90474 300 ASP A O 1
ATOM 2362 N N . ILE A 1 307 ? 50.22800 14.99800 70.95100 1.000 16.35494 301 ILE A N 1
ATOM 2363 C CA . ILE A 1 307 ? 49.48100 15.64200 69.84100 1.000 18.03264 301 ILE A CA 1
ATOM 2364 C C . ILE A 1 307 ? 48.36900 14.69000 69.41600 1.000 16.67676 301 ILE A C 1
ATOM 2365 O O . ILE A 1 307 ? 48.64500 13.61700 68.90000 1.000 16.92116 301 ILE A O 1
ATOM 2370 N N . PRO A 1 308 ? 47.08800 15.02200 69.64900 1.000 13.51071 302 PRO A N 1
ATOM 2371 C CA . PRO A 1 308 ? 46.00000 14.15100 69.21900 1.000 16.61824 302 PRO A CA 1
ATOM 2372 C C . PRO A 1 308 ? 45.88200 14.08500 67.68200 1.000 18.27553 302 PRO A C 1
ATOM 2373 O O . PRO A 1 308 ? 46.24800 15.02900 66.97300 1.000 13.97739 302 PRO A O 1
ATOM 2377 N N . LYS A 1 309 ? 45.35400 12.96800 67.19800 1.000 17.75144 303 LYS A N 1
ATOM 2378 C CA . LYS A 1 309 ? 45.03100 12.72500 65.77700 1.000 16.79352 303 LYS A CA 1
ATOM 2379 C C . LYS A 1 309 ? 44.20800 13.90500 65.26500 1.000 13.50573 303 LYS A C 1
ATOM 2380 O O . LYS A 1 309 ? 43.33500 14.37600 65.99100 1.000 12.87120 303 LYS A O 1
ATOM 2386 N N . GLY A 1 310 ? 44.52800 14.38300 64.06600 1.000 12.75517 304 GLY A N 1
ATOM 2387 C CA . GLY A 1 310 ? 43.80300 15.49100 63.41700 1.000 15.43877 304 GLY A CA 1
ATOM 2388 C C . GLY A 1 310 ? 44.36900 16.86100 63.76300 1.000 15.52044 304 GLY A C 1
ATOM 2389 O O . GLY A 1 310 ? 43.89900 17.84500 63.14900 1.000 13.87155 304 GLY A O 1
ATOM 2390 N N . SER A 1 311 ? 45.32400 16.97100 64.69200 1.000 11.56906 305 SER A N 1
ATOM 2391 C CA . SER A 1 311 ? 45.89900 18.28700 65.08600 1.000 13.50917 305 SER A CA 1
ATOM 2392 C C . SER A 1 311 ? 46.77700 18.82000 63.97000 1.000 11.62959 305 SER A C 1
ATOM 2393 O O . SER A 1 311 ? 47.56400 18.02200 63.46800 1.000 12.38007 305 SER A O 1
ATOM 2396 N N . PHE A 1 312 ? 46.73100 20.12300 63.68200 1.000 11.31648 306 PHE A N 1
ATOM 2397 C CA . PHE A 1 312 ? 47.73900 20.77100 62.79200 1.000 11.94852 306 PHE A CA 1
ATOM 2398 C C . PHE A 1 312 ? 49.09000 20.77000 63.50400 1.000 9.58553 306 PHE A C 1
ATOM 2399 O O . PHE A 1 312 ? 49.18000 20.96300 64.74500 1.000 9.23239 306 PHE A O 1
ATOM 2407 N N . VAL A 1 313 ? 50.14600 20.52000 62.74300 1.000 10.07135 307 VAL A N 1
ATOM 2408 C CA . VAL A 1 313 ? 51.53200 20.72800 63.23100 1.000 8.77848 307 VAL A CA 1
ATOM 2409 C C . VAL A 1 313 ? 52.26700 21.68100 62.27300 1.000 9.08594 307 VAL A C 1
ATOM 2410 O O . VAL A 1 313 ? 52.60300 21.28600 61.14500 1.000 9.46786 307 VAL A O 1
ATOM 2414 N N . HIS A 1 314 ? 52.57800 22.87000 62.78300 1.000 10.39295 308 HIS A N 1
ATOM 2415 C CA . HIS A 1 314 ? 53.22300 23.99800 62.05700 1.000 9.97933 308 HIS A CA 1
ATOM 2416 C C . HIS A 1 314 ? 54.68500 24.06100 62.47100 1.000 8.90069 308 HIS A C 1
ATOM 2417 O O . HIS A 1 314 ? 54.96400 24.26600 63.65100 1.000 9.39097 308 HIS A O 1
ATOM 2424 N N . LEU A 1 315 ? 55.57900 23.83200 61.52100 1.000 10.32663 309 LEU A N 1
ATOM 2425 C CA . LEU A 1 315 ? 57.03300 23.83700 61.76700 1.000 11.61971 309 LEU A CA 1
ATOM 2426 C C . LEU A 1 315 ? 57.60700 25.22500 61.45600 1.000 9.60122 309 LEU A C 1
ATOM 2427 O O . LEU A 1 315 ? 57.54500 25.67200 60.29600 1.000 8.15330 309 LEU A O 1
ATOM 2432 N N . SER A 1 316 ? 58.19600 25.87000 62.46000 1.000 10.06365 310 SER A N 1
ATOM 2433 C CA . SER A 1 316 ? 58.78900 27.21200 62.28600 1.000 9.74840 310 SER A CA 1
ATOM 2434 C C . SER A 1 316 ? 60.22600 27.07200 61.78400 1.000 11.11997 310 SER A C 1
ATOM 2435 O O . SER A 1 316 ? 61.15300 26.96900 62.64500 1.000 10.19587 310 SER A O 1
ATOM 2438 N N . LEU A 1 317 ? 60.41000 27.17700 60.45700 1.000 7.78908 311 LEU A N 1
ATOM 2439 C CA . LEU A 1 317 ? 61.75100 27.21200 59.83000 1.000 7.74920 311 LEU A CA 1
ATOM 2440 C C . LEU A 1 317 ? 62.49100 28.47400 60.30300 1.000 10.24780 311 LEU A C 1
ATOM 2441 O O . LEU A 1 317 ? 63.72700 28.41700 60.43400 1.000 8.45063 311 LEU A O 1
ATOM 2446 N N . SER A 1 318 ? 61.75500 29.58000 60.50200 1.000 8.46227 312 SER A N 1
ATOM 2447 C CA . SER A 1 318 ? 62.29000 30.87100 61.02000 1.000 12.20755 312 SER A CA 1
ATOM 2448 C C . SER A 1 318 ? 62.93100 30.62800 62.38900 1.000 11.44163 312 SER A C 1
ATOM 2449 O O . SER A 1 318 ? 64.07300 31.08300 62.59100 1.000 12.66601 312 SER A O 1
ATOM 2452 N N . SER A 1 319 ? 62.20500 29.99100 63.30800 1.000 9.84255 313 SER A N 1
ATOM 2453 C CA . SER A 1 319 ? 62.70600 29.74300 64.68900 1.000 13.08561 313 SER A CA 1
ATOM 2454 C C . SER A 1 319 ? 63.89800 28.78000 64.62200 1.000 11.14988 313 SER A C 1
ATOM 2455 O O . SER A 1 319 ? 64.87700 28.99500 65.34300 1.000 12.75604 313 SER A O 1
ATOM 2458 N N . ALA A 1 320 ? 63.82900 27.76000 63.77500 1.000 10.69732 314 ALA A N 1
ATOM 2459 C CA . ALA A 1 320 ? 64.92000 26.77200 63.61200 1.000 13.16247 314 ALA A CA 1
ATOM 2460 C C . ALA A 1 320 ? 66.20500 27.48700 63.18600 1.000 11.54099 314 ALA A C 1
ATOM 2461 O O . ALA A 1 320 ? 67.25400 27.13600 63.73500 1.000 12.24864 314 ALA A O 1
ATOM 2463 N N . GLY A 1 321 ? 66.10200 28.49500 62.30300 1.000 9.10317 315 GLY A N 1
ATOM 2464 C CA . GLY A 1 321 ? 67.23100 29.30800 61.81400 1.000 11.73418 315 GLY A CA 1
ATOM 2465 C C . GLY A 1 321 ? 67.96300 30.06700 62.91700 1.000 11.62424 315 GLY A C 1
ATOM 2466 O O . GLY A 1 321 ? 69.11300 30.51700 62.68400 1.000 10.54710 315 GLY A O 1
ATOM 2467 N N . ARG A 1 322 ? 67.33800 30.29300 64.06600 1.000 12.59877 316 ARG A N 1
ATOM 2468 C CA . ARG A 1 322 ? 67.98100 31.12000 65.12600 1.000 10.71114 316 ARG A CA 1
ATOM 2469 C C . ARG A 1 322 ? 68.28100 30.28200 66.37800 1.000 11.96493 316 ARG A C 1
ATOM 2470 O O . ARG A 1 322 ? 68.52700 30.90200 67.42100 1.000 14.38009 316 ARG A O 1
ATOM 2478 N N . ASP A 1 323 ? 68.28000 28.95200 66.29000 1.000 12.19914 317 ASP A N 1
ATOM 2479 C CA . ASP A 1 323 ? 68.46800 28.05500 67.46600 1.000 11.59720 317 ASP A CA 1
ATOM 2480 C C . ASP A 1 323 ? 69.92100 28.13900 67.96600 1.000 14.58827 317 ASP A C 1
ATOM 2481 O O . ASP A 1 323 ? 70.83800 27.73500 67.25500 1.000 12.16775 317 ASP A O 1
ATOM 2486 N N . PRO A 1 324 ? 70.18400 28.64100 69.20400 1.000 13.59824 318 PRO A N 1
ATOM 2487 C CA . PRO A 1 324 ? 71.54900 28.73100 69.72300 1.000 16.03451 318 PRO A CA 1
ATOM 2488 C C . PRO A 1 324 ? 72.22800 27.37800 70.02200 1.000 19.24096 318 PRO A C 1
ATOM 2489 O O . PRO A 1 324 ? 73.43100 27.36900 70.12600 1.000 19.89511 318 PRO A O 1
ATOM 2493 N N . ASP A 1 325 ? 71.46700 26.28300 70.12100 1.000 16.09409 319 ASP A N 1
ATOM 2494 C CA . ASP A 1 325 ? 72.02800 24.90100 70.12900 1.000 21.82789 319 ASP A CA 1
ATOM 2495 C C . ASP A 1 325 ? 72.73500 24.60800 68.80500 1.000 22.60882 319 ASP A C 1
ATOM 2496 O O . ASP A 1 325 ? 73.61800 23.74100 68.81400 1.000 22.69288 319 ASP A O 1
ATOM 2501 N N . VAL A 1 326 ? 72.35900 25.26400 67.69800 1.000 17.91576 320 VAL A N 1
ATOM 2502 C CA . VAL A 1 326 ? 72.90500 24.91700 66.35300 1.000 15.29068 320 VAL A CA 1
ATOM 2503 C C . VAL A 1 326 ? 73.88900 25.98400 65.89600 1.000 18.92982 320 VAL A C 1
ATOM 2504 O O . VAL A 1 326 ? 74.87000 25.60800 65.25300 1.000 15.67791 320 VAL A O 1
ATOM 2508 N N . TYR A 1 327 ? 73.58300 27.26100 66.13200 1.000 15.23170 321 TYR A N 1
ATOM 2509 C CA . TYR A 1 327 ? 74.35900 28.40300 65.59800 1.000 16.73580 321 TYR A CA 1
ATOM 2510 C C . TYR A 1 327 ? 74.93900 29.23400 66.75500 1.000 18.12688 321 TYR A C 1
ATOM 2511 O O . TYR A 1 327 ? 74.18600 29.64800 67.63900 1.000 16.60937 321 TYR A O 1
ATOM 2520 N N . ASP A 1 328 ? 76.23900 29.51100 66.69900 1.000 17.75514 322 ASP A N 1
ATOM 2521 C CA . ASP A 1 328 ? 76.90100 30.55600 67.51500 1.000 18.84349 322 ASP A CA 1
ATOM 2522 C C . ASP A 1 328 ? 76.35800 31.92700 67.09100 1.000 16.92062 322 ASP A C 1
ATOM 2523 O O . ASP A 1 328 ? 76.20600 32.19800 65.87100 1.000 16.19778 322 ASP A O 1
ATOM 2528 N N . ASP A 1 329 ? 76.02900 32.75900 68.06800 1.000 17.70211 323 ASP A N 1
ATOM 2529 C CA . ASP A 1 329 ? 75.55800 34.14500 67.82900 1.000 16.80096 323 ASP A CA 1
ATOM 2530 C C . ASP A 1 329 ? 74.43200 34.09500 66.79800 1.000 15.29399 323 ASP A C 1
ATOM 2531 O O . ASP A 1 329 ? 74.50000 34.68700 65.73100 1.000 13.90292 323 ASP A O 1
ATOM 2536 N N . PRO A 1 330 ? 73.34800 33.34800 67.07000 1.000 15.75826 324 PRO A N 1
ATOM 2537 C CA . PRO A 1 330 ? 72.32300 33.12500 66.04900 1.000 14.94617 324 PRO A CA 1
ATOM 2538 C C . PRO A 1 330 ? 71.66400 34.39300 65.47100 1.000 14.37995 324 PRO A C 1
ATOM 2539 O O . PRO A 1 330 ? 71.19800 34.33800 64.33100 1.000 13.68302 324 PRO A O 1
ATOM 2543 N N . ASP A 1 331 ? 71.57700 35.48500 66.24700 1.000 12.49418 325 ASP A N 1
ATOM 2544 C CA . ASP A 1 331 ? 70.92000 36.73200 65.78100 1.000 14.71976 325 ASP A CA 1
ATOM 2545 C C . ASP A 1 331 ? 71.93200 37.63500 65.07700 1.000 16.83959 325 ASP A C 1
ATOM 2546 O O . ASP A 1 331 ? 71.51500 38.68300 64.61000 1.000 15.92215 325 ASP A O 1
ATOM 2551 N N . GLY A 1 332 ? 73.18500 37.20600 64.94700 1.000 15.29105 326 GLY A N 1
ATOM 2552 C CA . GLY A 1 332 ? 74.16800 37.90500 64.10900 1.000 16.37581 326 GLY A CA 1
ATOM 2553 C C . GLY A 1 332 ? 74.09100 37.42600 62.67300 1.000 15.90377 326 GLY A C 1
ATOM 2554 O O . GLY A 1 332 ? 74.14000 36.18900 62.42700 1.000 16.59755 326 GLY A O 1
ATOM 2555 N N . PHE A 1 333 ? 73.90700 38.35800 61.75200 1.000 13.82343 327 PHE A N 1
ATOM 2556 C CA . PHE A 1 333 ? 73.94400 38.12600 60.28700 1.000 13.14787 327 PHE A CA 1
ATOM 2557 C C . PHE A 1 333 ? 75.40200 38.18600 59.84100 1.000 15.09481 327 PHE A C 1
ATOM 2558 O O . PHE A 1 333 ? 75.99800 39.26800 60.02000 1.000 13.82242 327 PHE A O 1
ATOM 2566 N N . ASP A 1 334 ? 75.96600 37.07400 59.36200 1.000 13.30584 328 ASP A N 1
ATOM 2567 C CA . ASP A 1 334 ? 77.40000 36.98200 58.99100 1.000 15.15956 328 ASP A CA 1
ATOM 2568 C C . ASP A 1 334 ? 77.49400 36.17400 57.69300 1.000 15.95750 328 ASP A C 1
ATOM 2569 O O . ASP A 1 334 ? 77.28000 34.95100 57.74900 1.000 13.88466 328 ASP A O 1
ATOM 2574 N N . VAL A 1 335 ? 77.76200 36.84700 56.56000 1.000 14.59510 329 VAL A N 1
ATOM 2575 C CA . VAL A 1 335 ? 77.79900 36.21400 55.20700 1.000 14.80737 329 VAL A CA 1
ATOM 2576 C C . VAL A 1 335 ? 78.93200 35.17800 55.10200 1.000 13.14594 329 VAL A C 1
ATOM 2577 O O . VAL A 1 335 ? 78.93000 34.41600 54.10800 1.000 13.45017 329 VAL A O 1
ATOM 2581 N N . THR A 1 336 ? 79.88100 35.16200 56.03800 1.000 14.36901 330 THR A N 1
ATOM 2582 C CA . THR A 1 336 ? 81.04700 34.22500 56.02900 1.000 17.33766 330 THR A CA 1
ATOM 2583 C C . THR A 1 336 ? 80.76100 32.99300 56.91000 1.000 18.72561 330 THR A C 1
ATOM 2584 O O . THR A 1 336 ? 81.60600 32.08000 56.93500 1.000 21.94756 330 THR A O 1
ATOM 2588 N N . ARG A 1 337 ? 79.61100 32.93000 57.58400 1.000 17.82217 331 ARG A N 1
ATOM 2589 C CA . ARG A 1 337 ? 79.20900 31.75400 58.42800 1.000 18.77952 331 ARG A CA 1
ATOM 2590 C C . ARG A 1 337 ? 79.41000 30.45200 57.63600 1.000 22.94545 331 ARG A C 1
ATOM 2591 O O . ARG A 1 337 ? 78.84600 30.35400 56.55200 1.000 21.02053 331 ARG A O 1
ATOM 2599 N N . SER A 1 338 ? 80.24400 29.50800 58.09500 1.000 27.20881 332 SER A N 1
ATOM 2600 C CA . SER A 1 338 ? 80.57500 28.27600 57.31900 1.000 32.98632 332 SER A CA 1
ATOM 2601 C C . SER A 1 338 ? 81.10000 27.16300 58.21900 1.000 40.77237 332 SER A C 1
ATOM 2602 O O . SER A 1 338 ? 81.95800 27.42200 59.05400 1.000 45.35553 332 SER A O 1
ATOM 2605 N N . PRO A 1 339 ? 80.59900 25.90900 58.06000 1.000 43.76844 333 PRO A N 1
ATOM 2606 C CA . PRO A 1 339 ? 79.41600 25.65100 57.24600 1.000 41.48363 333 PRO A CA 1
ATOM 2607 C C . PRO A 1 339 ? 78.17000 26.16400 57.98200 1.000 35.10016 333 PRO A C 1
ATOM 2608 O O . PRO A 1 339 ? 78.18500 26.42400 59.19200 1.000 33.51936 333 PRO A O 1
ATOM 2612 N N . ASN A 1 340 ? 77.13100 26.30600 57.18500 1.000 27.82908 334 ASN A N 1
ATOM 2613 C CA . ASN A 1 340 ? 75.87400 26.99800 57.50900 1.000 21.15356 334 ASN A CA 1
ATOM 2614 C C . ASN A 1 340 ? 74.77100 26.06200 57.01000 1.000 21.21066 334 ASN A C 1
ATOM 2615 O O . ASN A 1 340 ? 74.09700 26.41200 56.03800 1.000 17.82493 334 ASN A O 1
ATOM 2620 N N . ARG A 1 341 ? 74.61300 24.91400 57.67700 1.000 21.05984 335 ARG A N 1
ATOM 2621 C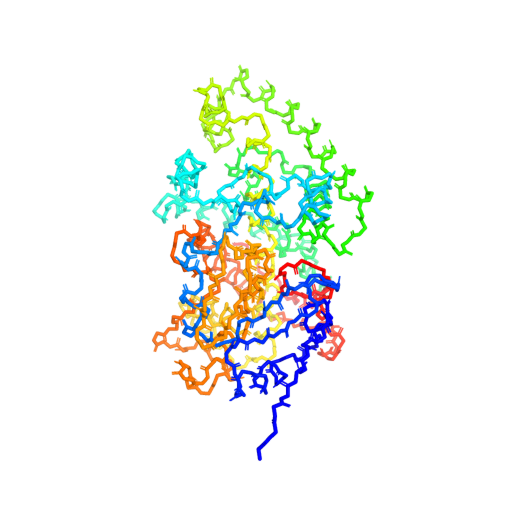 CA . ARG A 1 341 ? 73.47600 23.97000 57.49500 1.000 20.23465 335 ARG A CA 1
ATOM 2622 C C . ARG A 1 341 ? 72.21500 24.58700 58.11000 1.000 15.48473 335 ARG A C 1
ATOM 2623 O O . ARG A 1 341 ? 72.25800 25.01000 59.27700 1.000 14.64861 335 ARG A O 1
ATOM 2631 N N . HIS A 1 342 ? 71.12000 24.61700 57.34200 1.000 9.89328 336 HIS A N 1
ATOM 2632 C CA . HIS A 1 342 ? 69.83600 25.21200 57.78300 1.000 10.91108 336 HIS A CA 1
ATOM 2633 C C . HIS A 1 342 ? 68.67700 24.37400 57.23100 1.000 10.58229 336 HIS A C 1
ATOM 2634 O O . HIS A 1 342 ? 68.91400 23.49400 56.36300 1.000 10.45485 336 HIS A O 1
ATOM 2641 N N . LEU A 1 343 ? 67.47100 24.64400 57.72600 1.000 10.83567 337 LEU A N 1
ATOM 2642 C CA . LEU A 1 343 ? 66.22800 23.90400 57.39800 1.000 10.62776 337 LEU A CA 1
ATOM 2643 C C . LEU A 1 343 ? 65.33500 24.77600 56.49800 1.000 11.17200 337 LEU A C 1
ATOM 2644 O O . LEU A 1 343 ? 64.16700 24.45200 56.33500 1.000 7.89398 337 LEU A O 1
ATOM 2649 N N . SER A 1 344 ? 65.88900 25.79600 55.85100 1.000 8.83216 338 SER A N 1
ATOM 2650 C CA . SER A 1 344 ? 65.07700 26.77700 55.09800 1.000 8.61755 338 SER A CA 1
ATOM 2651 C C . SER A 1 344 ? 64.62000 26.21200 53.74300 1.000 8.68338 338 SER A C 1
ATOM 2652 O O . SER A 1 344 ? 63.72400 26.82000 53.14800 1.000 9.26276 338 SER A O 1
ATOM 2655 N N . PHE A 1 345 ? 65.15900 25.06900 53.30700 1.000 10.15263 339 PHE A N 1
ATOM 2656 C CA . PHE A 1 345 ? 64.65600 24.28700 52.14700 1.000 11.83529 339 PHE A CA 1
ATOM 2657 C C . PHE A 1 345 ? 63.96400 23.00700 52.63700 1.000 11.52254 339 PHE A C 1
ATOM 2658 O O . PHE A 1 345 ? 63.62400 22.12400 51.81400 1.000 10.84645 339 PHE A O 1
ATOM 2666 N N . GLY A 1 346 ? 63.75400 22.90300 53.94000 1.000 9.55923 340 GLY A N 1
ATOM 2667 C CA . GLY A 1 346 ? 63.12200 21.71300 54.53100 1.000 8.94057 340 GLY A CA 1
ATOM 2668 C C . GLY A 1 346 ? 64.16800 20.62600 54.70300 1.000 12.62486 340 GLY A C 1
ATOM 2669 O O . GLY A 1 346 ? 65.40900 20.95100 54.75100 1.000 10.42241 340 GLY A O 1
ATOM 2670 N N . HIS A 1 347 ? 63.71500 19.37200 54.75900 1.000 11.19368 341 HIS A N 1
ATOM 2671 C CA . HIS A 1 347 ? 64.54000 18.19200 55.14400 1.000 13.26935 341 HIS A CA 1
ATOM 2672 C C . HIS A 1 347 ? 63.71800 16.91200 54.92800 1.000 15.81663 341 HIS A C 1
ATOM 2673 O O . HIS A 1 347 ? 62.49400 16.92100 55.17400 1.000 12.34338 341 HIS A O 1
ATOM 2680 N N . GLY A 1 348 ? 64.37600 15.85100 54.48100 1.000 12.78955 342 GLY A N 1
ATOM 2681 C CA . GLY A 1 348 ? 63.72700 14.54300 54.32900 1.000 14.12919 342 GLY A CA 1
ATOM 2682 C C . GLY A 1 348 ? 63.01500 14.45900 52.98900 1.000 12.54230 342 GLY A C 1
ATOM 2683 O O . GLY A 1 348 ? 63.40700 15.10500 52.02100 1.000 12.03826 342 GLY A O 1
ATOM 2684 N N . PRO A 1 349 ? 61.94400 13.65000 52.91000 1.000 15.90610 343 PRO A N 1
ATOM 2685 C CA . PRO A 1 349 ? 61.29500 13.37200 51.63100 1.000 14.82722 343 PRO A CA 1
ATOM 2686 C C . PRO A 1 349 ? 60.76600 14.61400 50.88400 1.000 13.75646 343 PRO A C 1
ATOM 2687 O O . PRO A 1 349 ? 60.75900 14.61200 49.67500 1.000 10.81691 343 PRO A O 1
ATOM 2691 N N . HIS A 1 350 ? 60.35900 15.66800 51.60300 1.000 11.20632 344 HIS A N 1
ATOM 2692 C CA . HIS A 1 350 ? 59.78600 16.87700 50.96000 1.000 10.72335 344 HIS A CA 1
ATOM 2693 C C . HIS A 1 350 ? 60.86700 17.95800 50.81100 1.000 10.58013 344 HIS A C 1
ATOM 2694 O O . HIS A 1 350 ? 60.49900 19.12500 50.51000 1.000 10.11868 344 HIS A O 1
ATOM 2701 N N . PHE A 1 351 ? 62.14800 17.61600 50.97600 1.000 11.30626 345 PHE A N 1
ATOM 2702 C CA . PHE A 1 351 ? 63.24400 18.57900 50.75000 1.000 11.33393 345 PHE A CA 1
ATOM 2703 C C . PHE A 1 351 ? 62.99200 19.26200 49.40100 1.000 9.32727 345 PHE A C 1
ATOM 2704 O O . PHE A 1 351 ? 62.64900 18.59200 48.40700 1.000 10.19856 345 PHE A O 1
ATOM 2712 N N . CYS A 1 352 ? 63.09900 20.58200 49.38400 1.000 9.00301 346 CYS A N 1
ATOM 2713 C CA . CYS A 1 352 ? 62.84800 21.42500 48.19000 1.000 9.58389 346 CYS A CA 1
ATOM 2714 C C . CYS A 1 352 ? 63.52600 20.85700 46.92500 1.000 12.32225 346 CYS A C 1
ATOM 2715 O O . CYS A 1 352 ? 64.75000 20.85700 46.84600 1.000 8.72958 346 CYS A O 1
ATOM 2718 N N . ILE A 1 353 ? 62.74400 20.49500 45.91200 1.000 10.80808 347 ILE A N 1
ATOM 2719 C CA . ILE A 1 353 ? 63.27600 20.05800 44.58800 1.000 12.59852 347 ILE A CA 1
ATOM 2720 C C . ILE A 1 353 ? 63.89600 21.24500 43.83800 1.000 12.92356 347 ILE A C 1
ATOM 2721 O O . ILE A 1 353 ? 64.76700 21.02300 42.97000 1.000 13.16338 347 ILE A O 1
ATOM 2726 N N . GLY A 1 354 ? 63.48300 22.46500 44.20300 1.000 12.68375 348 GLY A N 1
ATOM 2727 C CA . GLY A 1 354 ? 63.89400 23.72200 43.57400 1.000 10.90256 348 GLY A CA 1
ATOM 2728 C C . GLY A 1 354 ? 65.21700 24.26300 44.07300 1.000 10.43710 348 GLY A C 1
ATOM 2729 O O . GLY A 1 354 ? 65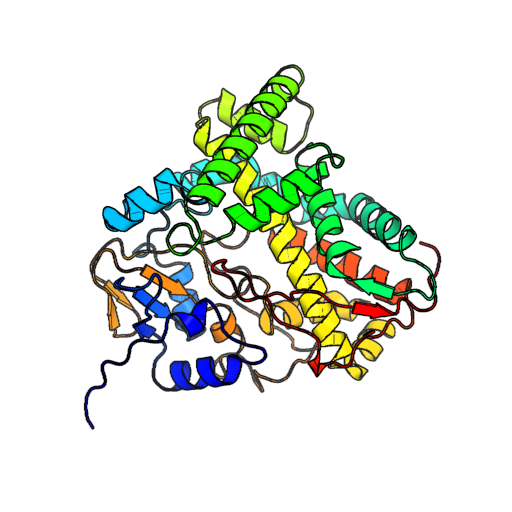.58400 25.29800 43.58600 1.000 9.51930 348 GLY A O 1
ATOM 2730 N N . ALA A 1 355 ? 65.86300 23.66200 45.07000 1.000 10.78232 349 ALA A N 1
ATOM 2731 C CA . ALA A 1 355 ? 66.94600 24.33400 45.83500 1.000 12.70027 349 ALA A CA 1
ATOM 2732 C C . ALA A 1 355 ? 68.11700 24.68400 44.90400 1.000 9.70032 349 ALA A C 1
ATOM 2733 O O . ALA A 1 355 ? 68.64300 25.79100 44.95000 1.000 10.44173 349 ALA A O 1
ATOM 2735 N N . PRO A 1 356 ? 68.56500 23.77900 44.00900 1.000 12.79414 350 PRO A N 1
ATOM 2736 C CA . PRO A 1 356 ? 69.64100 24.10300 43.07800 1.000 12.10785 350 PRO A CA 1
ATOM 2737 C C . PRO A 1 356 ? 69.27100 25.31800 42.22500 1.000 10.49885 350 PRO A C 1
ATOM 2738 O O . PRO A 1 356 ? 70.09500 26.22500 42.03700 1.000 10.07782 350 PRO A O 1
ATOM 2742 N N . LEU A 1 357 ? 68.02400 25.34100 41.76900 1.000 8.71768 351 LEU A N 1
ATOM 2743 C CA . LEU A 1 357 ? 67.49600 26.38400 40.85400 1.000 10.33461 351 LEU A CA 1
ATOM 2744 C C . LEU A 1 357 ? 67.35200 27.70700 41.60400 1.000 9.08111 351 LEU A C 1
ATOM 2745 O O . LEU A 1 357 ? 67.75100 28.75600 41.05400 1.000 8.84860 351 LEU A O 1
ATOM 2750 N N . GLY A 1 358 ? 66.87600 27.66600 42.84100 1.000 12.87411 352 GLY A N 1
ATOM 2751 C CA . GLY A 1 358 ? 66.78800 28.85300 43.71500 1.000 10.29443 352 GLY A CA 1
ATOM 2752 C C . GLY A 1 358 ? 68.16300 29.40800 44.03900 1.000 10.65009 352 GLY A C 1
ATOM 2753 O O . GLY A 1 358 ? 68.35300 30.64200 43.93400 1.000 8.50014 352 GLY A O 1
ATOM 2754 N N . ARG A 1 359 ? 69.10900 28.52800 44.39300 1.000 10.74924 353 ARG A N 1
ATOM 2755 C CA . ARG A 1 359 ? 70.50900 28.90700 44.70800 1.000 7.94166 353 ARG A CA 1
ATOM 2756 C C . ARG A 1 359 ? 71.16300 29.53800 43.47500 1.000 10.10473 353 ARG A C 1
ATOM 2757 O O . ARG A 1 359 ? 71.78400 30.57900 43.62700 1.000 10.77132 353 ARG A O 1
ATOM 2765 N N . LEU A 1 360 ? 70.99200 28.95700 42.28600 1.000 11.25411 354 LEU A N 1
ATOM 2766 C CA . LEU A 1 360 ? 71.56200 29.49300 41.02100 1.000 8.13769 354 LEU A CA 1
ATOM 2767 C C . LEU A 1 360 ? 71.00600 30.88700 40.70500 1.000 11.89038 354 LEU A C 1
ATOM 2768 O O . LEU A 1 360 ? 71.81400 31.77800 40.32700 1.000 10.18082 354 LEU A O 1
ATOM 2773 N N . GLN A 1 361 ? 69.68000 31.05400 40.77200 1.000 10.68842 355 GLN A N 1
ATOM 2774 C CA . GLN A 1 361 ? 69.00600 32.36500 40.56600 1.000 11.15817 355 GLN A CA 1
ATOM 2775 C C . GLN A 1 361 ? 69.50800 33.39000 41.58400 1.000 11.98080 355 GLN A C 1
ATOM 2776 O O . GLN A 1 361 ? 69.69200 34.53000 41.17800 1.000 12.31861 355 GLN A O 1
ATOM 2782 N N . GLY A 1 362 ? 69.66800 33.01000 42.85800 1.000 11.79899 356 GLY A N 1
ATOM 2783 C CA . GLY A 1 362 ? 70.22400 33.90200 43.89000 1.000 13.46012 356 GLY A CA 1
ATOM 2784 C C . GLY A 1 362 ? 71.63000 34.37900 43.53000 1.000 14.33298 356 GLY A C 1
ATOM 2785 O O . GLY A 1 362 ? 71.90300 35.58800 43.63300 1.000 12.73679 356 GLY A O 1
ATOM 2786 N N . GLU A 1 363 ? 72.52400 33.47100 43.13600 1.000 12.17326 357 GLU A N 1
ATOM 2787 C CA . GLU A 1 363 ? 73.91500 33.83500 42.78000 1.000 12.36758 357 GLU A CA 1
ATOM 2788 C C . GLU A 1 363 ? 73.90700 34.81900 41.59100 1.000 12.45136 357 GLU A C 1
ATOM 2789 O O . GLU A 1 363 ? 74.63900 35.82300 41.68100 1.000 10.85772 357 GLU A O 1
ATOM 2795 N N . ILE A 1 364 ? 73.15400 34.52800 40.52200 1.000 11.23953 358 ILE A N 1
ATOM 2796 C CA . ILE A 1 364 ? 73.14700 35.33900 39.26800 1.000 10.38753 358 ILE A CA 1
ATOM 2797 C C . ILE A 1 364 ? 72.52000 36.70100 39.60000 1.000 10.45515 358 ILE A C 1
ATOM 2798 O O . ILE A 1 364 ? 73.08800 37.74600 39.22800 1.000 9.45020 358 ILE A O 1
ATOM 2803 N N . ALA A 1 365 ? 71.41600 36.69600 40.35600 1.000 10.16087 359 ALA A N 1
ATOM 2804 C CA . ALA A 1 365 ? 70.69900 37.93500 40.75600 1.000 9.96990 359 ALA A CA 1
ATOM 2805 C C . ALA A 1 365 ? 71.62800 38.88400 41.52900 1.000 9.89133 359 ALA A C 1
ATOM 2806 O O . ALA A 1 365 ? 71.79700 40.03600 41.09400 1.000 9.10040 359 ALA A O 1
ATOM 2808 N N . PHE A 1 366 ? 72.18400 38.45000 42.65800 1.000 8.92639 360 PHE A N 1
ATOM 2809 C CA . PHE A 1 366 ? 73.04600 39.29900 43.50600 1.000 10.81373 360 PHE A CA 1
ATOM 2810 C C . PHE A 1 366 ? 74.35600 39.63400 42.77600 1.000 10.54592 360 PHE A C 1
ATOM 2811 O O . PHE A 1 366 ? 74.76700 40.78500 42.87100 1.000 12.90450 360 PHE A O 1
ATOM 2819 N N . SER A 1 367 ? 75.00000 38.69700 42.06100 1.000 11.46999 361 SER A N 1
ATOM 2820 C CA . SER A 1 367 ? 76.25200 38.98400 41.31700 1.000 10.31572 361 SER A CA 1
ATOM 2821 C C . SER A 1 367 ? 75.96600 40.15100 40.38500 1.000 12.64973 361 SER A C 1
ATOM 2822 O O . SER A 1 367 ? 76.74100 41.11600 40.36600 1.000 12.34319 361 SER A O 1
ATOM 2825 N N . THR A 1 368 ? 74.86500 40.05600 39.65100 1.000 12.00682 362 THR A N 1
ATOM 2826 C CA . THR A 1 368 ? 74.57300 41.01300 38.55700 1.000 11.59850 362 THR A CA 1
ATOM 2827 C C . THR A 1 368 ? 74.13700 42.36400 39.13300 1.000 11.54424 362 THR A C 1
ATOM 2828 O O . THR A 1 368 ? 74.64400 43.39200 38.63100 1.000 12.78190 362 THR A O 1
ATOM 2832 N N . LEU A 1 369 ? 73.29200 42.37300 40.16400 1.000 9.46039 363 LEU A N 1
ATOM 2833 C CA . LEU A 1 369 ? 72.88600 43.63000 40.84400 1.000 12.14074 363 LEU A CA 1
ATOM 2834 C C . LEU A 1 369 ? 74.13800 44.34000 41.38200 1.000 16.45943 363 LEU A C 1
ATOM 2835 O O . LEU A 1 369 ? 74.27000 45.57700 41.13600 1.000 15.93230 363 LEU A O 1
ATOM 2840 N N . LEU A 1 370 ? 75.02200 43.62800 42.09600 1.000 10.86354 364 LEU A N 1
ATOM 2841 C CA . LEU A 1 370 ? 76.21000 44.27900 42.70400 1.000 15.10781 364 LEU A CA 1
ATOM 2842 C C . LEU A 1 370 ? 77.14400 44.79100 41.59700 1.000 13.67151 364 LEU A C 1
ATOM 2843 O O . LEU A 1 370 ? 77.61400 45.93100 41.72000 1.000 18.46673 364 LEU A O 1
ATOM 2848 N N . ARG A 1 371 ? 77.36300 44.03200 40.52900 1.000 14.02976 365 ARG A N 1
ATOM 2849 C CA . ARG A 1 371 ? 78.26400 44.46200 39.43000 1.000 18.16238 365 ARG A CA 1
ATOM 2850 C C . ARG A 1 371 ? 77.65900 45.65400 38.67300 1.000 18.88633 365 ARG A C 1
ATOM 2851 O O . ARG A 1 371 ? 78.39500 46.61300 38.43000 1.000 16.82167 365 ARG A O 1
ATOM 2859 N N . ARG A 1 372 ? 76.38300 45.60100 38.30400 1.000 15.09553 366 ARG A N 1
ATOM 2860 C CA . ARG A 1 372 ? 75.81200 46.58600 37.35500 1.000 15.40414 366 ARG A CA 1
ATOM 2861 C C . ARG A 1 372 ? 75.38400 47.85700 38.09200 1.000 16.63533 366 ARG A C 1
ATOM 2862 O O . ARG A 1 372 ? 75.36600 48.91400 37.44000 1.000 14.52938 366 ARG A O 1
ATOM 2870 N N . LEU A 1 373 ? 75.01600 47.75900 39.36900 1.000 13.28448 367 LEU A N 1
ATOM 2871 C CA . LEU A 1 373 ? 74.61500 48.91600 40.20500 1.000 16.06216 367 LEU A CA 1
ATOM 2872 C C . LEU A 1 373 ? 75.63200 49.09500 41.32800 1.000 16.13328 367 LEU A C 1
ATOM 2873 O O . LEU A 1 373 ? 75.40100 48.69800 42.47500 1.000 15.36635 367 LEU A O 1
ATOM 2878 N N . PRO A 1 374 ? 76.78000 49.73300 41.03100 1.000 18.37301 368 PRO A N 1
ATOM 2879 C CA . PRO A 1 374 ? 77.90200 49.78900 41.96400 1.000 19.62925 368 PRO A CA 1
ATOM 2880 C C . PRO A 1 374 ? 77.58400 50.52200 43.27000 1.000 20.36024 368 PRO A C 1
ATOM 2881 O O . PRO A 1 374 ? 78.29200 50.33400 44.23700 1.000 15.77391 368 PRO A O 1
ATOM 2885 N N . ARG A 1 375 ? 76.52600 51.31800 43.30200 1.000 14.38222 369 ARG A N 1
ATOM 2886 C CA . ARG A 1 375 ? 76.11500 51.86900 44.59900 1.000 14.15534 369 ARG A CA 1
ATOM 2887 C C . ARG A 1 375 ? 74.62200 52.17300 44.61600 1.000 17.81584 369 ARG A C 1
ATOM 2888 O O . ARG A 1 375 ? 74.25100 53.32500 44.58900 1.000 24.09044 369 ARG A O 1
ATOM 2896 N N . PHE A 1 376 ? 73.81200 51.13300 44.74600 1.000 14.35131 370 PHE A N 1
ATOM 2897 C CA . PHE A 1 376 ? 72.37400 51.23700 45.03800 1.000 15.63306 370 PHE A CA 1
ATOM 2898 C C . PHE A 1 376 ? 72.19700 51.41000 46.55000 1.000 14.99095 370 PHE A C 1
ATOM 2899 O O . PHE A 1 376 ? 73.06200 50.96900 47.32100 1.000 17.09414 370 PHE A O 1
ATOM 2907 N N . GLU A 1 377 ? 71.11600 52.06300 46.95700 1.000 16.91294 371 GLU A N 1
ATOM 2908 C CA . GLU A 1 377 ? 70.84900 52.34500 48.38900 1.000 19.13302 371 GLU A CA 1
ATOM 2909 C C . GLU A 1 377 ? 69.33400 52.40800 48.61200 1.000 15.08164 371 GLU A C 1
ATOM 2910 O O . GLU A 1 377 ? 68.57900 52.50100 47.63900 1.000 11.28985 371 GLU A O 1
ATOM 2916 N N . LEU A 1 378 ? 68.90800 52.29800 49.86600 1.000 14.37857 372 LEU A N 1
ATOM 2917 C CA . LEU A 1 378 ? 67.49000 52.42300 50.24800 1.000 15.05453 372 LEU A CA 1
ATOM 2918 C C . LEU A 1 378 ? 67.04600 53.81300 49.83100 1.000 13.34054 372 LEU A C 1
ATOM 2919 O O . LEU A 1 378 ? 67.84300 54.73400 50.01300 1.000 17.12967 372 LEU A O 1
ATOM 2924 N N . ALA A 1 379 ? 65.82000 53.93800 49.33700 1.000 14.68299 373 ALA A N 1
ATOM 2925 C CA . ALA A 1 379 ? 65.21400 55.21600 48.90200 1.000 14.56207 373 ALA A CA 1
ATOM 2926 C C . ALA A 1 379 ? 64.35500 55.81300 50.02400 1.000 17.05799 373 ALA A C 1
ATOM 2927 O O . ALA A 1 379 ? 63.77000 56.88600 49.77900 1.000 15.91770 373 ALA A O 1
ATOM 2929 N N . VAL A 1 380 ? 64.20400 55.09700 51.14600 1.000 14.46384 374 VAL A N 1
ATOM 2930 C CA . VAL A 1 380 ? 63.36900 55.50000 52.31300 1.000 16.79617 374 VAL A CA 1
ATOM 2931 C C . VAL A 1 380 ? 64.21000 55.25000 53.55800 1.000 16.68098 374 VAL A C 1
ATOM 2932 O O . VAL A 1 380 ? 65.18700 54.51600 53.49700 1.000 17.94388 374 VAL A O 1
ATOM 2936 N N . PRO A 1 381 ? 63.89800 55.90700 54.69500 1.000 16.22919 375 PRO A N 1
ATOM 2937 C CA . PRO A 1 381 ? 64.52400 55.57000 55.96900 1.000 22.24841 375 PRO A CA 1
ATOM 2938 C C . PRO A 1 381 ? 64.27300 54.08900 56.27900 1.000 22.47179 375 PRO A C 1
ATOM 2939 O O . PRO A 1 381 ? 63.20500 53.58400 55.97500 1.000 18.71511 375 PRO A O 1
ATOM 2943 N N . PRO A 1 382 ? 65.21400 53.34100 56.89400 1.000 22.96728 376 PRO A N 1
ATOM 2944 C CA . PRO A 1 382 ? 65.03800 51.90700 57.09300 1.000 18.04787 376 PRO A CA 1
ATOM 2945 C C . PRO A 1 382 ? 63.77100 51.54400 57.88000 1.000 26.16223 376 PRO A C 1
ATOM 2946 O O . PRO A 1 382 ? 63.20900 50.50300 57.63100 1.000 22.28289 376 PRO A O 1
ATOM 2950 N N . GLU A 1 383 ? 63.35300 52.41000 58.81100 1.000 24.84595 377 GLU A N 1
ATOM 2951 C CA . GLU A 1 383 ? 62.13600 52.17600 59.62700 1.000 25.64226 377 GLU A CA 1
ATOM 2952 C C . GLU A 1 383 ? 60.87200 52.19800 58.74500 1.000 23.99033 377 GLU A C 1
ATOM 2953 O O . GLU A 1 383 ? 59.85600 51.67200 59.20200 1.000 27.70405 377 GLU A O 1
ATOM 2959 N N . GLU A 1 384 ? 60.90700 52.74900 57.53200 1.000 19.59859 378 GLU A N 1
ATOM 2960 C CA . GLU A 1 384 ? 59.73600 52.74000 56.61100 1.000 20.63180 378 GLU A CA 1
ATOM 2961 C C . GLU A 1 384 ? 59.62800 51.40100 55.84300 1.000 19.57388 378 GLU A C 1
ATOM 2962 O O . GLU A 1 384 ? 58.67500 51.23900 55.06900 1.000 20.01524 378 GLU A O 1
ATOM 2968 N N . VAL A 1 385 ? 60.60600 50.50900 55.94900 1.000 18.73324 379 VAL A N 1
ATOM 2969 C CA . VAL A 1 385 ? 60.59600 49.21900 55.20500 1.000 19.71246 379 VAL A CA 1
ATOM 2970 C C . VAL A 1 385 ? 59.67700 48.27100 55.97100 1.000 17.74213 379 VAL A C 1
ATOM 2971 O O . VAL A 1 385 ? 59.93800 48.07300 57.12700 1.000 20.55424 379 VAL A O 1
ATOM 2975 N N . ALA A 1 386 ? 58.60500 47.77700 55.36100 1.000 17.52325 380 ALA A N 1
ATOM 2976 C CA . ALA A 1 386 ? 57.57200 46.99400 56.07700 1.000 18.33022 380 ALA A CA 1
ATOM 2977 C C . ALA A 1 386 ? 57.64100 45.51400 55.67800 1.000 14.73754 380 ALA A C 1
ATOM 2978 O O . ALA A 1 386 ? 57.70500 45.23900 54.45800 1.000 14.14810 380 ALA A O 1
ATOM 2980 N N . TRP A 1 387 ? 57.55400 44.61100 56.66500 1.000 13.46079 381 TRP A N 1
ATOM 2981 C CA . TRP A 1 387 ? 57.38100 43.15700 56.42800 1.000 15.81767 381 TRP A CA 1
ATOM 2982 C C . TRP A 1 387 ? 55.90600 42.88200 56.14000 1.000 18.05100 381 TRP A C 1
ATOM 2983 O O . TRP A 1 387 ? 55.06200 43.54400 56.76500 1.000 13.21727 381 TRP A O 1
ATOM 2994 N N . LEU A 1 388 ? 55.62400 42.02600 55.16300 1.000 10.60050 382 LEU A N 1
ATOM 2995 C CA . LEU A 1 388 ? 54.24500 41.65700 54.76600 1.000 15.37637 382 LEU A CA 1
ATOM 2996 C C . LEU A 1 388 ? 53.68400 40.67800 55.80700 1.000 16.42261 382 LEU A C 1
ATOM 2997 O O . LEU A 1 388 ? 54.40000 39.75400 56.18800 1.000 20.29052 382 LEU A O 1
ATOM 3002 N N . SER A 1 389 ? 52.45900 40.92600 56.27200 1.000 13.46942 383 SER A N 1
ATOM 3003 C CA . SER A 1 389 ? 51.65000 40.03400 57.14600 1.000 16.04484 383 SER A CA 1
ATOM 3004 C C . SER A 1 389 ? 50.55200 39.39300 56.30000 1.000 14.81969 383 SER A C 1
ATOM 3005 O O . SER A 1 389 ? 49.78700 40.15100 55.73500 1.000 14.21143 383 SER A O 1
ATOM 3008 N N . ASP A 1 390 ? 50.50200 38.07200 56.19200 1.000 12.14729 384 ASP A N 1
ATOM 3009 C CA . ASP A 1 390 ? 49.40000 37.35700 55.49200 1.000 11.90416 384 ASP A CA 1
ATOM 3010 C C . ASP A 1 390 ? 49.36400 35.92100 56.02500 1.000 12.48569 384 ASP A C 1
ATOM 3011 O O . ASP A 1 390 ? 50.14100 35.57600 56.97800 1.000 14.73372 384 ASP A O 1
ATOM 3016 N N . SER A 1 391 ? 48.45000 35.11100 55.48300 1.000 11.59450 385 SER A N 1
ATOM 3017 C CA . SER A 1 391 ? 48.16800 33.76400 56.00000 1.000 15.31929 385 SER A CA 1
ATOM 3018 C C . SER A 1 391 ? 49.07000 32.75100 55.28600 1.000 12.74920 385 SER A C 1
ATOM 3019 O O . SER A 1 391 ? 48.92400 31.56000 55.57600 1.000 13.06942 385 SER A O 1
ATOM 3022 N N . SER A 1 392 ? 49.90600 33.19900 54.34500 1.000 12.34075 386 SER A N 1
ATOM 3023 C CA . SER A 1 392 ? 50.83100 32.32600 53.57200 1.000 11.89986 386 SER A CA 1
ATOM 3024 C C . SER A 1 392 ? 52.01200 31.86600 54.44800 1.000 12.25148 386 SER A C 1
ATOM 3025 O O . SER A 1 392 ? 52.15800 32.32200 55.60200 1.000 8.69309 386 SER A O 1
ATOM 3028 N N . LEU A 1 393 ? 52.83100 30.96800 53.90600 1.000 8.79162 387 LEU A N 1
ATOM 3029 C CA . LEU A 1 393 ? 54.03800 30.47700 54.61800 1.000 14.58127 387 LEU A CA 1
ATOM 3030 C C . LEU A 1 393 ? 55.17000 31.51700 54.53700 1.000 13.18988 387 LEU A C 1
ATOM 3031 O O . LEU A 1 393 ? 56.21400 31.28200 55.19000 1.000 11.10970 387 LEU A O 1
ATOM 3036 N N . SER A 1 394 ? 54.97200 32.61400 53.79500 1.000 11.40618 388 SER A N 1
ATOM 3037 C CA . SER A 1 394 ? 56.03700 33.58600 53.41000 1.000 13.13174 388 SER A CA 1
ATOM 3038 C C . SER A 1 394 ? 56.61200 34.38100 54.59800 1.000 13.69646 388 SER A C 1
ATOM 3039 O O . SER A 1 394 ? 55.89600 34.71300 55.58500 1.000 12.52873 388 SER A O 1
ATOM 3042 N N . ARG A 1 395 ? 57.88300 34.73800 54.46300 1.000 11.79855 389 ARG A N 1
ATOM 3043 C CA . ARG A 1 395 ? 58.54300 35.86000 55.18900 1.000 10.83599 389 ARG A CA 1
ATOM 3044 C C . ARG A 1 395 ? 59.09600 36.77300 54.10600 1.000 13.06849 389 ARG A C 1
ATOM 3045 O O . ARG A 1 395 ? 60.03900 36.35500 53.41300 1.000 12.08465 389 ARG A O 1
ATOM 3053 N N . GLY A 1 396 ? 58.48600 37.93400 53.91100 1.000 11.35244 390 GLY A N 1
ATOM 3054 C CA . GLY A 1 396 ? 58.84000 38.82600 52.79400 1.000 11.16266 390 GLY A CA 1
ATOM 3055 C C . GLY A 1 396 ? 58.38000 40.23700 53.06000 1.000 12.64533 390 GLY A C 1
ATOM 3056 O O . GLY A 1 396 ? 57.62400 40.45500 54.08900 1.000 13.75252 390 GLY A O 1
ATOM 3057 N N . LEU A 1 397 ? 58.87100 41.16400 52.23400 1.000 9.33777 391 LEU A N 1
ATOM 3058 C CA . LEU A 1 397 ? 58.64200 42.61500 52.38100 1.000 10.03035 391 LEU A CA 1
ATOM 3059 C C . LEU A 1 397 ? 57.36800 42.98600 51.62000 1.000 12.74937 391 LEU A C 1
ATOM 3060 O O . LEU A 1 397 ? 57.01200 42.28600 50.68800 1.000 9.87398 391 LEU A O 1
ATOM 3065 N N . GLU A 1 398 ? 56.73900 44.07800 52.01200 1.000 9.64302 392 GLU A N 1
ATOM 3066 C CA . GLU A 1 398 ? 55.64800 44.72700 51.23800 1.000 13.64010 392 GLU A CA 1
ATOM 3067 C C . GLU A 1 398 ? 56.22900 45.37600 49.97700 1.000 15.10435 392 GLU A C 1
ATOM 3068 O O . GLU A 1 398 ? 55.55100 45.37000 48.96000 1.000 15.95802 392 GLU A O 1
ATOM 3074 N N . ALA A 1 399 ? 57.43700 45.92100 50.07100 1.000 9.24253 393 ALA A N 1
ATOM 3075 C CA . ALA A 1 399 ? 58.10400 46.73200 49.03000 1.000 10.99262 393 ALA A CA 1
ATOM 3076 C C . ALA A 1 399 ? 59.52900 47.01400 49.48200 1.000 10.60564 393 ALA A C 1
ATOM 3077 O O . ALA A 1 399 ? 59.81900 46.93600 50.69800 1.000 10.33435 393 ALA A O 1
ATOM 3079 N N . LEU A 1 400 ? 60.41000 47.30400 48.53200 1.000 14.54860 394 LEU A N 1
ATOM 3080 C CA . LEU A 1 400 ? 61.79700 47.70700 48.86400 1.000 12.06592 394 LEU A CA 1
ATOM 3081 C C . LEU A 1 400 ? 62.18800 48.84900 47.94800 1.000 13.13341 394 LEU A C 1
ATOM 3082 O O . LEU A 1 400 ? 62.65900 48.61800 46.83800 1.000 11.18041 394 LEU A O 1
ATOM 3087 N N . PRO A 1 401 ? 61.92300 50.10400 48.37200 1.000 15.54057 395 PRO A N 1
ATOM 3088 C CA . PRO A 1 401 ? 62.30100 51.26300 47.57600 1.000 15.74750 395 PRO A CA 1
ATOM 3089 C C . PRO A 1 401 ? 63.83100 51.37900 47.52200 1.000 13.08003 395 PRO A C 1
ATOM 3090 O O . PRO A 1 401 ? 64.48300 51.41100 48.55700 1.000 14.94655 395 PRO A O 1
ATOM 3094 N N . ILE A 1 402 ? 64.35000 51.44100 46.29800 1.000 15.40243 396 ILE A N 1
ATOM 3095 C CA . ILE A 1 402 ? 65.79900 51.48400 45.97500 1.000 12.47634 396 ILE A CA 1
ATOM 3096 C C . ILE A 1 402 ? 66.10000 52.69700 45.07800 1.000 14.19586 396 ILE A C 1
ATOM 3097 O O . ILE A 1 402 ? 65.45000 52.87300 44.04600 1.000 13.47823 396 ILE A O 1
ATOM 3102 N N . ARG A 1 403 ? 67.11700 53.47500 45.43800 1.000 12.62761 397 ARG A N 1
ATOM 3103 C CA . ARG A 1 403 ? 67.79900 54.40700 44.51500 1.000 10.79455 397 ARG A CA 1
ATOM 3104 C C . ARG A 1 403 ? 68.81700 53.59100 43.73000 1.000 11.77323 397 ARG A C 1
ATOM 3105 O O . ARG A 1 403 ? 69.76300 53.08700 44.33000 1.000 10.89178 397 ARG A O 1
ATOM 3113 N N . VAL A 1 404 ? 68.64600 53.51900 42.42400 1.000 11.75040 398 VAL A N 1
ATOM 3114 C CA . VAL A 1 404 ? 69.43700 52.62400 41.53500 1.000 13.62413 398 VAL A CA 1
ATOM 3115 C C . VAL A 1 404 ? 70.90900 53.07200 41.48500 1.000 15.23768 398 VAL A C 1
ATOM 3116 O O . VAL A 1 404 ? 71.80900 52.19800 41.47400 1.000 12.06794 398 VAL A O 1
ATOM 3120 N N . GLY A 1 405 ? 71.13500 54.38300 41.48100 1.000 13.18868 399 GLY A N 1
ATOM 3121 C CA . GLY A 1 405 ? 72.43700 55.01500 41.20900 1.000 14.86388 399 GLY A CA 1
ATOM 3122 C C . GLY A 1 405 ? 72.83000 54.76700 39.76900 1.000 20.50255 399 GLY A C 1
ATOM 3123 O O . GLY A 1 405 ? 71.91500 54.57600 38.91300 1.000 15.54714 399 GLY A O 1
ATOM 3124 N N . GLU A 1 406 ? 74.13700 54.73100 39.51200 1.000 16.16705 400 GLU A N 1
ATOM 3125 C CA . GLU A 1 406 ? 74.72300 54.52000 38.17300 1.000 21.17958 400 GLU A CA 1
ATOM 3126 C C . GLU A 1 406 ? 74.39000 53.10200 37.74500 1.000 20.98076 400 GLU A C 1
ATOM 3127 O O . GLU A 1 406 ? 74.44900 52.19700 38.60300 1.000 19.09003 400 GLU A O 1
ATOM 3133 N N . ARG A 1 407 ? 74.12100 52.89300 36.45200 1.000 16.27115 401 ARG A N 1
ATOM 3134 C CA . ARG A 1 407 ? 73.81600 51.53500 35.92300 1.000 16.07076 401 ARG A CA 1
ATOM 3135 C C . ARG A 1 407 ? 74.80900 51.19700 34.80300 1.000 21.23668 401 ARG A C 1
ATOM 3136 O O . ARG A 1 407 ? 74.76200 51.87300 33.75600 1.000 26.23159 401 ARG A O 1
ATOM 3144 N N . LEU A 1 408 ? 75.67000 50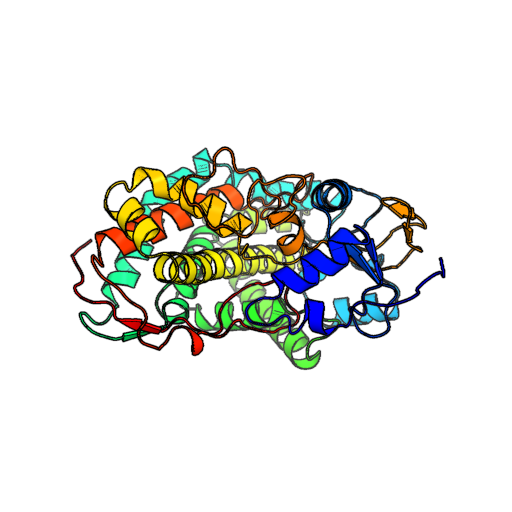.19300 35.01500 1.000 18.68328 402 LEU A N 1
ATOM 3145 C CA . LEU A 1 408 ? 76.66500 49.80200 33.98400 1.000 18.96452 402 LEU A CA 1
ATOM 3146 C C . LEU A 1 408 ? 75.99400 48.85000 32.99900 1.000 23.78697 402 LEU A C 1
ATOM 3147 O O . LEU A 1 408 ? 74.97200 48.25600 33.32200 1.000 18.09164 402 LEU A O 1
ATOM 3152 N N . PRO A 1 409 ? 76.52800 48.70400 31.76100 1.000 24.43919 403 PRO A N 1
ATOM 3153 C CA . PRO A 1 409 ? 75.92500 47.82200 30.76100 1.000 24.17210 403 PRO A CA 1
ATOM 3154 C C . PRO A 1 409 ? 76.15800 46.35400 31.15200 1.000 20.77676 403 PRO A C 1
ATOM 3155 O O . PRO A 1 409 ? 77.04800 46.09800 31.94700 1.000 22.00463 403 PRO A O 1
ATOM 3159 N N . ARG A 1 410 ? 75.34600 45.43800 30.61300 1.000 18.90613 404 ARG A N 1
ATOM 3160 C CA . ARG A 1 410 ? 75.41100 43.97600 30.89400 1.000 19.56668 404 ARG A CA 1
ATOM 3161 C C . ARG A 1 410 ? 76.80300 43.40300 30.56800 1.000 25.71550 404 ARG A C 1
ATOM 3162 O O . ARG A 1 410 ? 77.43400 43.87700 29.61800 1.000 29.34181 404 ARG A O 1
#

B-factor: mean 17.96, std 8.96, range [6.82, 79.09]

Sequence (407 aa):
HHHHTDVIPTEFFTEPGSNPHATAAEYRSKCPVHRINVPPGADAYAVLGNKVVEEALGDSRLSKQVENLPARYRDKAVASSLLVVGNLGFADAPKHTRLKKPISRAFLPATVAQLRPRIQDIVDDLIDTFPENGEIDLLSSFALPMPLTVICEYLGIPVADRPLFLEWSYILSQDPLQHDEAELKAASEEFTDYFTKLVAERRTDLRDDLLSEIIRARDAGVYSETELLSTLLLLIIAGHKTVANMIGNGTALLLRHPQQLEMLRATPELIPSAIEEILRYEGSAAWASLRVAAEDMQLAGVDIPKGSFVHLSLSSAGRDPDVYDDPDGFDVTRSPNRHLSFGHGPHFCIGAPLGRLQGEIAFSTLLRRLPRFELAVPPEEVAWLSDSSLSRGLEALPIRVGERLPR

Nearest PDB structures (foldseek):
  6kfw-assembly1_A  TM=1.002E+00  e=1.035E-67  Actinoplanes tsinanensis
  5cje-assembly1_A  TM=9.083E-01  e=7.755E-29  Streptomyces avermitilis MA-4680 = NBRC 14893
  4yzr-assembly1_A  TM=9.095E-01  e=6.039E-28  Bacillus subtilis subsp. subtilis str. 168
  4mm0-assembly1_A  TM=9.113E-01  e=8.335E-25  Streptomyces griseoviridis
  8c9i-assembly1_A  TM=8.912E-01  e=2.887E-23  Mycobacterium tuberculosis H37Rv

Secondary structure (DSSP, 8-state):
-------B-THHHH---S--HHHHHHHHHH-SEEEB-SSTTS-EEEE-SHHHHHHHHH-TTEE--GGGS-HHHHHHHHHH-GGGTSSGGG--TTHHHHHHTTTSGGG-HHHHGGGHHHHHHHHHHHHTTSPTTSEEEHIIIIITHHHHHHHHHHHT--GGGHHHHHHHHHHHTS-TTTS-HHHHHHHHHHHHHHHHHHHHHHHTT--SSHHHHHHHHHHTTSS-HHHHHHHHHHHHHHHHHHHHHHHHHHHHHHHHSHHHHHHHHH-GGGHHHHHHHHHHHH-SBSB----EESS-EEETTEEE-TT-EEEEBHHHHTT-TTTSSSTT---TT-SS---SBTB-GGG--TTHHHHHHHHHHHHHHHHHH-TT-EESS-GGG--B---SSSB--BS--EEE-------

Foldseek 3Di:
DDDDQDAAEPCVQFPCWPDNQVVLVVVVVVHQKGHYCVPHPFQAIEGQAQVLLQCVLAPLLWALALVLADPVLSVLQVLFALQSHAALLSGGPPLNVLRCVLQLVCLDQVNLVVCLVVLLVLLQVLLVPDDAQDKDFCLVSPQQLSLLVSLCVQLVHDSVCSVLLVQLLVLNLFRSSRDDRVSRNVSLVVLLVVVVVVLVVCVVPPDPHSNSSLSVCCVVVSGPSSNSSNHSSCCSNVRRQQLSQLLFLLVLVCLVVVVVLVVCLVPVVLQLLSSLLSCLQQGFQQKRDWIFRSAFDDRRHDTRHRNYTYIYGQNSSSQNCVVDDVSNDRDSNDPPRDGCSQHHHSSRNSNVSNSSSSSSSNSSQLCVFQVDKHFPDDSVPWTWDRGNGSGTHTPTTMISSHGGHRD

Radius of gyration: 20.98 Å; Cα contacts (8 Å, |Δi|>4): 697; chains: 1; bounding box: 50×51×70 Å

InterPro domains:
  IPR001128 Cytochrome P450 [PF00067] (175-386)
  IPR002397 Cytochrome P450, B-class [PR00359] (88-99)
  IPR002397 Cytochrome P450, B-class [PR00359] (134-150)
  IPR002397 Cytochrome P450, B-class [PR00359] (151-166)
  IPR002397 Cytochrome P450, B-class [PR00359] (190-212)
  IPR002397 Cytochrome P450, B-class [PR00359] (270-281)
  IPR002397 Cytochrome P450, B-class [PR00359] (288-315)
  IPR002397 Cytochrome P450, B-class [PR00359] (316-331)
  IPR002397 Cytochrome P450, B-class [PR00359] (337-346)
  IPR002397 Cytochrome P450, B-class [PR00359] (346-357)
  IPR017972 Cytochrome P450, conserved site [PS00086] (339-348)
  IPR036396 Cytochrome P450 superfamily [G3DSA:1.10.630.10] (2-400)
  IPR036396 Cytochrome P450 superfamily [SSF48264] (14-401)